Protein AF-A0A1E1XJJ0-F1 (afdb_monomer)

Organism: Amblyomma sculptum (NCBI:txid1581419)

Foldseek 3Di:
DVLQLQLLLVLCCLQVVLQVQFLQSSVLSSLLSVQLVQVLCVVQVVCVVPDPVVLVVVVVVVVVDPDPPPTCSVVVCVVQLHDSVSSVCCNPPPNLVSLLVCVVVVLFPDDSVVSHGDPPVVRVVSNSVSSVVVSVVSCVVVVHDPPSCCVDPCSCVVVPPDQPPVVVVVVVVVVVPDDDDDDDDDPPPPDDPPCPPPPPPPVVVVNDDPNNQLSVLLVLLCVLLPPFFLAADPLRVVVCVVADVCLRVLLVVLLVVLLVLQLCVQLDDPDDRPPSPSSSVVSVVLSRSLSRLLNQLVSLLSVVVVVVPDVPDPVNVVSNDSLLSLLSSLLSSQSSCVSRRGPCHPPNSCVSVVHQLLSNLVVLVSSCVRRVSDDDVSNVSNVVSNVCSVVPRCPDPPHCVVVVCVPDPDHDDDPVVPDDPVRVVVVVVVVPPDPDDDDDDDDDDDDDDPDDDDDDDDDDDD

pLDDT: mean 80.39, std 21.82, range [27.2, 98.75]

Solvent-accessible surface area (backbone atoms only — not comparable to full-atom values): 27381 Å² total; per-residue (Å²): 107,70,68,56,40,51,53,52,36,55,41,46,44,68,77,43,40,51,63,40,64,26,53,49,43,41,50,38,49,44,48,42,35,51,25,48,53,52,40,28,30,58,76,68,69,39,60,87,80,46,61,63,74,60,50,55,57,50,53,53,54,44,73,78,39,96,59,83,68,83,58,48,52,70,58,53,21,70,75,61,54,48,59,61,67,63,34,49,50,40,45,70,73,58,49,51,56,61,55,48,50,35,38,76,71,61,31,40,44,55,43,83,87,81,66,39,60,39,78,49,71,70,48,33,51,53,18,52,53,42,47,51,50,55,43,51,55,48,30,68,70,74,68,53,80,68,74,68,57,71,70,44,97,56,26,58,78,75,71,63,64,81,72,68,48,77,66,52,60,57,46,52,70,64,52,78,74,67,87,84,90,83,91,78,82,83,75,79,77,83,80,61,93,88,65,79,61,90,76,66,78,58,66,68,66,73,68,49,52,73,64,50,52,28,30,50,38,38,53,50,51,51,60,74,47,62,91,63,51,68,50,76,48,73,70,45,48,55,54,41,70,75,45,59,85,62,48,60,58,52,52,54,50,50,54,49,55,50,47,52,49,49,28,53,62,64,32,57,68,95,60,102,61,99,57,58,66,52,22,38,52,55,26,50,55,52,43,46,54,14,41,24,47,29,42,53,43,49,45,36,41,50,53,52,55,62,72,64,64,56,96,80,66,61,58,58,63,54,71,63,33,62,67,54,57,52,30,43,43,44,50,29,36,47,53,50,37,58,24,36,47,36,82,71,51,87,65,46,64,33,64,73,68,73,50,56,47,64,65,35,53,72,40,50,62,58,49,57,70,38,39,77,83,65,50,69,68,59,53,51,49,53,52,50,52,42,49,50,27,77,76,47,56,29,72,45,93,87,29,69,51,57,57,54,54,71,73,38,96,55,75,87,78,53,70,86,76,72,55,51,72,71,56,53,49,56,59,51,55,62,68,72,72,62,94,64,97,74,84,83,84,75,84,82,79,80,82,78,78,84,77,82,83,85,80,87,82,85,86,82,89,132

Nearest PDB structures (foldseek):
  4yos-assembly1_A  TM=9.303E-01  e=3.128E-13  Homo sapiens
  7smc-assembly1_A  TM=8.842E-01  e=2.874E-13  Homo sapiens
  4yoz-assembly1_A  TM=8.673E-01  e=6.441E-13  Homo sapiens
  4yoo-assembly1_A  TM=8.477E-01  e=7.316E-13  Homo sapiens
  4elj-assembly1_A  TM=8.380E-01  e=4.948E-12  Homo sapiens

Secondary structure (DSSP, 8-state):
-HHHHHHHHHHHHHHTGGGGSBHHHHHHHHHHHHHHHHHHHHHTT-GGGS-HHHHHHHHHHHHHSS------HHHHHHHTT--HHHHHHIIIIIIHHHHHHHHHTTSS-EETTTTEEP--HHHHHHHHHHHHHHHHHHHHHHT---GGGGGSTTHHHHHT-----HHHHHHHHHHTT---------------TT--GGG---TTTTTS-HHHHHHHHHHHHHHHTTT--SS--HHHHHHHHHS-TTHHHHHHHHHHHHHHHHHHHHT--SS--S-HHHHHHHHHHHHHHHHHHHHHHHHHHHHHHHHTT-TT--HHHHHT-HHHHHHHHHHHHHHHHHHTTBS--TTHHHHHHT--HHHHGGGHHHHHHH-TT--HHHHHHHHHHHHHHHHTGGGSTT-HHHHHHHS-SSPSPPHHHHS-HHHHHHHHHHHHS--S------PPPP----------------

Sequence (462 aa):
MFHFIWTLYVYIKGRFSAICCDLVNCYHLLLCCIDYGYCTALAAKRTDLLSPEFHEAHQEKLKDSDNQDAGIIRELVKSHDGDFEDASVLKAHYFRYPIQQLMEEKILLGDLKTLALSLDPTAFDSSMKKLNKTYEEGVLKEGELDERIFLDENAQERIGTPRHTLDSVQRELRMSHSETVVKLVEVPQLLTPLTGRSNLYNREAINRSPVSTATQCASKLQALLAGCKNAPSKELQDLFSTFDPSLEAGILETVKTMGDTFCNAYAQPVSDQRNSNAHMDFARKRLQLGETLFYKALENIVNIEVRQHKPNTDLTAHLSHSVFLQSLFACCLEIVMFCYNSQREFPWILEVFNLMPYNFYKIIEPLIRAEEGLWREVVKHLNHIEEQILECLAWKDDSPLWDAIEHSEQSVPACKEVLLQRQIETFQESDSSDVSEAQSPVAHFPLRGMKGDQDASQSSRK

Structure (mmCIF, N/CA/C/O backbone):
data_AF-A0A1E1XJJ0-F1
#
_entry.id   AF-A0A1E1XJJ0-F1
#
loop_
_atom_site.group_PDB
_atom_site.id
_atom_site.type_symbol
_atom_site.label_atom_id
_atom_site.label_alt_id
_atom_site.label_comp_id
_atom_site.label_asym_id
_atom_site.label_entity_id
_atom_site.label_seq_id
_atom_site.pdbx_PDB_ins_code
_atom_site.Cartn_x
_atom_site.Cartn_y
_atom_site.Cartn_z
_atom_site.occupancy
_atom_site.B_iso_or_equiv
_atom_site.auth_seq_id
_atom_site.auth_comp_id
_atom_site.auth_asym_id
_atom_site.auth_atom_id
_atom_site.pdbx_PDB_model_num
ATOM 1 N N . MET A 1 1 ? -13.799 -4.289 28.287 1.00 88.44 1 MET A N 1
ATOM 2 C CA . MET A 1 1 ? -13.212 -3.290 27.366 1.00 88.44 1 MET A CA 1
ATOM 3 C C . MET A 1 1 ? -12.340 -3.943 26.298 1.00 88.44 1 MET A C 1
ATOM 5 O O . MET A 1 1 ? -12.680 -3.814 25.135 1.00 88.44 1 MET A O 1
ATOM 9 N N . PHE A 1 2 ? -11.295 -4.698 26.661 1.00 91.06 2 PHE A N 1
ATOM 10 C CA . PHE A 1 2 ? -10.408 -5.380 25.700 1.00 91.06 2 PHE A CA 1
ATOM 11 C C . PHE A 1 2 ? -11.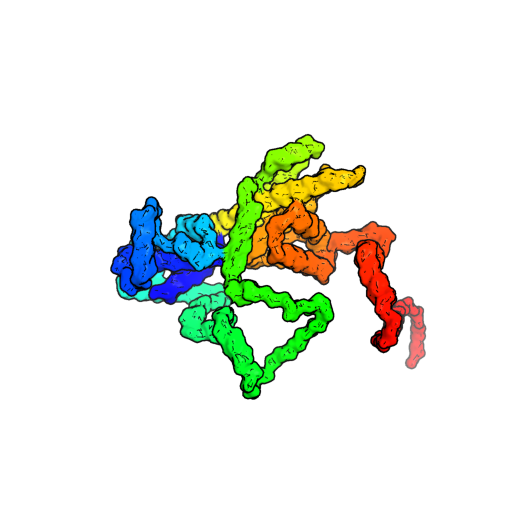149 -6.157 24.592 1.00 91.06 2 PHE A C 1
ATOM 13 O O . PHE A 1 2 ? -10.964 -5.867 23.416 1.00 91.06 2 PHE A O 1
ATOM 20 N N . HIS A 1 3 ? -12.069 -7.052 24.973 1.00 94.00 3 HIS A N 1
ATOM 21 C CA . HIS A 1 3 ? -12.877 -7.824 24.020 1.00 94.00 3 HIS A CA 1
ATOM 22 C C . HIS A 1 3 ? -13.672 -6.923 23.067 1.00 94.00 3 HIS A C 1
ATOM 24 O O . HIS A 1 3 ? -13.701 -7.170 21.872 1.00 94.00 3 HIS A O 1
ATOM 30 N N . PHE A 1 4 ? -14.279 -5.850 23.584 1.00 95.75 4 PHE A N 1
ATOM 31 C CA . PHE A 1 4 ? -15.038 -4.901 22.771 1.00 95.75 4 PHE A CA 1
ATOM 32 C C . PHE A 1 4 ? -14.153 -4.207 21.732 1.00 95.75 4 PHE A C 1
ATOM 34 O O . PHE A 1 4 ? -14.537 -4.138 20.572 1.00 95.75 4 PHE A O 1
ATOM 41 N N . ILE A 1 5 ? -12.970 -3.728 22.132 1.00 96.62 5 ILE A N 1
ATOM 42 C CA . ILE A 1 5 ? -12.031 -3.053 21.224 1.00 96.62 5 ILE A CA 1
ATOM 43 C C . ILE A 1 5 ? -11.583 -4.008 20.115 1.00 96.62 5 ILE A C 1
ATOM 45 O O . ILE A 1 5 ? -11.575 -3.614 18.952 1.00 96.62 5 ILE A O 1
ATOM 49 N N . TRP A 1 6 ? -11.265 -5.263 20.453 1.00 96.56 6 TRP A N 1
ATOM 50 C CA . TRP A 1 6 ? -10.898 -6.268 19.455 1.00 96.56 6 TRP A CA 1
ATOM 51 C C . TRP A 1 6 ? -12.049 -6.576 18.499 1.00 96.56 6 TRP A C 1
ATOM 53 O O . TRP A 1 6 ? -11.862 -6.509 17.289 1.00 96.56 6 TRP A O 1
ATOM 63 N N . THR A 1 7 ? -13.254 -6.845 19.018 1.00 96.88 7 THR A N 1
ATOM 64 C CA . THR A 1 7 ? -14.439 -7.105 18.186 1.00 96.88 7 THR A CA 1
ATOM 65 C C . THR A 1 7 ? -14.765 -5.910 17.286 1.00 96.88 7 THR A C 1
ATOM 67 O O . THR A 1 7 ? -15.097 -6.098 16.120 1.00 96.88 7 THR A O 1
ATOM 70 N N . LEU A 1 8 ? -14.640 -4.681 17.796 1.00 97.44 8 LEU A N 1
ATOM 71 C CA . LEU A 1 8 ? -14.824 -3.458 17.014 1.00 97.44 8 LEU A CA 1
ATOM 72 C C . LEU A 1 8 ? -13.790 -3.361 15.890 1.00 97.44 8 LEU A C 1
ATOM 74 O O . LEU A 1 8 ? -14.159 -3.086 14.752 1.00 97.44 8 LEU A O 1
ATOM 78 N N . TYR A 1 9 ? -12.520 -3.626 16.197 1.00 97.25 9 TYR A N 1
ATOM 79 C CA . TYR A 1 9 ? -11.441 -3.629 15.216 1.00 97.25 9 TYR A CA 1
ATOM 80 C C . TYR A 1 9 ? -11.696 -4.637 14.089 1.00 97.25 9 TYR A C 1
ATOM 82 O O . TYR A 1 9 ? -11.735 -4.231 12.929 1.00 97.25 9 TYR A O 1
ATOM 90 N N . VAL A 1 10 ? -11.932 -5.917 14.407 1.00 95.38 10 VAL A N 1
ATOM 91 C CA . VAL A 1 10 ? -12.139 -6.955 13.377 1.00 95.38 10 VAL A CA 1
ATOM 92 C C . VAL A 1 10 ? -13.426 -6.721 12.584 1.00 95.38 10 VAL A C 1
ATOM 94 O O . VAL A 1 10 ? -13.455 -6.954 11.378 1.00 95.38 10 VAL A O 1
ATOM 97 N N . TYR A 1 11 ? -14.468 -6.167 13.217 1.00 94.38 11 TYR A N 1
ATOM 98 C CA . TYR A 1 11 ? -15.684 -5.759 12.518 1.00 94.38 11 TYR A CA 1
ATOM 99 C C . TYR A 1 11 ? -15.414 -4.635 11.516 1.00 94.38 11 TYR A C 1
ATOM 101 O O . TYR A 1 11 ? -15.841 -4.727 10.365 1.00 94.38 11 TYR A O 1
ATOM 109 N N . ILE A 1 12 ? -14.707 -3.575 11.931 1.00 93.94 12 ILE A N 1
ATOM 110 C CA . ILE A 1 12 ? -14.410 -2.453 11.035 1.00 93.94 12 ILE A CA 1
ATOM 111 C C . ILE A 1 12 ? -13.481 -2.913 9.908 1.00 93.94 12 ILE A C 1
ATOM 113 O O . ILE A 1 12 ? -13.750 -2.607 8.751 1.00 93.94 12 ILE A O 1
ATOM 117 N N . LYS A 1 13 ? -12.446 -3.696 10.228 1.00 91.81 13 LYS A N 1
ATOM 118 C CA . LYS A 1 13 ? -11.521 -4.283 9.251 1.00 91.81 13 LYS A CA 1
ATOM 119 C C . LYS 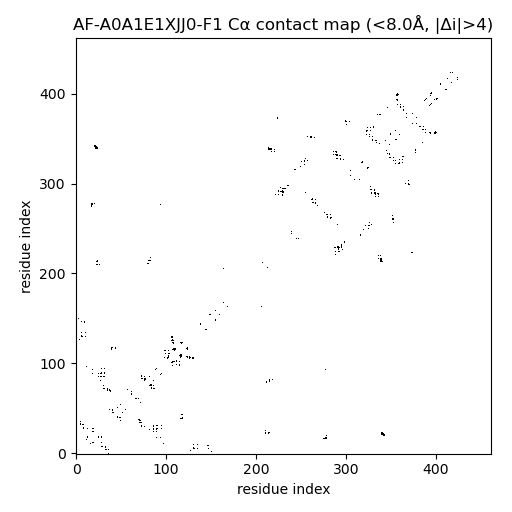A 1 13 ? -12.254 -5.101 8.185 1.00 91.81 13 LYS A C 1
ATOM 121 O O . LYS A 1 13 ? -11.977 -4.924 7.004 1.00 91.81 13 LYS A O 1
ATOM 126 N N . GLY A 1 14 ? -13.189 -5.963 8.587 1.00 88.12 14 GLY A N 1
ATOM 127 C CA . GLY A 1 14 ? -13.944 -6.800 7.651 1.00 88.12 14 GLY A CA 1
ATOM 128 C C . GLY A 1 14 ? -14.959 -6.011 6.820 1.00 88.12 14 GLY A C 1
ATOM 129 O O . GLY A 1 14 ? -15.018 -6.151 5.603 1.00 88.12 14 GLY A O 1
ATOM 130 N N . ARG A 1 15 ? -15.753 -5.144 7.461 1.00 86.00 15 ARG A N 1
ATOM 131 C CA . ARG A 1 15 ? -16.847 -4.416 6.792 1.00 86.00 15 ARG A CA 1
ATOM 132 C C . ARG A 1 15 ? -16.383 -3.207 5.978 1.00 86.00 15 ARG A C 1
ATOM 134 O O . ARG A 1 15 ? -17.046 -2.835 5.014 1.00 86.00 15 ARG A O 1
ATOM 141 N N . PHE A 1 16 ? -15.292 -2.571 6.388 1.00 85.62 16 PHE A N 1
ATOM 142 C CA . PHE A 1 16 ? -14.712 -1.390 5.749 1.00 85.62 16 PHE A CA 1
ATOM 143 C C . PHE A 1 16 ? -13.295 -1.713 5.276 1.00 85.62 16 PHE A C 1
ATOM 145 O O . PHE A 1 16 ? -12.343 -0.989 5.577 1.00 85.62 16 PHE A O 1
ATOM 152 N N . SER A 1 17 ? -13.164 -2.804 4.520 1.00 80.06 17 SER A N 1
ATOM 153 C CA . SER A 1 17 ? -11.888 -3.339 4.025 1.00 80.06 17 SER A CA 1
ATOM 154 C C . SER A 1 17 ? -11.069 -2.320 3.225 1.00 80.06 17 SER A C 1
ATOM 156 O O . SER A 1 17 ? -9.847 -2.421 3.176 1.00 80.06 17 SER A O 1
ATOM 158 N N . ALA A 1 18 ? -11.717 -1.279 2.691 1.00 78.75 18 ALA A N 1
ATOM 159 C CA . ALA A 1 18 ? -11.083 -0.094 2.110 1.00 78.75 18 ALA A CA 1
ATOM 160 C C . ALA A 1 18 ? -10.016 0.559 2.987 1.00 78.75 18 ALA A C 1
ATOM 162 O O . ALA A 1 18 ? -9.012 1.052 2.480 1.00 78.75 18 ALA A O 1
ATOM 163 N N . ILE A 1 19 ? -10.243 0.571 4.300 1.00 82.94 19 ILE A N 1
ATOM 164 C CA . ILE A 1 19 ? -9.331 1.159 5.281 1.00 82.94 19 ILE A CA 1
ATOM 165 C C . ILE A 1 19 ? -8.133 0.230 5.515 1.00 82.94 19 ILE A C 1
ATOM 167 O O . ILE A 1 19 ? -7.059 0.686 5.873 1.00 82.94 19 ILE A O 1
ATOM 171 N N . CYS A 1 20 ? -8.296 -1.071 5.284 1.00 81.75 20 CYS A N 1
ATOM 172 C CA . CYS A 1 20 ? -7.373 -2.133 5.672 1.00 81.75 20 CYS A CA 1
ATOM 173 C C . CYS A 1 20 ? -6.683 -2.794 4.468 1.00 81.75 20 CYS A C 1
ATOM 175 O O . CYS A 1 20 ? -6.446 -3.998 4.469 1.00 81.75 20 CYS A O 1
ATOM 177 N N . CYS A 1 21 ? -6.359 -2.012 3.435 1.00 78.62 21 CYS A N 1
ATOM 178 C CA . CYS A 1 21 ? -5.742 -2.508 2.198 1.00 78.62 21 CYS A CA 1
ATOM 179 C C . CYS A 1 21 ? -4.299 -3.026 2.355 1.00 78.62 21 CYS A C 1
ATOM 181 O O . CYS A 1 21 ? -3.787 -3.705 1.466 1.00 78.62 21 CYS A O 1
ATOM 183 N N . ASP A 1 22 ? -3.634 -2.690 3.459 1.00 87.44 22 ASP A N 1
ATOM 184 C CA . ASP A 1 22 ? -2.275 -3.117 3.775 1.00 87.44 22 ASP A CA 1
ATOM 185 C C . ASP A 1 22 ? -2.087 -3.271 5.294 1.00 87.44 22 ASP A C 1
ATOM 187 O O . ASP A 1 22 ? -2.931 -2.836 6.092 1.00 87.44 22 ASP A O 1
ATOM 191 N N . LEU A 1 23 ? -1.006 -3.944 5.704 1.00 91.06 23 LEU A N 1
ATOM 192 C CA . LEU A 1 23 ? -0.761 -4.268 7.113 1.00 91.06 23 LEU A CA 1
ATOM 193 C C . LEU A 1 23 ? -0.587 -3.012 7.979 1.00 91.06 23 LEU A C 1
ATOM 195 O O . LEU A 1 23 ? -1.050 -2.986 9.121 1.00 91.06 23 LEU A O 1
ATOM 199 N N . VAL A 1 24 ? 0.053 -1.971 7.442 1.00 91.19 24 VAL A N 1
ATOM 200 C CA . VAL A 1 24 ? 0.299 -0.714 8.162 1.00 91.19 24 VAL A CA 1
ATOM 201 C C . VAL A 1 24 ? -1.023 -0.012 8.467 1.00 91.19 24 VAL A C 1
ATOM 203 O O . VAL A 1 24 ? -1.265 0.360 9.615 1.00 91.19 24 VAL A O 1
ATOM 206 N N . ASN A 1 25 ? -1.928 0.083 7.492 1.00 91.62 25 ASN A N 1
ATOM 207 C CA . ASN A 1 25 ? -3.238 0.688 7.712 1.00 91.62 25 ASN A CA 1
ATOM 208 C C . ASN A 1 25 ? -4.125 -0.159 8.641 1.00 91.62 25 ASN A C 1
ATOM 210 O O . ASN A 1 25 ? -4.836 0.397 9.480 1.00 91.62 25 ASN A O 1
ATOM 214 N N . CYS A 1 26 ? -4.064 -1.498 8.553 1.00 92.56 26 CYS A N 1
ATOM 215 C CA . CYS A 1 26 ? -4.723 -2.381 9.527 1.00 92.56 26 CYS A CA 1
ATOM 216 C C . CYS A 1 26 ? -4.248 -2.074 10.950 1.00 92.56 26 CYS A C 1
ATOM 218 O O . CYS A 1 26 ? -5.044 -1.952 11.881 1.00 92.56 26 CYS A O 1
ATOM 220 N N . TYR A 1 27 ? -2.940 -1.897 11.111 1.00 93.38 27 TYR A N 1
ATOM 221 C CA . TYR A 1 27 ? -2.355 -1.579 12.396 1.00 93.38 27 TYR A CA 1
ATOM 222 C C . TYR A 1 27 ? -2.756 -0.187 12.901 1.00 93.38 27 TYR A C 1
ATOM 224 O O . TYR A 1 27 ? -3.176 -0.048 14.050 1.00 93.38 27 TYR A O 1
ATOM 232 N N . HIS A 1 28 ? -2.722 0.842 12.053 1.00 93.75 28 HIS A N 1
ATOM 233 C CA . HIS A 1 28 ? -3.191 2.182 12.424 1.00 93.75 28 HIS A CA 1
ATOM 234 C C . HIS A 1 28 ? -4.684 2.203 12.775 1.00 93.75 28 HIS A C 1
ATOM 236 O O . HIS A 1 28 ? -5.075 2.905 13.711 1.00 93.75 28 HIS A O 1
ATOM 242 N N . LEU A 1 29 ? -5.519 1.395 12.108 1.00 95.19 29 LEU A N 1
ATOM 243 C CA . LEU A 1 29 ? -6.921 1.210 12.490 1.00 95.19 29 LEU A CA 1
ATOM 244 C C . LEU A 1 29 ? -7.052 0.597 13.892 1.00 95.19 29 LEU A C 1
ATOM 246 O O . LEU A 1 29 ? -7.879 1.060 14.683 1.00 95.19 29 LEU A O 1
ATOM 250 N N . LEU A 1 30 ? -6.239 -0.410 14.227 1.00 95.44 30 LEU A N 1
ATOM 251 C CA . LEU A 1 30 ? -6.209 -0.984 15.574 1.00 95.44 30 LEU A CA 1
ATOM 252 C C . LEU A 1 30 ? -5.840 0.081 16.617 1.00 95.44 30 LEU A C 1
ATOM 254 O O . LEU A 1 30 ? -6.521 0.193 17.639 1.00 95.44 30 LEU A O 1
ATOM 258 N N . LEU A 1 31 ? -4.825 0.909 16.344 1.00 94.94 31 LEU A N 1
ATOM 259 C CA . LEU A 1 31 ? -4.454 2.020 17.228 1.00 94.94 31 LEU A CA 1
ATOM 260 C C . LEU A 1 31 ? -5.606 3.022 17.399 1.00 94.94 31 LEU A C 1
ATOM 262 O O . LEU A 1 31 ? -5.856 3.472 18.517 1.00 94.94 31 LEU A O 1
ATOM 266 N N . CYS A 1 32 ? -6.360 3.315 16.335 1.00 95.50 32 CYS A N 1
ATOM 267 C CA . CYS A 1 32 ? -7.559 4.156 16.411 1.00 95.50 32 CYS A CA 1
ATOM 268 C C . CYS A 1 32 ? -8.669 3.524 17.266 1.00 95.50 32 CYS A C 1
ATOM 270 O O . CYS A 1 32 ? -9.327 4.228 18.028 1.00 95.50 32 CYS A O 1
ATOM 272 N N . CYS A 1 33 ? -8.862 2.203 17.201 1.00 96.75 33 CYS A N 1
ATOM 273 C CA . CYS A 1 33 ? -9.829 1.501 18.053 1.00 96.75 33 CYS A CA 1
ATOM 274 C C . CYS A 1 33 ? -9.433 1.555 19.540 1.00 96.75 33 CYS A C 1
ATOM 276 O O . CYS A 1 33 ? -10.295 1.705 20.409 1.00 96.75 33 CYS A O 1
ATOM 278 N N . ILE A 1 34 ? -8.134 1.459 19.842 1.00 95.62 34 ILE A N 1
ATOM 279 C CA . ILE A 1 34 ? -7.604 1.587 21.209 1.00 95.62 34 ILE A CA 1
ATOM 280 C C . ILE A 1 34 ? -7.769 3.027 21.713 1.00 95.62 34 ILE A C 1
ATOM 282 O O . ILE A 1 34 ? -8.288 3.239 22.811 1.00 95.62 34 ILE A O 1
ATOM 286 N N . ASP A 1 35 ? -7.391 4.012 20.893 1.00 95.00 35 ASP A N 1
ATOM 287 C CA . ASP A 1 35 ? -7.588 5.441 21.161 1.00 95.00 35 ASP A CA 1
ATOM 288 C C . ASP A 1 35 ? -9.066 5.765 21.431 1.00 95.00 35 ASP A C 1
ATOM 290 O O . ASP A 1 35 ? -9.388 6.455 22.399 1.00 95.00 35 ASP A O 1
ATOM 294 N N . TYR A 1 36 ? -9.978 5.186 20.646 1.00 95.69 36 TYR A N 1
ATOM 295 C CA . TYR A 1 36 ? -11.420 5.312 20.841 1.00 95.69 36 TYR A CA 1
ATOM 296 C C . TYR A 1 36 ? -11.889 4.759 22.190 1.00 95.69 36 TYR A C 1
ATOM 298 O O . TYR A 1 36 ? -12.673 5.411 22.886 1.00 95.69 36 TYR A O 1
ATOM 306 N N . GLY A 1 37 ? -11.396 3.583 22.589 1.00 94.81 37 GLY A N 1
ATOM 307 C CA . GLY A 1 37 ? -11.685 2.999 23.900 1.00 94.81 37 GLY A CA 1
ATOM 308 C C . GLY A 1 37 ? -11.227 3.899 25.051 1.00 94.81 37 GLY A C 1
ATOM 309 O O . GLY A 1 37 ? -11.986 4.120 25.999 1.00 94.81 37 GLY A O 1
ATOM 310 N N . TYR A 1 38 ? -10.027 4.477 24.935 1.00 94.31 38 TYR A N 1
ATOM 311 C CA . TYR A 1 38 ? -9.493 5.436 25.906 1.00 94.31 38 TYR A CA 1
ATOM 312 C C . TYR A 1 38 ? -10.345 6.712 25.980 1.00 94.31 38 TYR A C 1
ATOM 314 O O . TYR A 1 38 ? -10.814 7.082 27.058 1.00 94.31 38 TYR A O 1
ATOM 322 N N . CYS A 1 39 ? -10.624 7.344 24.835 1.00 92.94 39 CYS A N 1
ATOM 323 C CA . CYS A 1 39 ? -11.445 8.557 24.757 1.00 92.94 39 CYS A CA 1
ATOM 324 C C . CYS A 1 39 ? -12.857 8.332 25.313 1.00 92.94 39 CYS A C 1
ATOM 326 O O . CYS A 1 39 ? -13.404 9.190 26.004 1.00 92.94 39 CYS A O 1
ATOM 328 N N . THR A 1 40 ? -13.436 7.158 25.054 1.00 93.19 40 THR A N 1
ATOM 329 C CA . THR A 1 40 ? -14.751 6.769 25.575 1.00 93.19 40 THR A CA 1
ATOM 330 C C . THR A 1 40 ? -14.737 6.663 27.101 1.00 93.19 40 THR A C 1
ATOM 332 O O . THR A 1 40 ? -15.636 7.186 27.762 1.00 93.19 40 THR A O 1
ATOM 335 N N . ALA A 1 41 ? -13.715 6.026 27.683 1.00 93.38 41 ALA A N 1
ATOM 336 C CA . ALA A 1 41 ? -13.573 5.936 29.135 1.00 93.38 41 ALA A CA 1
ATOM 337 C C . ALA A 1 41 ? -13.441 7.326 29.780 1.00 93.38 41 ALA A C 1
ATOM 339 O O . ALA A 1 41 ? -14.091 7.592 30.795 1.00 93.38 41 ALA A O 1
ATOM 340 N N . LEU A 1 42 ? -12.682 8.236 29.157 1.00 91.38 42 LEU A N 1
ATOM 341 C CA . LEU A 1 42 ? -12.572 9.626 29.609 1.00 91.38 42 LEU A CA 1
ATOM 342 C C . LEU A 1 42 ? -13.903 10.378 29.535 1.00 91.38 42 LEU A C 1
ATOM 344 O O . LEU A 1 42 ? -14.311 10.993 30.520 1.00 91.38 42 LEU A O 1
ATOM 348 N N . ALA A 1 43 ? -14.603 10.302 28.401 1.00 90.25 43 ALA A N 1
ATOM 349 C CA . ALA A 1 43 ? -15.891 10.968 28.209 1.00 90.25 43 ALA A CA 1
ATOM 350 C C . ALA A 1 43 ? -16.944 10.485 29.223 1.00 90.25 43 ALA A C 1
ATOM 352 O O . ALA A 1 43 ? -17.719 11.283 29.753 1.00 90.25 43 ALA A O 1
ATOM 353 N N . ALA A 1 44 ? -16.925 9.191 29.552 1.00 91.19 44 ALA A N 1
ATOM 354 C CA . ALA A 1 44 ? -17.792 8.584 30.559 1.00 91.19 44 ALA A CA 1
ATOM 355 C C . ALA A 1 44 ? -17.321 8.807 32.010 1.00 91.19 44 ALA A C 1
ATOM 357 O O . ALA A 1 44 ? -17.985 8.342 32.936 1.00 91.19 44 ALA A O 1
ATOM 358 N N . LYS A 1 45 ? -16.183 9.487 32.227 1.00 91.81 45 LYS A N 1
ATOM 359 C CA . LYS A 1 45 ? -15.535 9.666 33.541 1.00 91.81 45 LYS A CA 1
ATOM 360 C C . LYS A 1 45 ? -15.251 8.338 34.261 1.00 91.81 45 LYS A C 1
ATOM 362 O O . LYS A 1 45 ? -15.274 8.270 35.486 1.00 91.81 45 LYS A O 1
ATOM 367 N N . ARG A 1 46 ? -14.981 7.281 33.492 1.00 91.81 46 ARG A N 1
ATOM 368 C CA . ARG A 1 46 ? -14.648 5.930 33.964 1.00 91.81 46 ARG A CA 1
ATOM 369 C C . ARG A 1 46 ? -13.137 5.726 33.980 1.00 91.81 46 ARG A C 1
ATOM 371 O O . ARG A 1 46 ? -12.600 4.865 33.285 1.00 91.81 46 ARG A O 1
ATOM 378 N N . THR A 1 47 ? -12.437 6.560 34.748 1.00 89.94 47 THR A N 1
ATOM 379 C CA . THR A 1 47 ? -10.974 6.472 34.900 1.00 89.94 47 THR A CA 1
ATOM 380 C C . THR A 1 47 ? -10.540 5.194 35.616 1.00 89.94 47 THR A C 1
ATOM 382 O O . THR A 1 47 ? -9.405 4.772 35.451 1.00 89.94 47 THR A O 1
ATOM 385 N N . ASP A 1 48 ? -11.458 4.521 36.317 1.00 91.69 48 ASP A N 1
ATOM 386 C CA . ASP A 1 48 ? -11.279 3.182 36.888 1.00 91.69 48 ASP A CA 1
ATOM 387 C C . ASP A 1 48 ? -10.979 2.098 35.838 1.00 91.69 48 ASP A C 1
ATOM 389 O O . ASP A 1 48 ? -10.452 1.042 36.173 1.00 91.69 48 ASP A O 1
ATOM 393 N N . LEU A 1 49 ? -11.302 2.351 34.564 1.00 90.94 49 LEU A N 1
ATOM 394 C CA . LEU A 1 49 ? -10.985 1.456 33.448 1.00 90.94 49 LEU A CA 1
ATOM 395 C C . LEU A 1 49 ? -9.591 1.699 32.853 1.00 90.94 49 LEU A C 1
ATOM 397 O O . LEU A 1 49 ? -9.177 0.956 31.961 1.00 90.94 49 LEU A O 1
ATOM 401 N N . LEU A 1 50 ? -8.900 2.754 33.286 1.00 91.81 50 LEU A N 1
ATOM 402 C CA . LEU A 1 50 ? -7.604 3.168 32.764 1.00 91.81 50 LEU A CA 1
ATOM 403 C C . LEU A 1 50 ? -6.497 2.791 33.748 1.00 91.81 50 LEU A C 1
ATOM 405 O O . LEU A 1 50 ? -6.707 2.774 34.958 1.00 91.81 50 LEU A O 1
ATOM 409 N N . SER A 1 51 ? -5.296 2.525 33.228 1.00 90.62 51 SER A N 1
ATOM 410 C CA . SER A 1 51 ? -4.111 2.408 34.084 1.00 90.62 51 SER A CA 1
ATOM 411 C C . SER A 1 51 ? -3.842 3.767 34.751 1.00 90.62 51 SER A C 1
ATOM 413 O O . SER A 1 51 ? -3.640 4.739 34.012 1.00 90.62 51 SER A O 1
ATOM 415 N N . PRO A 1 52 ? -3.838 3.862 36.097 1.00 89.94 52 PRO A N 1
ATOM 416 C CA . PRO A 1 52 ? -3.669 5.136 36.797 1.00 89.94 52 PRO A CA 1
ATOM 417 C C . PRO A 1 52 ? -2.351 5.826 36.441 1.00 89.94 52 PRO A C 1
ATOM 419 O O . PRO A 1 52 ? -2.356 6.986 36.043 1.00 89.94 52 PRO A O 1
ATOM 422 N N . GLU A 1 53 ? -1.248 5.073 36.463 1.00 89.81 53 GLU A N 1
ATOM 423 C CA . GLU A 1 53 ? 0.104 5.569 36.175 1.00 89.81 53 GLU A CA 1
ATOM 424 C C . GLU A 1 53 ? 0.199 6.189 34.776 1.00 89.81 53 GLU A C 1
ATOM 426 O O . GLU A 1 53 ? 0.732 7.283 34.591 1.00 89.81 53 GLU A O 1
ATOM 431 N N . PHE A 1 54 ? -0.363 5.503 33.777 1.00 89.69 54 PHE A N 1
ATOM 432 C CA . PHE A 1 54 ? -0.369 5.997 32.403 1.00 89.69 54 PHE A CA 1
ATOM 433 C C . PHE A 1 54 ? -1.285 7.216 32.246 1.00 89.69 54 PHE A C 1
ATOM 435 O O . PHE A 1 54 ? -0.932 8.179 31.567 1.00 89.69 54 PHE A O 1
ATOM 442 N N . HIS A 1 55 ? -2.473 7.179 32.855 1.00 88.56 55 HIS A N 1
ATOM 443 C CA . HIS A 1 55 ? -3.458 8.248 32.739 1.00 88.56 55 HIS A CA 1
ATOM 444 C C . HIS A 1 55 ? -2.966 9.557 33.364 1.00 88.56 55 HIS A C 1
ATOM 446 O O . HIS A 1 55 ? -3.076 10.602 32.722 1.00 88.56 55 HIS A O 1
ATOM 452 N N . GLU A 1 56 ? -2.396 9.499 34.567 1.00 88.44 56 GLU A N 1
ATOM 453 C CA . GLU A 1 56 ? -1.845 10.664 35.266 1.00 88.44 56 GLU A CA 1
ATOM 454 C C . GLU A 1 56 ? -0.706 11.300 34.461 1.00 88.44 56 GLU A C 1
ATOM 456 O O . GLU A 1 56 ? -0.767 12.491 34.147 1.00 88.44 56 GLU A O 1
ATOM 461 N N . ALA A 1 57 ? 0.261 10.493 34.011 1.00 87.12 57 ALA A N 1
ATOM 462 C CA . ALA A 1 57 ? 1.373 10.969 33.189 1.00 87.12 57 ALA A CA 1
ATOM 463 C C . ALA A 1 57 ? 0.905 11.593 31.860 1.00 87.12 57 ALA A C 1
ATOM 465 O O . ALA A 1 57 ? 1.466 12.589 31.397 1.00 87.12 57 ALA A O 1
ATOM 466 N N . HIS A 1 58 ? -0.131 11.029 31.229 1.00 86.69 58 HIS A N 1
ATOM 467 C CA . HIS A 1 58 ? -0.700 11.588 29.998 1.00 86.69 58 HIS A CA 1
ATOM 468 C C . HIS A 1 58 ? -1.418 12.920 30.245 1.00 86.69 58 HIS A C 1
ATOM 470 O O . HIS A 1 58 ? -1.276 13.855 29.458 1.00 86.69 58 HIS A O 1
ATOM 476 N N . GLN A 1 59 ? -2.153 13.044 31.355 1.00 84.50 59 GLN A N 1
ATOM 477 C CA . GLN A 1 59 ? -2.824 14.295 31.712 1.00 84.50 59 GLN A CA 1
ATOM 478 C C . GLN A 1 59 ? -1.853 15.432 32.034 1.00 84.50 59 GLN A C 1
ATOM 480 O O . GLN A 1 59 ? -2.163 16.583 31.734 1.00 84.50 59 GLN A O 1
ATOM 485 N N . GLU A 1 60 ? -0.698 15.145 32.633 1.00 84.12 60 GLU A N 1
ATOM 486 C CA . GLU A 1 60 ? 0.342 16.157 32.852 1.00 84.12 60 GLU A CA 1
ATOM 487 C C . GLU A 1 60 ? 0.902 16.677 31.525 1.00 84.12 60 GLU A C 1
ATOM 489 O O . GLU A 1 60 ? 0.904 17.884 31.295 1.00 84.12 60 GLU A O 1
ATOM 494 N N . LYS A 1 61 ? 1.240 15.777 30.592 1.00 82.12 61 LYS A N 1
ATOM 495 C CA . LYS A 1 61 ? 1.707 16.151 29.244 1.00 82.12 61 LYS A CA 1
ATOM 496 C C . LYS A 1 61 ? 0.697 17.017 28.481 1.00 82.12 61 LYS A C 1
ATOM 498 O O . LYS A 1 61 ? 1.096 17.930 27.764 1.00 82.12 61 LYS A O 1
ATOM 503 N N . LEU A 1 62 ? -0.600 16.738 28.627 1.00 79.81 62 LEU A N 1
ATOM 504 C CA . LEU A 1 62 ? -1.674 17.512 27.992 1.00 79.81 62 LEU A CA 1
ATOM 505 C C . LEU A 1 62 ? -1.770 18.947 28.526 1.00 79.81 62 LEU A C 1
ATOM 507 O O . LEU A 1 62 ? -2.151 19.833 27.770 1.00 79.81 62 LEU A O 1
ATOM 511 N N . LYS A 1 63 ? -1.423 19.191 29.797 1.00 73.25 63 LYS A N 1
ATOM 512 C CA . LYS A 1 63 ? -1.423 20.543 30.389 1.00 73.25 63 LYS A CA 1
ATOM 513 C C . LYS A 1 63 ? -0.274 21.405 29.870 1.00 73.25 63 LYS A C 1
ATOM 515 O O . LYS A 1 63 ? -0.440 22.616 29.764 1.00 73.25 63 LYS A O 1
ATOM 520 N N . ASP A 1 64 ? 0.851 20.775 29.543 1.00 66.94 64 ASP A N 1
ATOM 521 C CA . ASP A 1 64 ? 2.053 21.447 29.039 1.00 66.94 64 ASP A CA 1
ATOM 522 C C . ASP A 1 64 ? 2.052 21.613 27.510 1.00 66.94 64 ASP A C 1
ATOM 524 O O . ASP A 1 64 ? 2.859 22.363 26.960 1.00 66.94 64 ASP A O 1
ATOM 528 N N . SER A 1 65 ? 1.154 20.921 26.804 1.00 65.75 65 SER A N 1
ATOM 529 C CA . SER A 1 65 ? 1.039 20.982 25.347 1.00 65.75 65 SER A CA 1
ATOM 530 C C . SER A 1 65 ? -0.147 21.842 24.903 1.00 65.75 65 SER A C 1
ATOM 532 O O . SER A 1 65 ? -1.247 21.679 25.420 1.00 65.75 65 SER A O 1
ATOM 534 N N . ASP A 1 66 ? 0.010 22.633 23.837 1.00 60.75 66 ASP A N 1
ATOM 535 C CA . ASP A 1 66 ? -1.110 23.294 23.130 1.00 60.75 66 ASP A CA 1
ATOM 536 C C . ASP A 1 66 ? -2.080 22.296 22.444 1.00 60.75 66 ASP A C 1
ATOM 538 O O . ASP A 1 66 ? -3.022 22.683 21.747 1.00 60.75 66 ASP A O 1
ATOM 542 N N . ASN A 1 67 ? -1.857 20.987 22.595 1.00 58.94 67 ASN A N 1
ATOM 543 C CA . ASN A 1 67 ? -2.608 19.949 21.908 1.00 58.94 67 ASN A CA 1
ATOM 544 C C . ASN A 1 67 ? -3.914 19.623 22.660 1.00 58.94 67 ASN A C 1
ATOM 546 O O . ASN A 1 67 ? -3.899 19.000 23.715 1.00 58.94 67 ASN A O 1
ATOM 550 N N . GLN A 1 68 ? -5.055 20.003 22.078 1.00 61.19 68 GLN A N 1
ATOM 551 C CA . GLN A 1 68 ? -6.395 19.797 22.654 1.00 61.19 68 GLN A CA 1
ATOM 552 C C . GLN A 1 68 ? -6.990 18.391 22.413 1.00 61.19 68 GLN A C 1
ATOM 554 O O . GLN A 1 68 ? -8.109 18.123 22.853 1.00 61.19 68 GLN A O 1
ATOM 559 N N . ASP A 1 69 ? -6.298 17.490 21.702 1.00 71.00 69 ASP A N 1
ATOM 560 C CA . ASP A 1 69 ? -6.794 16.122 21.480 1.00 71.00 69 ASP A CA 1
ATOM 561 C C . ASP A 1 69 ? -6.626 15.286 22.756 1.00 71.00 69 ASP A C 1
ATOM 563 O O . ASP A 1 69 ? -5.513 14.913 23.121 1.00 71.00 69 ASP A O 1
ATOM 567 N N . ALA A 1 70 ? -7.744 14.968 23.413 1.00 76.88 70 ALA A N 1
ATOM 568 C CA . ALA A 1 70 ? -7.790 14.120 24.606 1.00 76.88 70 ALA A CA 1
ATOM 569 C C . ALA A 1 70 ? -7.391 12.652 24.339 1.00 76.88 70 ALA A C 1
ATOM 571 O O . ALA A 1 70 ? -7.285 11.865 25.282 1.00 76.88 70 ALA A O 1
ATOM 572 N N . GLY A 1 71 ? -7.192 12.272 23.073 1.00 87.56 71 GLY A N 1
ATOM 573 C CA . GLY A 1 71 ? -6.710 10.953 22.684 1.00 87.56 71 GLY A CA 1
ATOM 574 C C . GLY A 1 71 ? -5.257 10.661 23.069 1.00 87.56 71 GLY A C 1
ATOM 575 O O . GLY A 1 71 ? -4.495 11.509 23.531 1.00 87.56 71 GLY A O 1
ATOM 576 N N . ILE A 1 72 ? -4.875 9.409 22.850 1.00 92.19 72 ILE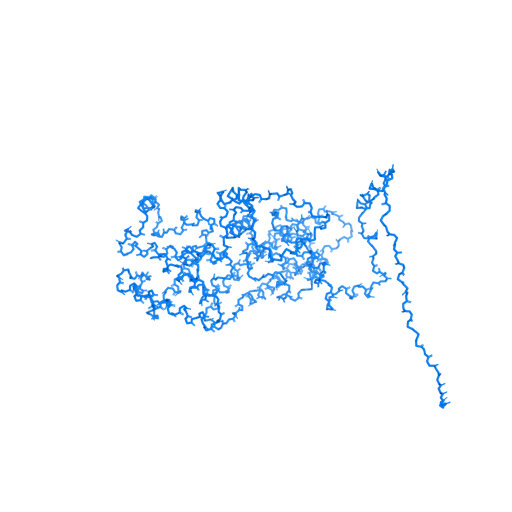 A N 1
ATOM 577 C CA . ILE A 1 72 ? -3.556 8.818 23.104 1.00 92.19 72 ILE A CA 1
ATOM 578 C C . ILE A 1 72 ? -2.873 8.336 21.820 1.00 92.19 72 ILE A C 1
ATOM 580 O O . ILE A 1 72 ? -1.790 7.763 21.892 1.00 92.19 72 ILE A O 1
ATOM 584 N N . ILE A 1 73 ? -3.458 8.582 20.641 1.00 91.75 73 ILE A N 1
ATOM 585 C CA . ILE A 1 73 ? -2.915 8.122 19.353 1.00 91.75 73 ILE A CA 1
ATOM 586 C C . ILE A 1 73 ? -1.439 8.506 19.150 1.00 91.75 73 ILE A C 1
ATOM 588 O O . ILE A 1 73 ? -0.654 7.681 18.694 1.00 91.75 73 ILE A O 1
ATOM 592 N N . ARG A 1 74 ? -1.023 9.712 19.572 1.00 89.81 74 ARG A N 1
ATOM 593 C CA . ARG A 1 74 ? 0.385 10.155 19.522 1.00 89.81 74 ARG A CA 1
ATOM 594 C C . ARG A 1 74 ? 1.312 9.253 20.337 1.00 89.81 74 ARG A C 1
ATOM 596 O O . ARG A 1 74 ? 2.383 8.893 19.861 1.00 89.81 74 ARG A O 1
ATOM 603 N N . GLU A 1 75 ? 0.908 8.906 21.556 1.00 89.38 75 GLU A N 1
ATOM 604 C CA . GLU A 1 75 ? 1.703 8.056 22.447 1.00 89.38 75 GLU A CA 1
ATOM 605 C C . GLU A 1 75 ? 1.715 6.612 21.931 1.00 89.38 75 GLU A C 1
ATOM 607 O O . GLU A 1 75 ? 2.771 5.994 21.876 1.00 89.38 75 GLU A O 1
ATOM 612 N N . LEU A 1 76 ? 0.573 6.105 21.449 1.00 90.00 76 LEU A N 1
ATOM 613 C CA . LEU A 1 76 ? 0.475 4.766 20.863 1.00 90.00 76 LEU A CA 1
ATOM 614 C C . LEU A 1 76 ? 1.425 4.586 19.677 1.00 90.00 76 LEU A C 1
ATOM 616 O O . LEU A 1 76 ? 2.193 3.626 19.656 1.00 90.00 76 LEU A O 1
ATOM 620 N N . VAL A 1 77 ? 1.391 5.525 18.731 1.00 88.38 77 VAL A N 1
ATOM 621 C CA . VAL A 1 77 ? 2.251 5.539 17.543 1.00 88.38 77 VAL A CA 1
ATOM 622 C C . VAL A 1 77 ? 3.724 5.633 17.944 1.00 88.38 77 VAL A C 1
ATOM 624 O O . VAL A 1 77 ? 4.536 4.852 17.456 1.00 88.38 77 VAL A O 1
ATOM 627 N N . LYS A 1 78 ? 4.068 6.531 18.878 1.00 85.56 78 LYS A N 1
ATOM 628 C CA . LYS A 1 78 ? 5.446 6.711 19.358 1.00 85.56 78 LYS A CA 1
ATOM 629 C C . LYS A 1 78 ? 6.001 5.462 20.047 1.00 85.56 78 LYS A C 1
ATOM 631 O O . LYS A 1 78 ? 7.175 5.150 19.879 1.00 85.56 78 LYS A O 1
ATOM 636 N N . SER A 1 79 ? 5.190 4.779 20.850 1.00 82.81 79 SER A N 1
ATOM 637 C CA . SER A 1 79 ? 5.625 3.613 21.625 1.00 82.81 79 SER A CA 1
ATOM 638 C C . SER A 1 79 ? 5.649 2.311 20.824 1.00 82.81 79 SER A C 1
ATOM 640 O O . SER A 1 79 ? 6.234 1.340 21.296 1.00 82.81 79 SER A O 1
ATOM 642 N N . HIS A 1 80 ? 5.007 2.264 19.655 1.00 79.69 80 HIS A N 1
ATOM 643 C CA . HIS A 1 80 ? 4.807 1.016 18.921 1.00 79.69 80 HIS A CA 1
ATOM 644 C C . HIS A 1 80 ? 5.024 1.167 17.409 1.00 79.69 80 HIS A C 1
ATOM 646 O O . HIS A 1 80 ? 4.252 0.623 16.616 1.00 79.69 80 HIS A O 1
ATOM 652 N N . ASP A 1 81 ? 6.065 1.912 17.029 1.00 76.50 81 ASP A N 1
ATOM 653 C CA . ASP A 1 81 ? 6.561 2.038 15.654 1.00 76.50 81 ASP A CA 1
ATOM 654 C C . ASP A 1 81 ? 5.476 2.413 14.627 1.00 76.50 81 ASP A C 1
ATOM 656 O O . ASP A 1 81 ? 5.466 1.883 13.524 1.00 76.50 81 ASP A O 1
ATOM 660 N N . GLY A 1 82 ? 4.515 3.273 14.969 1.00 80.56 82 GLY A N 1
ATOM 661 C CA . GLY A 1 82 ? 3.545 3.788 13.997 1.00 80.56 82 GLY A CA 1
ATOM 662 C C . GLY A 1 82 ? 4.070 5.021 13.253 1.00 80.56 82 GLY A C 1
ATOM 663 O O . GLY A 1 82 ? 5.009 5.670 13.709 1.00 80.56 82 GLY A O 1
ATOM 664 N N . ASP A 1 83 ? 3.375 5.419 12.184 1.00 84.56 83 ASP A N 1
ATOM 665 C CA . ASP A 1 83 ? 3.513 6.758 11.605 1.00 84.56 83 ASP A CA 1
ATOM 666 C C . ASP A 1 83 ? 2.369 7.654 12.096 1.00 84.56 83 ASP A C 1
ATOM 668 O O . ASP A 1 83 ? 1.195 7.274 12.040 1.00 84.56 83 ASP A O 1
ATOM 672 N N . PHE A 1 84 ? 2.707 8.825 12.640 1.00 86.88 84 PHE A N 1
ATOM 673 C CA . PHE A 1 84 ? 1.703 9.700 13.244 1.00 86.88 84 PHE A CA 1
ATOM 674 C C . PHE A 1 84 ? 0.829 10.367 12.185 1.00 86.88 84 PHE A C 1
ATOM 676 O O . PHE A 1 84 ? -0.372 10.524 12.408 1.00 86.88 84 PHE A O 1
ATOM 683 N N . GLU A 1 85 ? 1.412 10.770 11.057 1.00 84.88 85 GLU A N 1
ATOM 684 C CA . GLU A 1 85 ? 0.686 11.485 10.013 1.00 84.88 85 GLU A CA 1
ATOM 685 C C . GLU A 1 85 ? -0.393 10.580 9.416 1.00 84.88 85 GLU A C 1
ATOM 687 O O . GLU A 1 85 ? -1.577 10.928 9.470 1.00 84.88 85 GLU A O 1
ATOM 692 N N . ASP A 1 86 ? -0.026 9.372 8.992 1.00 85.50 86 ASP A N 1
ATOM 693 C CA . ASP A 1 86 ? -0.959 8.385 8.453 1.00 85.50 86 ASP A CA 1
ATOM 694 C C . ASP A 1 86 ? -2.021 7.966 9.480 1.00 85.50 86 ASP A C 1
ATOM 696 O O . ASP A 1 86 ? -3.217 7.996 9.166 1.00 85.50 86 ASP A O 1
ATOM 700 N N . ALA A 1 87 ? -1.636 7.671 10.728 1.00 89.94 87 ALA A N 1
ATOM 701 C CA . ALA A 1 87 ? -2.593 7.296 11.771 1.00 89.94 87 ALA A CA 1
ATOM 702 C C . ALA A 1 87 ? -3.560 8.441 12.125 1.00 89.94 87 ALA A C 1
ATOM 704 O O . ALA A 1 87 ? -4.748 8.206 12.366 1.00 89.94 87 ALA A O 1
ATOM 705 N N . SER A 1 88 ? -3.084 9.690 12.135 1.00 88.44 88 SER A N 1
ATOM 706 C CA . SER A 1 88 ? -3.920 10.865 12.409 1.00 88.44 88 SER A CA 1
ATOM 707 C C . SER A 1 88 ? -4.931 11.119 11.290 1.00 88.44 88 SER A C 1
ATOM 709 O O . SER A 1 88 ? -6.103 11.390 11.568 1.00 88.44 88 SER A O 1
ATOM 711 N N . VAL A 1 89 ? -4.517 10.942 10.030 1.00 88.44 89 VAL A N 1
ATOM 712 C CA . VAL A 1 89 ? -5.397 11.032 8.862 1.00 88.44 89 VAL A CA 1
ATOM 713 C C . VAL A 1 89 ? -6.425 9.899 8.888 1.00 88.44 89 VAL A C 1
ATOM 715 O O . VAL A 1 89 ? -7.612 10.155 8.669 1.00 88.44 89 VAL A O 1
ATOM 718 N N . LEU A 1 90 ? -6.011 8.673 9.237 1.00 90.88 90 LEU A N 1
ATOM 719 C CA . LEU A 1 90 ? -6.910 7.531 9.420 1.00 90.88 90 LEU A CA 1
ATOM 720 C C . LEU A 1 90 ? -7.986 7.833 10.470 1.00 90.88 90 LEU A C 1
ATOM 722 O O . LEU A 1 90 ? -9.182 7.717 10.181 1.00 90.88 90 LEU A O 1
ATOM 726 N N . LYS A 1 91 ? -7.579 8.303 11.656 1.00 91.00 91 LYS A N 1
ATOM 727 C CA . LYS A 1 91 ? -8.484 8.700 12.747 1.00 91.00 91 LYS A CA 1
ATOM 728 C C . LYS A 1 91 ? -9.472 9.784 12.307 1.00 91.00 91 LYS A C 1
ATOM 730 O O . LYS A 1 91 ? -10.670 9.671 12.570 1.00 91.00 91 LYS A O 1
ATOM 735 N N . ALA A 1 92 ? -8.982 10.838 11.656 1.00 86.94 92 ALA A N 1
ATOM 736 C CA . ALA A 1 92 ? -9.782 12.012 11.324 1.00 86.94 92 ALA A CA 1
ATOM 737 C C . ALA A 1 92 ? -10.789 11.755 10.192 1.00 86.94 92 ALA A C 1
ATOM 739 O O . ALA A 1 92 ? -11.945 12.171 10.302 1.00 86.94 92 ALA A O 1
ATOM 740 N N . HIS A 1 93 ? -10.366 11.063 9.131 1.00 87.12 93 HIS A N 1
ATOM 741 C CA . HIS A 1 93 ? -11.128 10.973 7.882 1.00 87.12 93 HIS A CA 1
ATOM 742 C C . HIS A 1 93 ? -11.803 9.620 7.653 1.00 87.12 93 HIS A C 1
ATOM 744 O O . HIS A 1 93 ? -12.857 9.579 7.022 1.00 87.12 93 HIS A O 1
ATOM 750 N N . TYR A 1 94 ? -11.254 8.527 8.190 1.00 90.00 94 TYR A N 1
ATOM 751 C CA . TYR A 1 94 ? -11.719 7.176 7.859 1.00 90.00 94 TYR A CA 1
ATOM 752 C C . TYR A 1 94 ? -12.342 6.443 9.046 1.00 90.00 94 TYR A C 1
ATOM 754 O O . TYR A 1 94 ? -13.274 5.672 8.851 1.00 90.00 94 TYR A O 1
ATOM 762 N N . PHE A 1 95 ? -11.899 6.708 10.279 1.00 92.56 95 PHE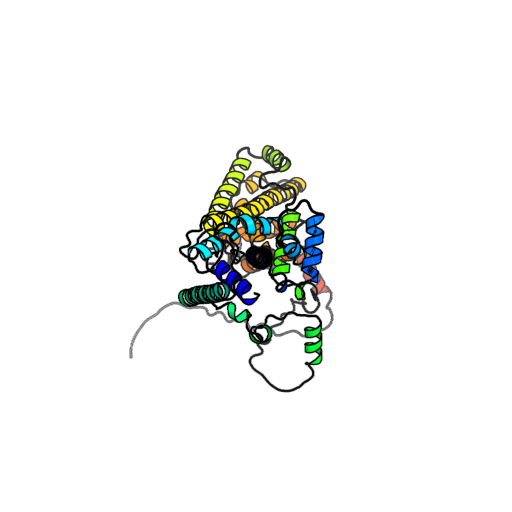 A N 1
ATOM 763 C CA . PHE A 1 95 ? -12.396 6.008 11.469 1.00 92.56 95 PHE A CA 1
ATOM 764 C C . PHE A 1 95 ? -13.760 6.511 11.973 1.00 92.56 95 PHE A C 1
ATOM 766 O O . PHE A 1 95 ? -14.559 5.734 12.497 1.00 92.56 95 PHE A O 1
ATOM 773 N N . ARG A 1 96 ? -14.067 7.804 11.802 1.00 91.25 96 ARG A N 1
ATOM 774 C CA . ARG A 1 96 ? -15.323 8.394 12.306 1.00 91.25 96 ARG A CA 1
ATOM 775 C C . ARG A 1 96 ? -16.567 7.794 11.649 1.00 91.25 96 ARG A C 1
ATOM 777 O O . ARG A 1 96 ? -17.554 7.546 12.337 1.00 91.25 96 ARG A O 1
ATOM 784 N N . TYR A 1 97 ? -16.513 7.559 10.339 1.00 91.44 97 TYR A N 1
ATOM 785 C CA . TYR A 1 97 ? -17.653 7.064 9.567 1.00 91.44 97 TYR A CA 1
ATOM 786 C C . TYR A 1 97 ? -18.119 5.659 10.005 1.00 91.44 97 TYR A C 1
ATOM 788 O O . TYR A 1 97 ? -19.305 5.516 10.297 1.00 91.44 97 TYR A O 1
ATOM 796 N N . PRO A 1 98 ? -17.240 4.645 10.158 1.00 93.69 98 PRO A N 1
ATOM 797 C CA . PRO A 1 98 ? -17.613 3.347 10.721 1.00 93.69 98 PRO A CA 1
ATOM 798 C C . PRO A 1 98 ? -18.331 3.432 12.072 1.00 93.69 98 PRO A C 1
ATOM 800 O O . PRO A 1 98 ? -19.343 2.761 12.275 1.00 93.69 98 PRO A O 1
ATOM 803 N N . ILE A 1 99 ? -17.843 4.280 12.986 1.00 95.81 99 ILE A N 1
ATOM 804 C CA . ILE A 1 99 ? -18.464 4.472 14.305 1.00 95.81 99 ILE A CA 1
ATOM 805 C C . ILE A 1 99 ? -19.840 5.122 14.172 1.00 95.81 99 ILE A C 1
ATOM 807 O O . ILE A 1 99 ? -20.800 4.652 14.782 1.00 95.81 99 ILE A O 1
ATOM 811 N N . GLN A 1 100 ? -19.954 6.166 13.348 1.00 94.69 100 GLN A N 1
ATOM 812 C CA . GLN A 1 100 ? -21.229 6.817 13.068 1.00 94.69 100 GLN A CA 1
ATOM 813 C C . GLN A 1 100 ? -22.249 5.821 12.504 1.00 94.69 100 GLN A C 1
ATOM 815 O O . GLN A 1 100 ? -23.359 5.733 13.024 1.00 94.69 100 GLN A O 1
ATOM 820 N N . GLN A 1 101 ? -21.859 5.016 11.513 1.00 94.25 101 GLN A N 1
ATOM 821 C CA . GLN A 1 101 ? -22.743 4.031 10.897 1.00 94.25 101 GLN A CA 1
ATOM 822 C C . GLN A 1 101 ? -23.208 2.973 11.910 1.00 94.25 101 GLN A C 1
ATOM 824 O O . GLN A 1 101 ? -24.395 2.661 11.991 1.00 94.25 101 GLN A O 1
ATOM 829 N N . LEU A 1 102 ? -22.296 2.462 12.741 1.00 95.94 102 LEU A N 1
ATOM 830 C CA . LEU A 1 102 ? -22.621 1.525 13.819 1.00 95.94 102 LEU A CA 1
ATOM 831 C C . LEU A 1 102 ? -23.623 2.103 14.836 1.00 95.94 102 LEU A C 1
ATOM 833 O O . LEU A 1 102 ? -24.460 1.368 15.371 1.00 95.94 102 LEU A O 1
ATOM 837 N N . MET A 1 103 ? -23.548 3.406 15.118 1.00 96.75 103 MET A N 1
ATOM 838 C CA . MET A 1 103 ? -24.488 4.090 16.011 1.00 96.75 103 MET A CA 1
ATOM 839 C C . MET A 1 103 ? -25.845 4.351 15.349 1.00 96.75 103 MET A C 1
ATOM 841 O O . MET A 1 103 ? -26.884 4.136 15.975 1.00 96.75 103 MET A O 1
ATOM 845 N N . GLU A 1 104 ? -25.860 4.761 14.081 1.00 96.25 104 GLU A N 1
ATOM 846 C CA . GLU A 1 104 ? -27.084 4.956 13.291 1.00 96.25 104 GLU A CA 1
ATOM 847 C C . GLU A 1 104 ? -27.869 3.645 13.125 1.00 96.25 104 GLU A C 1
ATOM 849 O O . GLU A 1 104 ? -29.090 3.618 13.295 1.00 96.25 104 GLU A O 1
ATOM 854 N N . GLU A 1 105 ? -27.161 2.532 12.908 1.00 95.94 105 GLU A N 1
ATOM 855 C CA . GLU A 1 105 ? -27.718 1.173 12.861 1.00 95.94 105 GLU A CA 1
ATOM 856 C C . GLU A 1 105 ? -28.127 0.646 14.253 1.00 95.94 105 GLU A C 1
ATOM 858 O O . GLU A 1 105 ? -28.672 -0.453 14.380 1.00 95.94 105 GLU A O 1
ATOM 863 N N . LYS A 1 106 ? -27.909 1.432 15.319 1.00 96.62 106 LYS A N 1
ATOM 864 C CA . LYS A 1 106 ? -28.186 1.081 16.724 1.00 96.62 106 LYS A CA 1
ATOM 865 C C . LYS A 1 106 ? -27.486 -0.204 17.172 1.00 96.62 106 LYS A C 1
ATOM 867 O O . LYS A 1 106 ? -27.974 -0.876 18.094 1.00 96.62 106 LYS A O 1
ATOM 872 N N . ILE A 1 107 ? -26.369 -0.541 16.527 1.00 97.38 107 ILE A N 1
ATOM 873 C CA . ILE A 1 107 ? -25.462 -1.611 16.942 1.00 97.38 107 ILE A CA 1
ATOM 874 C C . ILE A 1 107 ? -24.688 -1.128 18.166 1.00 97.38 107 ILE A C 1
ATOM 876 O O . ILE A 1 107 ? -24.668 -1.822 19.178 1.00 97.38 107 ILE A O 1
ATOM 880 N N . LEU A 1 108 ? -24.140 0.089 18.105 1.00 97.69 108 LEU A N 1
ATOM 881 C CA . LEU A 1 108 ? -23.543 0.776 19.247 1.00 97.69 108 LEU A CA 1
ATOM 882 C C . LEU A 1 108 ? -24.523 1.799 19.827 1.00 97.69 108 LEU A C 1
ATOM 884 O O . LEU A 1 108 ? -25.135 2.574 19.097 1.00 97.69 108 LEU A O 1
ATOM 888 N N . LEU A 1 109 ? -24.671 1.813 21.151 1.00 97.12 109 LEU A N 1
ATOM 889 C CA . LEU A 1 109 ? -25.473 2.804 21.865 1.00 97.12 109 LEU A CA 1
ATOM 890 C C . LEU A 1 109 ? -24.562 3.899 22.418 1.00 97.12 109 LEU A C 1
ATOM 892 O O . LEU A 1 109 ? -23.595 3.611 23.119 1.00 97.12 109 LEU A O 1
ATOM 896 N N . GLY A 1 110 ? -24.875 5.158 22.131 1.00 94.31 110 GLY A N 1
ATOM 897 C CA . GLY A 1 110 ? -24.035 6.293 22.494 1.00 94.31 110 GLY A CA 1
ATOM 898 C C . GLY A 1 110 ? -24.616 7.617 22.015 1.00 94.31 110 GLY A C 1
ATOM 899 O O . GLY A 1 110 ? -25.765 7.679 21.572 1.00 94.31 110 GLY A O 1
ATOM 900 N N . ASP A 1 111 ? -23.820 8.674 22.105 1.00 92.75 111 ASP A N 1
ATOM 901 C CA . ASP A 1 111 ? -24.181 9.986 21.576 1.00 92.75 111 ASP A CA 1
ATOM 902 C C . ASP A 1 111 ? -23.708 10.127 20.123 1.00 92.75 111 ASP A C 1
ATOM 904 O O . ASP A 1 111 ? -22.511 10.201 19.856 1.00 92.75 111 ASP A O 1
ATOM 908 N N . LEU A 1 112 ? -24.656 10.221 19.184 1.00 92.75 112 LEU A N 1
ATOM 909 C CA . LEU A 1 112 ? -24.372 10.401 17.755 1.00 92.75 112 LEU A CA 1
ATOM 910 C C . LEU A 1 112 ? -23.595 11.689 17.441 1.00 92.75 112 LEU A C 1
ATOM 912 O O . LEU A 1 112 ? -22.901 11.740 16.431 1.00 92.75 112 LEU A O 1
ATOM 916 N N . LYS A 1 113 ? -23.718 12.745 18.258 1.00 90.69 113 LYS A N 1
ATOM 917 C CA . LYS A 1 113 ? -23.045 14.025 17.978 1.00 90.69 113 LYS A CA 1
ATOM 918 C C . LYS A 1 113 ? -21.559 13.952 18.293 1.00 90.69 113 LYS A C 1
ATOM 920 O O . LYS A 1 113 ? -20.731 14.417 17.514 1.00 90.69 113 LYS A O 1
ATOM 925 N N . THR A 1 114 ? -21.230 13.386 19.447 1.00 90.38 114 THR A N 1
ATOM 926 C CA . THR A 1 114 ? -19.843 13.238 19.905 1.00 90.38 114 THR A CA 1
ATOM 927 C C . THR A 1 114 ? -19.204 11.933 19.435 1.00 90.38 114 THR A C 1
ATOM 929 O O . THR A 1 114 ? -17.986 11.800 19.515 1.00 90.38 114 THR A O 1
ATOM 932 N N . LEU A 1 115 ? -20.002 10.994 18.912 1.00 93.12 115 LEU A N 1
ATOM 933 C CA . LEU A 1 115 ? -19.625 9.610 18.607 1.00 93.12 115 LEU A CA 1
ATOM 934 C C . LEU A 1 115 ? -19.105 8.840 19.835 1.00 93.12 115 LEU A C 1
AT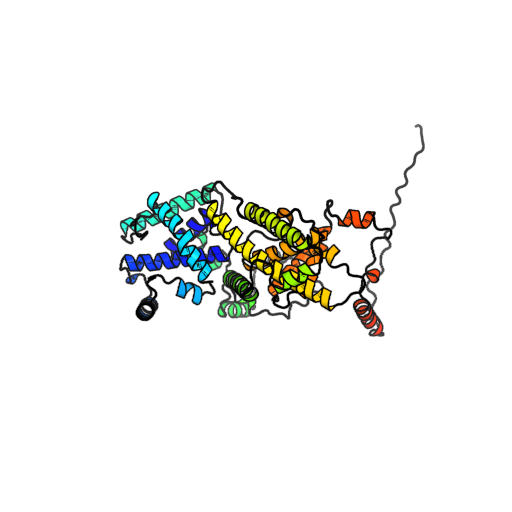OM 936 O O . LEU A 1 115 ? -18.399 7.839 19.698 1.00 93.12 115 LEU A O 1
ATOM 940 N N . ALA A 1 116 ? -19.461 9.278 21.046 1.00 92.50 116 ALA A N 1
ATOM 941 C CA . ALA A 1 116 ? -19.052 8.639 22.292 1.00 92.50 116 ALA A CA 1
ATOM 942 C C . ALA A 1 116 ? -19.956 7.442 22.624 1.00 92.50 116 ALA A C 1
ATOM 944 O O . ALA A 1 116 ? -21.179 7.578 22.716 1.00 92.50 116 ALA A O 1
ATOM 945 N N . LEU A 1 117 ? -19.358 6.265 22.821 1.00 96.06 117 LEU A N 1
ATOM 946 C CA . LEU A 1 117 ? -20.064 5.054 23.242 1.00 96.06 117 LEU A CA 1
ATOM 947 C C . LEU A 1 117 ? -20.553 5.183 24.695 1.00 96.06 117 LEU A C 1
ATOM 949 O O . LEU A 1 117 ? -19.836 5.662 25.573 1.00 96.06 117 LEU A O 1
ATOM 953 N N . SER A 1 118 ? -21.764 4.703 24.971 1.00 95.69 118 SER A N 1
ATOM 954 C CA . SER A 1 118 ? -22.285 4.620 26.334 1.00 95.69 118 SER A CA 1
ATOM 955 C C . SER A 1 118 ? -21.634 3.466 27.097 1.00 95.69 118 SER A C 1
ATOM 957 O O . SER A 1 118 ? -21.744 2.306 26.698 1.00 95.69 118 SER A O 1
ATOM 959 N N . LEU A 1 119 ? -20.997 3.782 28.228 1.00 95.12 119 LEU A N 1
ATOM 960 C CA . LEU A 1 119 ? -20.453 2.797 29.173 1.00 95.12 119 LEU A CA 1
ATOM 961 C C . LEU A 1 119 ? -21.412 2.473 30.329 1.00 95.12 119 LEU A C 1
ATOM 963 O O . LEU A 1 119 ? -20.996 1.868 31.320 1.00 95.12 119 LEU A O 1
ATOM 967 N N . ASP A 1 120 ? -22.685 2.871 30.222 1.00 94.69 120 ASP A N 1
ATOM 968 C CA . ASP A 1 120 ? -23.725 2.349 31.111 1.00 94.69 120 ASP A CA 1
ATOM 969 C C . ASP A 1 120 ? -23.782 0.814 30.976 1.00 94.69 120 ASP A C 1
ATOM 971 O O . ASP A 1 120 ? -23.823 0.325 29.843 1.00 94.69 120 ASP A O 1
ATOM 975 N N . PRO A 1 121 ? -23.797 0.035 32.076 1.00 94.00 121 PRO A N 1
ATOM 976 C CA . PRO A 1 121 ? -23.718 -1.423 32.006 1.00 94.00 121 PRO A CA 1
ATOM 977 C C . PRO A 1 121 ? -24.767 -2.068 31.094 1.00 94.00 121 PRO A C 1
ATOM 979 O O . PRO A 1 121 ? -24.449 -3.013 30.373 1.00 94.00 121 PRO A O 1
ATOM 982 N N . THR A 1 122 ? -26.000 -1.551 31.083 1.00 96.00 122 THR A N 1
ATOM 983 C CA . THR A 1 122 ? -27.086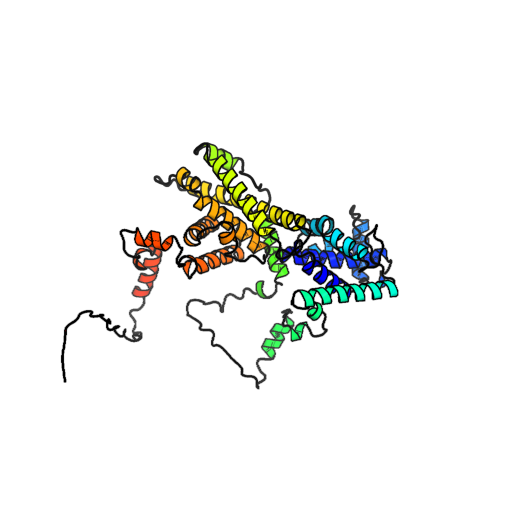 -2.115 30.270 1.00 96.00 122 THR A CA 1
ATOM 984 C C . THR A 1 122 ? -26.931 -1.754 28.795 1.00 96.00 122 THR A C 1
ATOM 986 O O . THR A 1 122 ? -27.071 -2.611 27.918 1.00 96.00 122 THR A O 1
ATOM 989 N N . ALA A 1 123 ? -26.575 -0.499 28.508 1.00 96.06 123 ALA A N 1
ATOM 990 C CA . ALA A 1 123 ? -26.352 -0.034 27.145 1.00 96.06 123 ALA A CA 1
ATOM 991 C C . ALA A 1 123 ? -25.106 -0.680 26.515 1.00 96.06 123 ALA A C 1
ATOM 993 O O . ALA A 1 123 ? -25.126 -1.072 25.343 1.00 96.06 123 ALA A O 1
ATOM 994 N N . PHE A 1 124 ? -24.036 -0.828 27.295 1.00 96.62 124 PHE A N 1
ATOM 995 C CA . PHE A 1 124 ? -22.788 -1.441 26.858 1.00 96.62 124 PHE A CA 1
ATOM 996 C C . PHE A 1 124 ? -22.961 -2.940 26.592 1.00 96.62 124 PHE A C 1
ATOM 998 O O . PHE A 1 124 ? -22.547 -3.412 25.534 1.00 96.62 124 PHE A O 1
ATOM 1005 N N . ASP A 1 125 ? -23.643 -3.680 27.477 1.00 97.12 125 ASP A N 1
ATOM 1006 C CA . ASP A 1 125 ? -23.966 -5.098 27.253 1.00 97.12 125 ASP A CA 1
ATOM 1007 C C . ASP A 1 125 ? -24.812 -5.291 25.984 1.00 97.12 125 ASP A C 1
ATOM 1009 O O . ASP A 1 125 ? -24.498 -6.136 25.140 1.00 97.12 125 ASP A O 1
ATOM 1013 N N . SER A 1 126 ? -25.830 -4.444 25.775 1.00 97.75 126 SER A N 1
ATOM 1014 C CA . SER A 1 126 ? -26.612 -4.475 24.535 1.00 97.75 126 SER A CA 1
ATOM 1015 C C . SER A 1 126 ? -25.756 -4.184 23.301 1.00 97.75 126 SER A C 1
ATOM 1017 O O . SER A 1 126 ? -25.979 -4.816 22.267 1.00 97.75 126 SER A O 1
ATOM 1019 N N . SER A 1 127 ? -24.828 -3.227 23.381 1.00 97.88 127 SER A N 1
ATOM 1020 C CA . SER A 1 127 ? -23.955 -2.867 22.259 1.00 97.88 127 SER A CA 1
ATOM 1021 C C . SER A 1 127 ? -23.002 -4.011 21.921 1.00 97.88 127 SER A C 1
ATOM 1023 O O . SER A 1 127 ? -22.875 -4.398 20.763 1.00 97.88 127 SER A O 1
ATOM 1025 N N . MET A 1 128 ? -22.402 -4.624 22.945 1.00 97.25 128 MET A N 1
ATOM 1026 C CA . MET A 1 128 ? -21.502 -5.764 22.797 1.00 97.25 128 MET A CA 1
ATOM 1027 C C . MET A 1 128 ? -22.214 -6.966 22.165 1.00 97.25 128 MET A C 1
ATOM 1029 O O . MET A 1 128 ? -21.683 -7.572 21.235 1.00 97.25 128 MET A O 1
ATOM 1033 N N . LYS A 1 129 ? -23.435 -7.293 22.611 1.00 97.75 129 LYS A N 1
ATOM 1034 C CA . LYS A 1 129 ? -24.237 -8.390 22.038 1.00 97.75 129 LYS A CA 1
ATOM 1035 C C . LYS A 1 129 ? -24.578 -8.155 20.570 1.00 97.75 129 LYS A C 1
ATOM 1037 O O . LYS A 1 129 ? -24.421 -9.061 19.757 1.00 97.75 129 LYS A O 1
ATOM 1042 N N . LYS A 1 130 ? -25.022 -6.945 20.218 1.00 98.19 130 LYS A N 1
ATOM 1043 C CA . LYS A 1 130 ? -25.363 -6.599 18.830 1.00 98.19 130 LYS A CA 1
ATOM 1044 C C . LYS A 1 130 ? -24.141 -6.596 17.922 1.00 98.19 130 LYS A C 1
ATOM 1046 O O . LYS A 1 130 ? -24.224 -7.126 16.819 1.00 98.19 130 LYS A O 1
ATOM 1051 N N . LEU A 1 131 ? -23.020 -6.044 18.385 1.00 97.81 131 LEU A N 1
ATOM 1052 C CA . LEU A 1 131 ? -21.772 -6.035 17.627 1.00 97.81 131 LEU A CA 1
ATOM 1053 C C . LEU A 1 131 ? -21.285 -7.464 17.358 1.00 97.81 131 LEU A C 1
ATOM 1055 O O . LEU A 1 131 ? -21.008 -7.799 16.212 1.00 97.81 131 LEU A O 1
ATOM 1059 N N . ASN A 1 132 ? -21.267 -8.323 18.384 1.00 97.00 132 ASN A N 1
ATOM 1060 C CA . ASN A 1 132 ? -20.898 -9.733 18.228 1.00 97.00 132 ASN A CA 1
ATOM 1061 C C . ASN A 1 132 ? -21.814 -10.471 17.258 1.00 97.00 132 ASN A C 1
ATOM 1063 O O . ASN A 1 132 ? -21.318 -11.168 16.382 1.00 97.00 132 ASN A O 1
ATOM 1067 N N . LYS A 1 133 ? -23.131 -10.290 17.392 1.00 97.00 133 LYS A N 1
ATOM 1068 C CA . LYS A 1 133 ? -24.105 -10.917 16.499 1.00 97.00 133 LYS A CA 1
ATOM 1069 C C . LYS A 1 133 ? -23.908 -10.472 15.048 1.00 97.00 133 LYS A C 1
ATOM 1071 O O . LYS A 1 133 ? -23.871 -11.308 14.158 1.00 97.00 133 LYS A O 1
ATOM 1076 N N . THR A 1 134 ? -23.749 -9.169 14.817 1.00 95.38 134 THR A N 1
ATOM 1077 C CA . THR A 1 134 ? -23.579 -8.623 13.459 1.00 95.38 134 THR A CA 1
ATOM 1078 C C . THR A 1 134 ? -22.259 -9.085 12.837 1.00 95.38 134 THR A C 1
ATOM 1080 O O . THR A 1 134 ? -22.210 -9.385 11.649 1.00 95.38 134 THR A O 1
ATOM 1083 N N . TYR A 1 135 ? -21.187 -9.165 13.633 1.00 95.50 135 TYR A N 1
ATOM 1084 C CA . TYR A 1 135 ? -19.909 -9.716 13.186 1.00 95.50 135 TYR A CA 1
ATOM 1085 C C . TYR A 1 135 ? -20.029 -11.202 12.818 1.00 95.50 135 TYR A C 1
ATOM 1087 O O . TYR A 1 135 ? -19.624 -11.590 11.729 1.00 95.50 135 TYR A O 1
ATOM 1095 N N . GLU A 1 136 ? -20.640 -12.014 13.683 1.00 95.31 136 GLU A N 1
ATOM 1096 C CA . GLU A 1 136 ? -20.846 -13.450 13.459 1.00 95.31 136 GLU A CA 1
ATOM 1097 C C . GLU A 1 136 ? -21.691 -13.730 12.210 1.00 95.31 136 GLU A C 1
ATOM 1099 O O . GLU A 1 136 ? -21.330 -14.579 11.401 1.00 95.31 136 GLU A O 1
ATOM 1104 N N . GLU A 1 137 ? -22.770 -12.971 12.001 1.00 94.19 137 GLU A N 1
ATOM 1105 C CA . GLU A 1 137 ? -23.578 -13.044 10.778 1.00 94.19 137 GLU A CA 1
ATOM 1106 C C . GLU A 1 137 ? -22.745 -12.733 9.523 1.00 94.19 137 GLU A C 1
ATOM 1108 O O . GLU A 1 137 ? -22.908 -13.399 8.502 1.00 94.19 137 GLU A O 1
ATOM 1113 N N . GLY A 1 138 ? -21.833 -11.757 9.600 1.00 90.88 138 GLY A N 1
ATOM 1114 C CA . GLY A 1 138 ? -20.903 -11.432 8.518 1.00 90.88 138 GLY A CA 1
ATOM 1115 C C . GLY A 1 138 ? -19.914 -12.561 8.231 1.00 90.88 138 GLY A C 1
ATOM 1116 O O . GLY A 1 138 ? -19.795 -12.988 7.086 1.00 90.88 138 GLY A O 1
ATOM 1117 N N . VAL A 1 139 ? -19.261 -13.089 9.269 1.00 92.62 139 VAL A N 1
ATOM 1118 C CA . VAL A 1 139 ? -18.305 -14.203 9.157 1.00 92.62 139 VAL A CA 1
ATOM 1119 C C . VAL A 1 139 ? -18.967 -15.438 8.543 1.00 92.62 139 VAL A C 1
ATOM 1121 O O . VAL A 1 139 ? -18.439 -16.009 7.594 1.00 92.62 139 VAL A O 1
ATOM 1124 N N . LEU A 1 140 ? -20.157 -15.817 9.022 1.00 92.94 140 LEU A N 1
ATOM 1125 C CA . LEU A 1 140 ? -20.901 -16.968 8.498 1.00 92.94 140 LEU A CA 1
ATOM 1126 C C . LEU A 1 140 ? -21.351 -16.775 7.046 1.00 92.94 140 LEU A C 1
ATOM 1128 O O . LEU A 1 140 ? -21.412 -17.745 6.293 1.00 92.94 140 LEU A O 1
ATOM 1132 N N . LYS A 1 141 ? -21.692 -15.541 6.658 1.00 91.50 141 LYS A N 1
ATOM 1133 C CA . LYS A 1 141 ? -22.124 -15.215 5.296 1.00 91.50 141 LYS A CA 1
ATOM 1134 C C . LYS A 1 141 ? -20.969 -15.284 4.297 1.00 91.50 141 LYS A C 1
ATOM 1136 O O . LYS A 1 141 ? -21.163 -15.810 3.206 1.00 91.50 141 LYS A O 1
ATOM 1141 N N . GLU A 1 142 ? -19.814 -14.727 4.652 1.00 88.06 142 GLU A N 1
ATOM 1142 C CA . GLU A 1 142 ? -18.641 -14.674 3.768 1.00 88.06 142 GLU A CA 1
ATOM 1143 C C . GLU A 1 142 ? -17.804 -15.969 3.834 1.00 88.06 142 GLU A C 1
ATOM 1145 O O . GLU A 1 142 ? -17.040 -16.254 2.920 1.00 88.06 142 GLU A O 1
ATOM 1150 N N . GLY A 1 143 ? -17.985 -16.796 4.873 1.00 87.38 143 GLY A N 1
ATOM 1151 C CA . GLY A 1 143 ? -17.230 -18.041 5.061 1.00 87.38 143 GLY A CA 1
ATOM 1152 C C . GLY A 1 143 ? -15.803 -17.822 5.577 1.00 87.38 143 GLY A C 1
ATOM 1153 O O . GLY A 1 143 ? -14.947 -18.687 5.406 1.00 87.38 143 GLY A O 1
ATOM 1154 N N . GLU A 1 144 ? -15.555 -16.666 6.188 1.00 86.56 144 GLU A N 1
ATOM 1155 C CA . GLU A 1 144 ? -14.246 -16.233 6.679 1.00 86.56 144 GLU A CA 1
ATOM 1156 C C . GLU A 1 144 ? -13.899 -16.839 8.051 1.00 86.56 144 GLU A C 1
ATOM 1158 O O . GLU A 1 144 ? -14.736 -17.427 8.742 1.00 86.56 144 GLU A O 1
ATOM 1163 N N . LEU A 1 145 ? -12.643 -16.676 8.474 1.00 89.94 145 LEU A N 1
ATOM 1164 C CA . LEU A 1 145 ? -12.215 -17.036 9.826 1.00 89.94 145 LEU A CA 1
ATOM 1165 C C . LEU A 1 145 ? -12.834 -16.082 10.863 1.00 89.94 145 LEU A C 1
ATOM 1167 O O . LEU A 1 145 ? -12.737 -14.862 10.741 1.00 89.94 145 LEU A O 1
ATOM 1171 N N . ASP A 1 146 ? -13.388 -16.636 11.945 1.00 93.31 146 ASP A N 1
ATOM 1172 C CA . ASP A 1 146 ? -13.769 -15.845 13.118 1.00 93.31 146 ASP A CA 1
ATOM 1173 C C . ASP A 1 146 ? -12.511 -15.391 13.882 1.00 93.31 146 ASP A C 1
ATOM 1175 O O . ASP A 1 146 ? -11.967 -16.108 14.724 1.00 93.31 146 ASP A O 1
ATOM 1179 N N . GLU A 1 147 ? -12.053 -14.168 13.610 1.00 93.69 147 GLU A N 1
ATOM 1180 C CA . GLU A 1 147 ? -10.880 -13.557 14.248 1.00 93.69 147 GLU A CA 1
ATOM 1181 C C . GLU A 1 147 ? -11.081 -13.298 15.757 1.00 93.69 147 GLU A C 1
ATOM 1183 O O . GLU A 1 147 ? -10.143 -12.913 16.458 1.00 93.69 147 GLU A O 1
ATOM 1188 N N . ARG A 1 148 ? -12.270 -13.529 16.332 1.00 93.44 148 ARG A N 1
ATOM 1189 C CA . ARG A 1 148 ? -12.444 -13.515 17.797 1.00 93.44 148 ARG A CA 1
ATOM 1190 C C . ARG A 1 148 ? -11.834 -14.745 18.458 1.00 93.44 148 ARG A C 1
ATOM 1192 O O . ARG A 1 148 ? -11.666 -14.727 19.673 1.00 93.44 148 ARG A O 1
ATOM 1199 N N . ILE A 1 149 ? -11.428 -15.762 17.694 1.00 91.00 149 ILE A N 1
ATOM 1200 C CA . ILE A 1 149 ? -10.650 -16.894 18.213 1.00 91.00 149 ILE A CA 1
ATOM 1201 C C . ILE A 1 149 ? -9.370 -16.437 18.937 1.00 91.00 149 ILE A C 1
ATOM 1203 O O . ILE A 1 149 ? -8.940 -17.077 19.893 1.00 91.00 149 ILE A O 1
ATOM 1207 N N . PHE A 1 150 ? -8.810 -15.280 18.557 1.00 89.06 150 PHE A N 1
ATOM 1208 C CA . PHE A 1 150 ? -7.650 -14.671 19.215 1.00 89.06 150 PHE A CA 1
ATOM 1209 C C . PHE A 1 150 ? -7.942 -14.093 20.613 1.00 89.06 150 PHE A C 1
ATOM 1211 O O . PHE A 1 150 ? -7.012 -13.689 21.307 1.00 89.06 150 PHE A O 1
ATOM 1218 N N . LEU A 1 151 ? -9.210 -14.048 21.039 1.00 89.25 151 LEU A N 1
ATOM 1219 C CA . LEU A 1 151 ? -9.606 -13.664 22.399 1.00 89.25 151 LEU A CA 1
ATOM 1220 C C . LEU A 1 151 ? -9.600 -14.840 23.387 1.00 89.25 151 LEU A C 1
ATOM 1222 O O . LEU A 1 151 ? -9.755 -14.601 24.584 1.00 89.25 151 LEU A O 1
ATOM 1226 N N . ASP A 1 152 ? -9.446 -16.086 22.920 1.00 86.38 152 ASP A N 1
ATOM 1227 C CA . ASP A 1 152 ? -9.362 -17.257 23.802 1.00 86.38 152 ASP A CA 1
ATOM 1228 C C . ASP A 1 152 ? -8.124 -17.166 24.709 1.00 86.38 152 ASP A C 1
ATOM 1230 O O . ASP A 1 152 ? -7.038 -16.784 24.268 1.00 86.38 152 ASP A O 1
ATOM 1234 N N . GLU A 1 153 ? -8.268 -17.556 25.979 1.00 81.31 153 GLU A N 1
ATOM 1235 C CA . GLU A 1 153 ? -7.190 -17.490 26.978 1.00 81.31 153 GLU A CA 1
ATOM 1236 C C . GLU A 1 153 ? -5.936 -18.275 26.555 1.00 81.31 153 GLU A C 1
ATOM 1238 O O . GLU A 1 153 ? -4.824 -17.904 26.927 1.00 81.31 153 GLU A O 1
ATOM 1243 N N . ASN A 1 154 ? -6.100 -19.317 25.731 1.00 78.12 154 ASN A N 1
ATOM 1244 C CA . ASN A 1 154 ? -5.015 -20.161 25.231 1.00 78.12 154 ASN A CA 1
ATOM 1245 C C . ASN A 1 154 ? -4.773 -19.973 23.724 1.00 78.12 154 ASN A C 1
ATOM 1247 O O . ASN A 1 154 ? -4.106 -20.805 23.103 1.00 78.12 154 ASN A O 1
ATOM 1251 N N . ALA A 1 155 ? -5.299 -18.904 23.112 1.00 80.62 155 ALA A N 1
ATOM 1252 C CA . ALA A 1 155 ? -5.127 -18.619 21.685 1.00 80.62 155 ALA A CA 1
ATOM 1253 C C . ALA A 1 155 ? -3.647 -18.638 21.274 1.00 80.62 155 ALA A C 1
ATOM 1255 O O . ALA A 1 155 ? -3.279 -19.213 20.254 1.00 80.62 155 ALA A O 1
ATOM 1256 N N . GLN A 1 156 ? -2.787 -18.080 22.125 1.00 69.81 156 GLN A N 1
ATOM 1257 C CA . GLN A 1 156 ? -1.343 -18.023 21.926 1.00 69.81 156 GLN A CA 1
ATOM 1258 C C . GLN A 1 156 ? -0.695 -19.411 21.769 1.00 69.81 156 GLN A C 1
ATOM 1260 O O . GLN A 1 156 ? 0.183 -19.585 20.925 1.00 69.81 156 GLN A O 1
ATOM 1265 N N . GLU A 1 157 ? -1.126 -20.388 22.571 1.00 73.25 157 GLU A N 1
ATOM 1266 C CA . GLU A 1 157 ? -0.598 -21.759 22.563 1.00 73.25 157 GLU A CA 1
ATOM 1267 C C . GLU A 1 157 ? -1.211 -22.600 21.438 1.00 73.25 157 GLU A C 1
ATOM 1269 O O . GLU A 1 157 ? -0.538 -23.446 20.857 1.00 73.25 157 GLU A O 1
ATOM 1274 N N . ARG A 1 158 ? -2.489 -22.362 21.120 1.00 73.19 158 ARG A N 1
ATOM 1275 C CA . ARG A 1 158 ? -3.256 -23.166 20.157 1.00 73.19 158 ARG A CA 1
ATOM 1276 C C . ARG A 1 158 ? -3.086 -22.727 18.707 1.00 73.19 158 ARG A C 1
ATOM 1278 O O . ARG A 1 158 ? -3.147 -23.570 17.821 1.00 73.19 158 ARG A O 1
ATOM 1285 N N . ILE A 1 159 ? -2.924 -21.426 18.467 1.00 71.38 159 ILE A N 1
ATOM 1286 C CA . ILE A 1 159 ? -2.867 -20.843 17.116 1.00 71.38 159 ILE A CA 1
ATOM 1287 C C . ILE A 1 159 ? -1.413 -20.632 16.668 1.00 71.38 159 ILE A C 1
ATOM 1289 O O . ILE A 1 159 ? -1.140 -20.563 15.474 1.00 71.38 159 ILE A O 1
ATOM 1293 N N . GLY A 1 160 ? -0.463 -20.602 17.610 1.00 56.41 160 GLY A N 1
ATOM 1294 C CA . GLY A 1 160 ? 0.962 -20.564 17.297 1.00 56.41 160 GLY A CA 1
ATOM 1295 C C . GLY A 1 160 ? 1.431 -19.194 16.816 1.00 56.41 160 GLY A C 1
ATOM 1296 O O . GLY A 1 160 ? 1.985 -19.074 15.731 1.00 56.41 160 GLY A O 1
ATOM 1297 N N . THR A 1 161 ? 1.252 -18.157 17.634 1.00 54.22 161 THR A N 1
ATOM 1298 C CA . THR A 1 161 ? 1.887 -16.843 17.431 1.00 54.22 161 THR A CA 1
ATOM 1299 C C . THR A 1 161 ? 3.069 -16.695 18.384 1.00 54.22 161 THR A C 1
ATOM 1301 O O . THR A 1 161 ? 2.915 -16.006 19.387 1.00 54.22 161 THR A O 1
ATOM 1304 N N . PRO A 1 162 ? 4.252 -17.309 18.180 1.00 49.91 162 PRO A N 1
ATOM 1305 C CA . PRO A 1 162 ? 5.309 -17.265 19.180 1.00 49.91 162 PRO A CA 1
ATOM 1306 C C . PRO A 1 162 ? 5.759 -15.814 19.348 1.00 49.91 162 PRO A C 1
ATOM 1308 O O . PRO A 1 162 ? 6.426 -15.236 18.492 1.00 49.91 162 PRO A O 1
ATOM 1311 N N . ARG A 1 163 ? 5.418 -15.197 20.482 1.00 48.28 163 ARG A N 1
ATOM 1312 C CA . ARG A 1 163 ? 6.260 -14.126 20.991 1.00 48.28 163 ARG A CA 1
ATOM 1313 C C . ARG A 1 163 ? 7.513 -14.845 21.441 1.00 48.28 163 ARG A C 1
ATOM 1315 O O . ARG A 1 163 ? 7.493 -15.488 22.487 1.00 48.28 163 ARG A O 1
ATOM 1322 N N . HIS A 1 164 ? 8.585 -14.743 20.666 1.00 47.75 164 HIS A N 1
ATOM 1323 C CA . HIS A 1 164 ? 9.914 -15.048 21.172 1.00 47.75 164 HIS A CA 1
ATOM 1324 C C . HIS A 1 164 ? 10.284 -13.988 22.223 1.00 47.75 164 HIS A C 1
ATOM 1326 O O . HIS A 1 164 ? 11.150 -13.145 22.024 1.00 47.75 164 HIS A O 1
ATOM 1332 N N . THR A 1 165 ? 9.597 -13.984 23.368 1.00 43.47 165 THR A N 1
ATOM 1333 C CA . THR A 1 165 ? 10.173 -13.418 24.582 1.00 43.47 165 THR A CA 1
ATOM 1334 C C . THR A 1 165 ? 11.435 -14.223 24.866 1.00 43.47 165 THR A C 1
ATOM 1336 O O . THR A 1 165 ? 11.434 -15.444 24.690 1.00 43.47 165 THR A O 1
ATOM 1339 N N . LEU A 1 166 ? 12.517 -13.547 25.265 1.00 43.97 166 LEU A N 1
ATOM 1340 C CA . LEU A 1 166 ? 13.845 -14.133 25.513 1.00 43.97 166 LEU A CA 1
ATOM 1341 C C . LEU A 1 166 ? 13.798 -15.465 26.298 1.00 43.97 166 LEU A C 1
ATOM 1343 O O . LEU A 1 166 ? 14.625 -16.351 26.083 1.00 43.97 166 LEU A O 1
ATOM 1347 N N . ASP A 1 167 ? 12.799 -15.615 27.168 1.00 42.19 167 ASP A N 1
ATOM 1348 C CA . ASP A 1 167 ? 12.570 -16.797 27.996 1.00 42.19 167 ASP A CA 1
ATOM 1349 C C . ASP A 1 167 ? 12.122 -18.044 27.219 1.00 42.19 167 ASP A C 1
ATOM 1351 O O . ASP A 1 167 ? 12.413 -19.156 27.650 1.00 42.19 167 ASP A O 1
ATOM 1355 N N . SER A 1 168 ? 11.420 -17.902 26.090 1.00 42.59 168 SER A N 1
ATOM 1356 C CA . SER A 1 168 ? 10.926 -19.036 25.285 1.00 42.59 168 SER A CA 1
ATOM 1357 C C . SER A 1 168 ? 12.061 -19.789 24.588 1.00 42.59 168 SER A C 1
ATOM 1359 O O . SER A 1 168 ? 12.133 -21.010 24.694 1.00 42.59 168 SER A O 1
ATOM 1361 N N . VAL A 1 169 ? 13.021 -19.064 24.005 1.00 43.72 169 VAL A N 1
ATOM 1362 C CA . VAL A 1 169 ? 14.197 -19.637 23.326 1.00 43.72 169 VAL A CA 1
ATOM 1363 C C . VAL A 1 169 ? 15.127 -20.335 24.326 1.00 43.72 169 VAL A C 1
ATOM 1365 O O . VAL A 1 169 ? 15.668 -21.403 24.044 1.00 43.72 169 VAL A O 1
ATOM 1368 N N . GLN A 1 170 ? 15.280 -19.787 25.539 1.00 42.53 170 GLN A N 1
ATOM 1369 C CA . GLN A 1 170 ? 16.021 -20.467 26.609 1.00 42.53 170 GLN A CA 1
ATOM 1370 C C . GLN A 1 170 ? 15.300 -21.722 27.118 1.00 42.53 170 GLN A C 1
ATOM 1372 O O . GLN A 1 170 ? 15.962 -22.669 27.546 1.00 42.53 170 GLN A O 1
ATOM 1377 N N . ARG A 1 171 ? 13.962 -21.741 27.085 1.00 40.34 171 ARG A N 1
ATOM 1378 C CA . ARG A 1 171 ? 13.153 -22.886 27.515 1.00 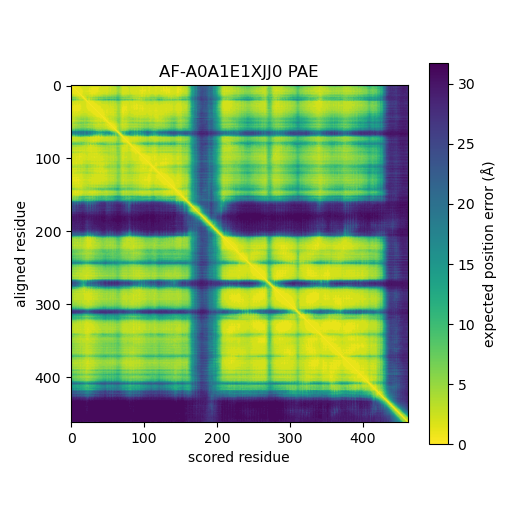40.34 171 ARG A CA 1
ATOM 1379 C C . ARG A 1 171 ? 13.170 -24.003 26.470 1.00 40.34 171 ARG A C 1
ATOM 1381 O O . ARG A 1 171 ? 13.387 -25.144 26.856 1.00 40.34 171 ARG A O 1
ATOM 1388 N N . GLU A 1 172 ? 13.084 -23.684 25.180 1.00 47.03 172 GLU A N 1
ATOM 1389 C CA . GLU A 1 172 ? 13.234 -24.660 24.087 1.00 47.03 172 GLU A CA 1
ATOM 1390 C C . GLU A 1 172 ? 14.629 -25.291 24.074 1.00 47.03 172 GLU A C 1
ATOM 1392 O O . GLU A 1 172 ? 14.735 -26.514 24.076 1.00 47.03 172 GLU A O 1
ATOM 1397 N N . LEU A 1 173 ? 15.698 -24.495 24.215 1.00 46.38 173 LEU A N 1
ATOM 1398 C CA . LEU A 1 173 ? 17.066 -25.026 24.306 1.00 46.38 173 LEU A CA 1
ATOM 1399 C C . LEU A 1 173 ? 17.261 -25.959 25.515 1.00 46.38 173 LEU A C 1
ATOM 1401 O O . LEU A 1 173 ? 18.006 -26.933 25.416 1.00 46.38 173 LEU A O 1
ATOM 1405 N N . ARG A 1 174 ? 16.568 -25.707 26.636 1.00 41.62 174 ARG A N 1
ATOM 1406 C CA . ARG A 1 174 ? 16.593 -26.572 27.832 1.00 41.62 174 ARG A CA 1
ATOM 1407 C C . ARG A 1 174 ? 15.681 -27.799 27.725 1.00 41.62 174 ARG A C 1
ATOM 1409 O O . ARG A 1 174 ? 15.944 -28.788 28.402 1.00 41.62 174 ARG A O 1
ATOM 1416 N N . MET A 1 175 ? 14.634 -27.752 26.901 1.00 40.38 175 MET A N 1
ATOM 1417 C CA . MET A 1 175 ? 13.686 -28.857 26.706 1.00 40.38 175 MET A CA 1
ATOM 1418 C C . MET A 1 175 ? 14.152 -29.882 25.663 1.00 40.38 175 MET A C 1
ATOM 1420 O O . MET A 1 175 ? 13.654 -31.005 25.667 1.00 40.38 175 MET A O 1
ATOM 1424 N N . SER A 1 176 ? 15.183 -29.570 24.869 1.00 42.25 176 SER A N 1
ATOM 1425 C CA . SER A 1 176 ? 15.850 -30.498 23.932 1.00 42.25 176 SER A CA 1
ATOM 1426 C C . SER A 1 176 ? 16.536 -31.720 24.581 1.00 42.25 176 SER A C 1
ATOM 1428 O O . SER A 1 176 ? 17.272 -32.439 23.906 1.00 42.25 176 SER A O 1
ATOM 1430 N N . HIS A 1 177 ? 16.353 -31.962 25.884 1.00 40.59 177 HIS A N 1
ATOM 1431 C CA . HIS A 1 177 ? 16.900 -33.114 26.615 1.00 40.59 177 HIS A CA 1
ATOM 1432 C C . HIS A 1 177 ? 15.838 -33.983 27.308 1.00 40.59 177 HIS A C 1
ATOM 1434 O O . HIS A 1 177 ? 16.188 -34.768 28.184 1.00 40.59 177 HIS A O 1
ATOM 1440 N N . SER A 1 178 ? 14.561 -33.907 26.916 1.00 31.91 178 SER A N 1
ATOM 1441 C CA . SER A 1 178 ? 13.596 -34.946 27.304 1.00 31.91 178 SER A CA 1
ATOM 1442 C C . SER A 1 178 ? 13.204 -35.779 26.098 1.00 31.91 178 SER A C 1
ATOM 1444 O O . SER A 1 178 ? 12.491 -35.333 25.204 1.00 31.91 178 SER A O 1
ATOM 1446 N N . GLU A 1 179 ? 13.697 -37.009 26.098 1.00 36.94 179 GLU A N 1
ATOM 1447 C CA . GLU A 1 179 ? 13.265 -38.075 25.213 1.00 36.94 179 GLU A CA 1
ATOM 1448 C C . GLU A 1 179 ? 11.736 -38.267 25.282 1.00 36.94 179 GLU A C 1
ATOM 1450 O O . GLU A 1 179 ? 11.123 -38.136 26.347 1.00 36.94 179 GLU A O 1
ATOM 1455 N N . THR A 1 180 ? 11.182 -38.728 24.153 1.00 31.84 180 THR A N 1
ATOM 145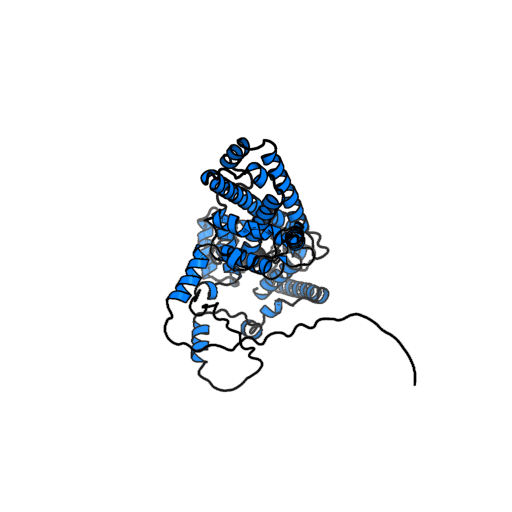6 C CA . THR A 1 180 ? 9.953 -39.538 23.956 1.00 31.84 180 THR A CA 1
ATOM 1457 C C . THR A 1 180 ? 8.739 -38.847 23.277 1.00 31.84 180 THR A C 1
ATOM 1459 O O . THR A 1 180 ? 7.991 -38.117 23.909 1.00 31.84 180 THR A O 1
ATOM 1462 N N . VAL A 1 181 ? 8.504 -39.257 22.007 1.00 32.50 181 VAL A N 1
ATOM 1463 C CA . VAL A 1 181 ? 7.256 -39.278 21.177 1.00 32.50 181 VAL A CA 1
ATOM 1464 C C . VAL A 1 181 ? 6.663 -37.902 20.802 1.00 32.50 181 VAL A C 1
ATOM 1466 O O . VAL A 1 181 ? 6.223 -37.169 21.668 1.00 32.50 181 VAL A O 1
ATOM 1469 N N . VAL A 1 182 ? 6.611 -37.465 19.533 1.00 32.19 182 VAL A N 1
ATOM 1470 C CA . VAL A 1 182 ? 5.803 -38.011 18.420 1.00 32.19 182 VAL A CA 1
ATOM 1471 C C . VAL A 1 182 ? 6.502 -37.781 17.071 1.00 32.19 182 VAL A C 1
ATOM 1473 O O . VAL A 1 182 ? 6.773 -36.655 16.673 1.00 32.19 182 VAL A O 1
ATOM 1476 N N . LYS A 1 183 ? 6.734 -38.876 16.337 1.00 38.22 183 LYS A N 1
ATOM 1477 C CA . LYS A 1 183 ? 7.030 -38.878 14.899 1.00 38.22 183 LYS A CA 1
ATOM 1478 C C . LYS A 1 183 ? 5.738 -38.605 14.131 1.00 38.22 183 LYS A C 1
ATOM 1480 O O . LYS A 1 183 ? 4.841 -39.438 14.214 1.00 38.22 183 LYS A O 1
ATOM 1485 N N . LEU A 1 184 ? 5.680 -37.545 13.328 1.00 31.61 184 LEU A N 1
ATOM 1486 C CA . LEU A 1 184 ? 4.939 -37.556 12.065 1.00 31.61 184 LEU A CA 1
ATOM 1487 C C . LEU A 1 184 ? 5.511 -36.484 11.116 1.00 31.61 184 LEU A C 1
ATOM 1489 O O . LEU A 1 184 ? 5.390 -35.294 11.369 1.00 31.61 184 LEU A O 1
ATOM 1493 N N . VAL A 1 185 ? 6.110 -36.965 10.021 1.00 32.84 185 VAL A N 1
ATOM 1494 C CA . VAL A 1 185 ? 6.515 -36.234 8.803 1.00 32.84 185 VAL A CA 1
ATOM 1495 C C . VAL A 1 185 ? 7.612 -35.169 8.981 1.00 32.84 185 VAL A C 1
ATOM 1497 O O . VAL A 1 185 ? 7.396 -33.977 8.799 1.00 32.84 185 VAL A O 1
ATOM 1500 N N . GLU A 1 186 ? 8.843 -35.621 9.226 1.00 28.19 186 GLU A N 1
ATOM 1501 C CA . GLU A 1 186 ? 10.027 -34.872 8.790 1.00 28.19 186 GLU A CA 1
ATOM 1502 C C . GLU A 1 186 ? 10.176 -35.067 7.275 1.00 28.19 186 GLU A C 1
ATOM 1504 O O . GLU A 1 186 ? 10.568 -36.138 6.810 1.00 28.19 186 GLU A O 1
ATOM 1509 N N . VAL A 1 187 ? 9.845 -34.043 6.489 1.00 29.70 187 VAL A N 1
ATOM 1510 C CA . VAL A 1 187 ? 10.420 -33.901 5.148 1.00 29.70 187 VAL A CA 1
ATOM 1511 C C . VAL A 1 187 ? 11.873 -33.476 5.371 1.00 29.70 187 VAL A C 1
ATOM 1513 O O . VAL A 1 187 ? 12.084 -32.410 5.955 1.00 29.70 187 VAL A O 1
ATOM 1516 N N . PRO A 1 188 ? 12.889 -34.257 4.960 1.00 33.03 188 PRO A N 1
ATOM 1517 C CA . PRO A 1 188 ? 14.263 -33.793 5.041 1.00 33.03 188 PRO A CA 1
ATOM 1518 C C . PRO A 1 188 ? 14.379 -32.574 4.128 1.00 33.03 188 PRO A C 1
ATOM 1520 O O . PRO A 1 188 ? 14.202 -32.689 2.914 1.00 33.03 188 PRO A O 1
ATOM 1523 N N . GLN A 1 189 ? 14.634 -31.399 4.704 1.00 38.09 189 GLN A N 1
ATOM 1524 C CA . GLN A 1 189 ? 15.012 -30.228 3.926 1.00 38.09 189 GLN A CA 1
ATOM 1525 C C . GLN A 1 189 ? 16.257 -30.608 3.118 1.00 38.09 189 GLN A C 1
ATOM 1527 O O . GLN A 1 189 ? 17.316 -30.879 3.685 1.00 38.09 189 GLN A O 1
ATOM 1532 N N . LEU A 1 190 ? 16.112 -30.694 1.795 1.00 33.66 190 LEU A N 1
ATOM 1533 C CA . LEU A 1 190 ? 17.219 -30.905 0.870 1.00 33.66 190 LEU A CA 1
ATOM 1534 C C . LEU A 1 190 ? 18.131 -29.675 0.944 1.00 33.66 190 LEU A C 1
ATOM 1536 O O . LEU A 1 190 ? 17.899 -28.663 0.290 1.00 33.66 190 LEU A O 1
ATOM 1540 N N . LEU A 1 191 ? 19.151 -29.753 1.794 1.00 35.19 191 LEU A N 1
ATOM 1541 C CA . LEU A 1 191 ? 20.205 -28.753 1.893 1.00 35.19 191 LEU A CA 1
ATOM 1542 C C . LEU A 1 191 ? 21.145 -28.932 0.699 1.00 35.19 191 LEU A C 1
ATOM 1544 O O . LEU A 1 191 ? 22.004 -29.811 0.694 1.00 35.19 191 LEU A O 1
ATOM 1548 N N . THR A 1 192 ? 20.978 -28.107 -0.332 1.00 43.41 192 THR A N 1
ATOM 1549 C CA . THR A 1 192 ? 21.995 -27.964 -1.381 1.00 43.41 192 THR A CA 1
ATOM 1550 C C . THR A 1 192 ? 23.147 -27.071 -0.897 1.00 43.41 192 THR A C 1
ATOM 1552 O O . THR A 1 192 ? 22.898 -26.130 -0.139 1.00 43.41 192 THR A O 1
ATOM 1555 N N . PRO A 1 193 ? 24.396 -27.282 -1.362 1.00 44.06 193 PRO A N 1
ATOM 1556 C CA . PRO A 1 193 ? 25.603 -26.668 -0.784 1.00 44.06 193 PRO A CA 1
ATOM 1557 C C . PRO A 1 193 ? 25.704 -25.136 -0.908 1.00 44.06 193 PRO A C 1
ATOM 1559 O O . PRO A 1 193 ? 26.594 -24.537 -0.314 1.00 44.06 193 PRO A O 1
ATOM 1562 N N . LEU A 1 194 ? 24.812 -24.487 -1.665 1.00 40.16 194 LEU A N 1
ATOM 1563 C CA . LEU A 1 194 ? 24.874 -23.051 -1.972 1.00 40.16 194 LEU A CA 1
ATOM 1564 C C . LEU A 1 194 ? 24.110 -22.147 -0.991 1.00 40.16 194 LEU A C 1
ATOM 1566 O O . LEU A 1 194 ? 24.088 -20.931 -1.160 1.00 40.16 194 LEU A O 1
ATOM 1570 N N . THR A 1 195 ? 23.519 -22.690 0.073 1.00 50.09 195 THR A N 1
ATOM 1571 C CA . THR A 1 195 ? 22.909 -21.884 1.144 1.00 50.09 195 THR A CA 1
ATOM 1572 C C . THR A 1 195 ? 23.608 -22.136 2.475 1.00 50.09 195 THR A C 1
ATOM 1574 O O . THR A 1 195 ? 23.077 -22.767 3.384 1.00 50.09 195 THR A O 1
ATOM 1577 N N . GLY A 1 196 ? 24.805 -21.559 2.629 1.00 38.88 196 GLY A N 1
ATOM 1578 C CA . GLY A 1 196 ? 25.520 -21.406 3.906 1.00 38.88 196 GLY A CA 1
ATOM 1579 C C . GLY A 1 196 ? 24.809 -20.464 4.894 1.00 38.88 196 GLY A C 1
ATOM 1580 O O . GLY A 1 196 ? 25.414 -19.549 5.447 1.00 38.88 196 GLY A O 1
ATOM 1581 N N . ARG A 1 197 ? 23.500 -20.653 5.102 1.00 48.56 197 ARG A N 1
ATOM 1582 C CA . ARG A 1 197 ? 22.620 -19.805 5.921 1.00 48.56 197 ARG A CA 1
ATOM 1583 C C . ARG A 1 197 ? 22.670 -20.124 7.418 1.00 48.56 197 ARG A C 1
ATOM 1585 O O . ARG A 1 197 ? 22.028 -19.419 8.189 1.00 48.56 197 ARG A O 1
ATOM 1592 N N . SER A 1 198 ? 23.462 -21.102 7.863 1.00 36.75 198 SER A N 1
ATOM 1593 C CA . SER A 1 198 ? 23.580 -21.419 9.296 1.00 36.75 198 SER A CA 1
ATOM 1594 C C . SER A 1 198 ? 24.326 -20.352 10.112 1.00 36.75 198 SER A C 1
ATOM 1596 O O . SER A 1 198 ? 24.258 -20.383 11.336 1.00 36.75 198 SER A O 1
ATOM 1598 N N . ASN A 1 199 ? 25.015 -19.399 9.466 1.00 39.12 199 ASN A N 1
ATOM 1599 C CA . ASN A 1 199 ? 25.835 -18.387 10.150 1.00 39.12 199 ASN A CA 1
ATOM 1600 C C . ASN A 1 199 ? 25.328 -16.939 10.029 1.00 39.12 199 ASN A C 1
ATOM 1602 O O . ASN A 1 199 ? 25.931 -16.039 10.606 1.00 39.12 199 ASN A O 1
ATOM 1606 N N . LEU A 1 200 ? 24.202 -16.686 9.352 1.00 41.66 200 LEU A N 1
ATOM 1607 C CA . LEU A 1 200 ? 23.565 -15.363 9.347 1.00 41.66 200 LEU A CA 1
ATOM 1608 C C . LEU A 1 200 ? 22.386 -15.354 10.318 1.00 41.66 200 LEU A C 1
ATOM 1610 O O . LEU A 1 200 ? 21.226 -15.252 9.922 1.00 41.66 200 LEU A O 1
ATOM 1614 N N . TYR A 1 201 ? 22.695 -15.448 11.612 1.00 40.38 201 TYR A N 1
ATOM 1615 C CA . TYR A 1 201 ? 21.748 -15.113 12.670 1.00 40.38 201 TYR A CA 1
ATOM 1616 C C . TYR A 1 201 ? 21.393 -13.627 12.558 1.00 40.38 201 TYR A C 1
ATOM 1618 O O . TYR A 1 201 ? 22.031 -12.770 13.169 1.00 40.38 201 TYR A O 1
ATOM 1626 N N . ASN A 1 202 ? 20.357 -13.309 11.784 1.00 44.16 202 ASN A N 1
ATOM 1627 C CA . ASN A 1 202 ? 19.731 -11.992 11.775 1.00 44.16 202 ASN A CA 1
ATOM 1628 C C . ASN A 1 202 ? 18.898 -11.870 13.066 1.00 44.16 202 ASN A C 1
ATOM 1630 O O . ASN A 1 202 ? 17.672 -11.940 13.061 1.00 44.16 202 ASN A O 1
ATOM 1634 N N . ARG A 1 203 ? 19.592 -11.782 14.211 1.00 42.34 203 ARG A N 1
ATOM 1635 C CA . ARG A 1 203 ? 19.011 -11.795 15.566 1.00 42.34 203 ARG A CA 1
ATOM 1636 C C . ARG A 1 203 ? 18.000 -10.659 15.779 1.00 42.34 203 ARG A C 1
ATOM 1638 O O . ARG A 1 203 ? 17.110 -10.780 16.610 1.00 42.34 203 ARG A O 1
ATOM 1645 N N . GLU A 1 204 ? 18.107 -9.585 15.003 1.00 45.62 204 GLU A N 1
ATOM 1646 C CA . GLU A 1 204 ? 17.164 -8.464 15.012 1.00 45.62 204 GLU A CA 1
ATOM 1647 C C . GLU A 1 204 ? 15.847 -8.774 14.284 1.00 45.62 204 GLU A C 1
ATOM 1649 O O . GLU A 1 204 ? 14.801 -8.303 14.720 1.00 45.62 204 GLU A O 1
ATOM 1654 N N . ALA A 1 205 ? 15.868 -9.600 13.230 1.00 47.59 205 ALA A N 1
ATOM 1655 C CA . ALA A 1 205 ? 14.664 -9.984 12.484 1.00 47.59 205 ALA A CA 1
ATOM 1656 C C . ALA A 1 205 ? 13.798 -10.998 13.254 1.00 47.59 205 ALA A C 1
ATOM 1658 O O . ALA A 1 205 ? 12.580 -10.981 13.138 1.00 47.59 205 ALA A O 1
ATOM 1659 N N . ILE A 1 206 ? 14.420 -11.840 14.086 1.00 49.31 206 ILE A N 1
ATOM 1660 C CA . ILE A 1 206 ? 13.729 -12.854 14.908 1.00 49.31 206 ILE A CA 1
ATOM 1661 C C . ILE A 1 206 ? 12.935 -12.210 16.065 1.00 49.31 206 ILE A C 1
ATOM 1663 O O . ILE A 1 206 ? 11.984 -12.798 16.571 1.00 49.31 206 ILE A O 1
ATOM 1667 N N . ASN A 1 207 ? 13.291 -10.982 16.465 1.00 54.72 207 ASN A N 1
ATOM 1668 C CA . ASN A 1 207 ? 12.703 -10.297 17.622 1.00 54.72 207 ASN A CA 1
ATOM 1669 C C . ASN A 1 207 ? 11.688 -9.198 17.261 1.00 54.72 207 ASN A C 1
ATOM 1671 O O . ASN A 1 207 ? 11.128 -8.581 18.169 1.00 54.72 207 ASN A O 1
ATOM 1675 N N . ARG A 1 208 ? 11.456 -8.914 15.972 1.00 66.00 208 ARG A N 1
ATOM 1676 C CA . ARG A 1 208 ? 10.495 -7.888 15.535 1.00 66.00 208 ARG A CA 1
ATOM 1677 C C . ARG A 1 208 ? 9.204 -8.528 15.047 1.00 66.00 208 ARG A C 1
ATOM 1679 O O . ARG A 1 208 ? 9.219 -9.521 14.327 1.00 66.00 208 ARG A O 1
ATOM 1686 N N . SER A 1 209 ? 8.074 -7.951 15.451 1.00 79.62 209 SER A N 1
ATOM 1687 C CA . SER A 1 209 ? 6.773 -8.376 14.937 1.00 79.62 209 SER A CA 1
ATOM 1688 C C . SER A 1 209 ? 6.651 -8.020 13.447 1.00 79.62 209 SER A C 1
ATOM 1690 O O . SER A 1 209 ? 7.252 -7.033 13.013 1.00 79.62 209 SER A O 1
ATOM 1692 N N . PRO A 1 210 ? 5.839 -8.752 12.661 1.00 81.81 210 PRO A N 1
ATOM 1693 C CA . PRO A 1 210 ? 5.570 -8.401 11.263 1.00 81.81 210 PRO A CA 1
ATOM 1694 C C . PRO A 1 210 ? 5.105 -6.950 11.086 1.00 81.81 210 PRO A C 1
ATOM 1696 O O . PRO A 1 210 ? 5.509 -6.275 10.147 1.00 81.81 210 PRO A O 1
ATOM 1699 N N . VAL A 1 211 ? 4.320 -6.448 12.045 1.00 85.50 211 VAL A N 1
ATOM 1700 C CA . VAL A 1 211 ? 3.866 -5.054 12.081 1.00 85.50 211 VAL A CA 1
ATOM 1701 C C . VAL A 1 211 ? 5.038 -4.083 12.226 1.00 85.50 211 VAL A C 1
ATOM 1703 O O . VAL A 1 211 ? 5.150 -3.182 11.407 1.00 85.50 211 VAL A O 1
ATOM 1706 N N . SER A 1 212 ? 5.924 -4.280 13.213 1.00 83.69 212 SER A N 1
ATOM 1707 C CA . SER A 1 212 ? 7.100 -3.412 13.423 1.00 83.69 212 SER A CA 1
ATOM 1708 C C . SER A 1 212 ? 8.031 -3.435 12.206 1.00 83.69 212 SER A C 1
ATOM 1710 O O . SER A 1 212 ? 8.566 -2.406 11.799 1.00 83.69 212 SER A O 1
ATOM 1712 N N . THR A 1 213 ? 8.175 -4.598 11.562 1.00 85.62 213 THR A N 1
ATOM 1713 C CA . THR A 1 213 ? 8.931 -4.721 10.311 1.00 85.62 213 THR A CA 1
ATOM 1714 C C . THR A 1 213 ? 8.302 -3.891 9.192 1.00 85.62 213 THR A C 1
ATOM 1716 O O . THR A 1 213 ? 9.010 -3.105 8.566 1.00 85.62 213 THR A O 1
ATOM 1719 N N . ALA A 1 214 ? 6.992 -4.019 8.956 1.00 88.00 214 ALA A N 1
ATOM 1720 C CA . ALA A 1 214 ? 6.295 -3.285 7.900 1.00 88.00 214 ALA A CA 1
ATOM 1721 C C . ALA A 1 214 ? 6.286 -1.770 8.151 1.00 88.00 214 ALA A C 1
ATOM 1723 O O . ALA A 1 214 ? 6.614 -0.994 7.258 1.00 88.00 214 ALA A O 1
ATOM 1724 N N . THR A 1 215 ? 5.984 -1.328 9.372 1.00 88.94 215 THR A N 1
ATOM 1725 C CA . THR A 1 215 ? 5.964 0.104 9.685 1.00 88.94 215 THR A CA 1
ATOM 1726 C C . THR A 1 215 ? 7.351 0.731 9.594 1.00 88.94 215 THR A C 1
ATOM 1728 O O . THR A 1 215 ? 7.494 1.810 9.026 1.00 88.94 215 THR A O 1
ATOM 1731 N N . GLN A 1 216 ? 8.400 0.034 10.040 1.00 88.88 216 GLN A N 1
ATOM 1732 C CA . GLN A 1 216 ? 9.774 0.492 9.848 1.00 88.88 216 GLN A CA 1
ATOM 1733 C C . GLN A 1 216 ? 10.156 0.563 8.362 1.00 88.88 216 GLN A C 1
ATOM 1735 O O . GLN A 1 216 ? 10.878 1.477 7.959 1.00 88.88 216 GLN A O 1
ATOM 1740 N N . CYS A 1 217 ? 9.702 -0.398 7.553 1.00 91.50 217 CYS A N 1
ATOM 1741 C CA . CYS A 1 217 ? 9.906 -0.415 6.105 1.00 91.50 217 CYS A CA 1
ATOM 1742 C C . CYS A 1 217 ? 9.269 0.832 5.461 1.00 91.50 217 CYS A C 1
ATOM 1744 O O . CYS A 1 217 ? 9.951 1.581 4.760 1.00 91.50 217 CYS A O 1
ATOM 1746 N N . ALA A 1 218 ? 8.009 1.126 5.800 1.00 92.00 218 ALA A N 1
ATOM 1747 C CA . ALA A 1 218 ? 7.297 2.325 5.359 1.00 92.00 218 ALA A CA 1
ATOM 1748 C C . ALA A 1 218 ? 7.986 3.630 5.807 1.00 92.00 218 ALA A C 1
ATOM 1750 O O . ALA A 1 218 ? 8.203 4.519 4.985 1.00 92.00 218 ALA A O 1
ATOM 1751 N N . SER A 1 219 ? 8.415 3.738 7.070 1.00 90.75 219 SER A N 1
ATOM 1752 C CA . SER A 1 219 ? 9.127 4.931 7.557 1.00 90.75 219 SER A CA 1
ATOM 1753 C C . SER A 1 219 ? 10.481 5.134 6.869 1.00 90.75 219 SER A C 1
ATOM 1755 O O . SER A 1 219 ? 10.867 6.268 6.587 1.00 90.75 219 SER A O 1
ATOM 1757 N N . LYS A 1 220 ? 11.215 4.055 6.561 1.00 93.56 220 LYS A N 1
ATOM 1758 C CA . LYS A 1 220 ? 12.468 4.142 5.792 1.00 93.56 220 LYS A CA 1
ATOM 1759 C C . LYS A 1 220 ? 12.229 4.605 4.359 1.00 93.56 220 LYS A C 1
ATOM 1761 O O . LYS A 1 220 ? 12.997 5.427 3.870 1.00 93.56 220 LYS A O 1
ATOM 1766 N N . LEU A 1 221 ? 11.163 4.126 3.716 1.00 95.50 221 LEU A N 1
ATOM 1767 C CA . LEU A 1 221 ? 10.754 4.604 2.396 1.00 95.50 221 LEU A CA 1
ATOM 1768 C C . LEU A 1 221 ? 10.431 6.104 2.428 1.00 95.50 221 LEU A C 1
ATOM 1770 O O . LEU A 1 221 ? 10.926 6.857 1.598 1.00 95.50 221 LEU A O 1
ATOM 1774 N N . GLN A 1 222 ? 9.655 6.561 3.412 1.00 93.38 222 GLN A N 1
ATOM 1775 C CA . GLN A 1 222 ? 9.351 7.986 3.571 1.00 93.38 222 GLN A CA 1
ATOM 1776 C C . GLN A 1 222 ? 10.618 8.821 3.802 1.00 93.38 222 GLN A C 1
ATOM 1778 O O . GLN A 1 222 ? 10.764 9.885 3.207 1.00 93.38 222 GLN A O 1
ATOM 1783 N N . ALA A 1 223 ? 11.565 8.327 4.606 1.00 94.25 223 ALA A N 1
ATOM 1784 C CA . ALA A 1 223 ? 12.850 8.991 4.819 1.00 94.25 223 ALA A CA 1
ATOM 1785 C C . ALA A 1 223 ? 13.701 9.059 3.538 1.00 94.25 223 ALA A C 1
ATOM 1787 O O . ALA A 1 223 ? 14.323 10.087 3.280 1.00 94.25 223 ALA A O 1
ATOM 1788 N N . LEU A 1 224 ? 13.698 8.001 2.718 1.00 96.00 224 LEU A N 1
ATOM 1789 C CA . LEU A 1 224 ? 14.378 7.967 1.416 1.00 96.00 224 LEU A CA 1
ATOM 1790 C C . LEU A 1 224 ? 13.822 9.019 0.443 1.00 96.00 224 LEU A C 1
ATOM 1792 O O . LEU A 1 224 ? 14.563 9.567 -0.371 1.00 96.00 224 LEU A O 1
ATOM 1796 N N . LEU A 1 225 ? 12.519 9.289 0.530 1.00 96.38 225 LEU A N 1
ATOM 1797 C CA . LEU A 1 225 ? 11.797 10.227 -0.333 1.00 96.38 225 LEU A CA 1
ATOM 1798 C C . LEU A 1 225 ? 11.660 11.630 0.278 1.00 96.38 225 LEU A C 1
ATOM 1800 O O . LEU A 1 225 ? 11.044 12.513 -0.324 1.00 96.38 225 LEU A O 1
ATOM 1804 N N . ALA A 1 226 ? 12.220 11.862 1.466 1.00 94.56 226 ALA A N 1
ATOM 1805 C CA . ALA A 1 226 ? 12.083 13.127 2.170 1.00 94.56 226 ALA A CA 1
ATOM 1806 C C . ALA A 1 226 ? 12.685 14.286 1.355 1.00 94.56 226 ALA A C 1
ATOM 1808 O O . ALA A 1 226 ? 13.854 14.269 0.975 1.00 94.56 226 ALA A O 1
ATOM 1809 N N . GLY A 1 227 ? 11.877 15.319 1.101 1.00 93.12 227 GLY A N 1
ATOM 1810 C CA . GLY A 1 227 ? 12.275 16.493 0.313 1.00 93.12 227 GLY A CA 1
ATOM 1811 C C . GLY A 1 227 ? 12.153 16.326 -1.207 1.00 93.12 227 GLY A C 1
ATOM 1812 O O . GLY A 1 227 ? 12.295 17.314 -1.931 1.00 93.12 227 GLY A O 1
ATOM 1813 N N . CYS A 1 228 ? 11.837 15.125 -1.696 1.00 95.25 228 CYS A N 1
ATOM 1814 C CA . CYS A 1 228 ? 11.531 14.880 -3.102 1.00 95.25 228 CYS A CA 1
ATOM 1815 C C . CYS A 1 228 ? 10.078 15.263 -3.430 1.00 95.25 228 CYS A C 1
ATOM 1817 O O . CYS A 1 228 ? 9.225 15.390 -2.550 1.00 95.25 228 CYS A O 1
ATOM 1819 N N . LYS A 1 229 ? 9.795 15.465 -4.719 1.00 95.38 229 LYS A N 1
ATOM 1820 C CA . LYS A 1 229 ? 8.445 15.732 -5.233 1.00 95.38 229 LYS A CA 1
ATOM 1821 C C . LYS A 1 229 ? 8.013 14.590 -6.141 1.00 95.38 229 LYS A C 1
ATOM 1823 O O . LYS A 1 229 ? 8.852 13.964 -6.780 1.00 95.38 229 LYS A O 1
ATOM 1828 N N . ASN A 1 230 ? 6.708 14.398 -6.285 1.00 94.94 230 ASN A N 1
ATOM 1829 C CA . ASN A 1 230 ? 6.119 13.481 -7.262 1.00 94.94 230 ASN A CA 1
ATOM 1830 C C . ASN A 1 230 ? 6.103 14.070 -8.691 1.00 94.94 230 ASN A C 1
ATOM 1832 O O . ASN A 1 230 ? 5.153 13.893 -9.446 1.00 94.94 230 ASN A O 1
ATOM 1836 N N . ALA A 1 231 ? 7.140 14.826 -9.045 1.00 96.06 231 ALA A N 1
ATOM 1837 C CA . ALA A 1 231 ? 7.312 15.487 -10.332 1.00 96.06 231 ALA A CA 1
ATOM 1838 C C . ALA A 1 231 ? 8.814 15.608 -10.641 1.00 96.06 231 ALA A C 1
ATOM 1840 O O . ALA A 1 231 ? 9.617 15.571 -9.700 1.00 96.06 231 ALA A O 1
ATOM 1841 N N . PRO A 1 232 ? 9.201 15.811 -11.914 1.00 94.94 232 PRO A N 1
ATOM 1842 C CA . PRO A 1 232 ? 10.593 16.041 -12.277 1.00 94.94 232 PRO A CA 1
ATOM 1843 C C . PRO A 1 232 ? 11.223 17.169 -11.454 1.00 94.94 232 PRO A C 1
ATOM 1845 O O . PRO A 1 232 ? 10.612 18.222 -11.236 1.00 94.94 232 PRO A O 1
ATOM 1848 N N . SER A 1 233 ? 12.452 16.953 -10.981 1.00 95.25 233 SER A N 1
ATOM 1849 C CA . SER A 1 233 ? 13.227 18.014 -10.343 1.00 95.25 233 SER A CA 1
ATOM 1850 C C . SER A 1 233 ? 13.664 19.050 -11.387 1.00 95.25 233 SER A C 1
ATOM 1852 O O . SER A 1 233 ? 13.585 18.809 -12.591 1.00 95.25 233 SER A O 1
ATOM 1854 N N . LYS A 1 234 ? 14.173 20.202 -10.937 1.00 93.12 234 LYS A N 1
ATOM 1855 C CA . LYS A 1 234 ? 14.770 21.178 -11.862 1.00 93.12 234 LYS A CA 1
ATOM 1856 C C . LYS A 1 234 ? 15.963 20.591 -12.615 1.00 93.12 234 LYS A C 1
ATOM 1858 O O . LYS A 1 234 ? 16.111 20.863 -13.794 1.00 93.12 234 LYS A O 1
ATOM 1863 N N . GLU A 1 235 ? 16.770 19.770 -11.948 1.00 92.06 235 GLU A N 1
ATOM 1864 C CA . GLU A 1 235 ? 17.914 19.103 -12.570 1.00 92.06 235 GLU A CA 1
ATOM 1865 C C . GLU A 1 235 ? 17.447 18.120 -13.649 1.00 92.06 235 GLU A C 1
ATOM 1867 O O . GLU A 1 235 ? 17.969 18.134 -14.761 1.00 92.06 235 GLU A O 1
ATOM 1872 N N . LEU A 1 236 ? 16.400 17.336 -13.373 1.00 91.12 236 LEU A N 1
ATOM 1873 C CA . LEU A 1 236 ? 15.821 16.430 -14.364 1.00 91.12 236 LEU A CA 1
ATOM 1874 C C . LEU A 1 236 ? 15.177 17.178 -15.541 1.00 91.12 236 LEU A C 1
ATOM 1876 O O . LEU A 1 236 ? 15.301 16.738 -16.679 1.00 91.12 236 LEU A O 1
ATOM 1880 N N . GLN A 1 237 ? 14.533 18.322 -15.292 1.00 92.19 237 GLN A N 1
ATOM 1881 C CA . GLN A 1 237 ? 14.000 19.193 -16.348 1.00 92.19 237 GLN A CA 1
ATOM 1882 C C . GLN A 1 237 ? 15.113 19.788 -17.217 1.00 92.19 237 GLN A C 1
ATOM 1884 O O . GLN A 1 237 ? 15.006 19.791 -18.444 1.00 92.19 237 GLN A O 1
ATOM 1889 N N . ASP A 1 238 ? 16.204 20.244 -16.600 1.00 89.75 238 ASP A N 1
ATOM 1890 C CA . ASP A 1 238 ? 17.375 20.741 -17.321 1.00 89.75 238 ASP A CA 1
ATOM 1891 C C . ASP A 1 238 ? 17.987 19.618 -18.175 1.00 89.75 238 ASP A C 1
ATOM 1893 O O . ASP A 1 238 ? 18.299 19.839 -19.345 1.00 89.75 238 ASP A O 1
ATOM 1897 N N . LEU A 1 239 ? 18.065 18.388 -17.652 1.00 85.81 239 LEU A N 1
ATOM 1898 C CA . LEU A 1 239 ? 18.474 17.210 -18.421 1.00 85.81 239 LEU A CA 1
ATOM 1899 C C . LEU A 1 239 ? 17.523 16.946 -19.597 1.00 85.81 239 LEU A C 1
ATOM 1901 O O . LEU A 1 239 ? 17.994 16.804 -20.723 1.00 85.81 239 LEU A O 1
ATOM 1905 N N . PHE A 1 240 ? 16.203 16.958 -19.388 1.00 87.25 240 PHE A N 1
ATOM 1906 C CA . PHE A 1 240 ? 15.212 16.817 -20.464 1.00 87.25 240 PHE A CA 1
ATOM 1907 C C . PHE A 1 240 ? 15.386 17.846 -21.577 1.00 87.25 240 PHE A C 1
ATOM 1909 O O . PHE A 1 240 ? 15.271 17.487 -22.746 1.00 87.25 240 PHE A O 1
ATOM 1916 N N . SER A 1 241 ? 15.756 19.084 -21.244 1.00 85.38 241 SER A N 1
ATOM 1917 C CA . SER A 1 241 ? 15.999 20.134 -22.240 1.00 85.38 241 SER A CA 1
ATOM 1918 C C . SER A 1 241 ? 17.191 19.858 -23.165 1.00 85.38 241 SER A C 1
ATOM 1920 O O . SER A 1 241 ? 17.273 20.430 -24.252 1.00 85.38 241 SER A O 1
ATOM 1922 N N . THR A 1 242 ? 18.110 18.978 -22.750 1.00 85.31 242 THR A N 1
ATOM 1923 C CA . THR A 1 242 ? 19.231 18.521 -23.586 1.00 85.31 242 THR A CA 1
ATOM 1924 C C . THR A 1 242 ? 18.846 17.385 -24.536 1.00 85.31 242 THR A C 1
ATOM 1926 O O . THR A 1 242 ? 19.580 17.119 -25.489 1.00 85.31 242 THR A O 1
ATOM 1929 N N . PHE A 1 243 ? 17.702 16.737 -24.294 1.00 82.38 243 PHE A N 1
ATOM 1930 C CA . PHE A 1 243 ? 17.148 15.660 -25.112 1.00 82.38 243 PHE A CA 1
ATOM 1931 C C . PHE A 1 243 ? 16.060 16.182 -26.064 1.00 82.38 243 PHE A C 1
ATOM 1933 O O . PHE A 1 243 ? 15.870 17.387 -26.243 1.00 82.38 243 PHE A O 1
ATOM 1940 N N . ASP A 1 244 ? 15.353 15.259 -26.718 1.00 81.12 244 ASP A N 1
ATOM 1941 C CA . ASP A 1 244 ? 14.233 15.597 -27.589 1.00 81.12 244 ASP A CA 1
ATOM 1942 C C . ASP A 1 244 ? 13.108 16.325 -26.812 1.00 81.12 244 ASP A C 1
ATOM 1944 O O . ASP A 1 244 ? 12.678 15.836 -25.762 1.00 81.12 244 ASP A O 1
ATOM 1948 N N . PRO A 1 245 ? 12.569 17.451 -27.326 1.00 79.50 245 PRO A N 1
ATOM 1949 C CA . PRO A 1 245 ? 11.518 18.219 -26.651 1.00 79.50 245 PRO A CA 1
ATOM 1950 C C . PRO A 1 245 ? 10.217 17.453 -26.362 1.00 79.50 245 PRO A C 1
ATOM 1952 O O . PRO A 1 245 ? 9.421 17.896 -25.535 1.00 79.50 245 PRO A O 1
ATOM 1955 N N . SER A 1 246 ? 9.958 16.332 -27.043 1.00 84.81 246 SER A N 1
ATOM 1956 C CA . SER A 1 246 ? 8.781 15.487 -26.806 1.00 84.81 246 SER A CA 1
ATOM 1957 C C . SER A 1 246 ? 8.968 14.472 -25.671 1.00 84.81 246 SER A C 1
ATOM 1959 O O . SER A 1 246 ? 7.977 13.916 -25.191 1.00 84.81 246 SER A O 1
ATOM 1961 N N . LEU A 1 247 ? 10.203 14.266 -25.192 1.00 87.94 247 LEU A N 1
ATOM 1962 C CA . LEU A 1 247 ? 10.527 13.251 -24.190 1.00 87.94 247 LEU A CA 1
ATOM 1963 C C . LEU A 1 247 ? 9.831 13.509 -22.848 1.00 87.94 247 LEU A C 1
ATOM 1965 O O . LEU A 1 247 ? 9.180 12.614 -22.311 1.00 87.94 247 LEU A O 1
ATOM 1969 N N . GLU A 1 248 ? 9.928 14.734 -22.322 1.00 90.75 248 GLU A N 1
ATOM 1970 C CA . GLU A 1 248 ? 9.300 15.094 -21.042 1.00 90.75 248 GLU A CA 1
ATOM 1971 C C . GLU A 1 248 ? 7.782 14.871 -21.097 1.00 90.75 248 GLU A C 1
ATOM 1973 O O . GLU A 1 248 ? 7.207 14.256 -20.199 1.00 90.75 248 GLU A O 1
ATOM 1978 N N . ALA A 1 249 ? 7.137 15.294 -22.189 1.00 91.69 249 ALA A N 1
ATOM 1979 C CA . ALA A 1 249 ? 5.705 15.095 -22.387 1.00 91.69 249 ALA A CA 1
ATOM 1980 C C . ALA A 1 249 ? 5.327 13.602 -22.439 1.00 91.69 249 ALA A C 1
ATOM 1982 O O . ALA A 1 249 ? 4.330 13.204 -21.836 1.00 91.69 249 ALA A O 1
ATOM 1983 N N . GLY A 1 250 ? 6.133 12.770 -23.108 1.00 92.75 250 GLY A N 1
ATOM 1984 C CA . GLY A 1 250 ? 5.925 11.321 -23.173 1.00 92.75 250 GLY A CA 1
ATOM 1985 C C . GLY A 1 250 ? 6.076 10.625 -21.816 1.00 92.75 250 GLY A C 1
ATOM 1986 O O . GLY A 1 250 ? 5.275 9.750 -21.476 1.00 92.75 250 GLY A O 1
ATOM 1987 N N . ILE A 1 251 ? 7.055 11.042 -21.008 1.00 94.38 251 ILE A N 1
ATOM 1988 C CA . ILE A 1 251 ? 7.254 10.525 -19.646 1.00 94.38 251 ILE A CA 1
ATOM 1989 C C . ILE A 1 251 ? 6.065 10.902 -18.758 1.00 94.38 251 ILE A C 1
ATOM 1991 O O . ILE A 1 251 ? 5.498 10.028 -18.101 1.00 94.38 251 ILE A O 1
ATOM 1995 N N . LEU A 1 252 ? 5.651 12.173 -18.771 1.00 95.06 252 LEU A N 1
ATOM 1996 C CA . LEU A 1 252 ? 4.514 12.652 -17.978 1.00 95.06 252 LEU A CA 1
ATOM 1997 C C . LEU A 1 252 ? 3.218 11.910 -18.335 1.00 95.06 252 LEU A C 1
ATOM 1999 O O . LEU A 1 252 ? 2.478 11.506 -17.438 1.00 95.06 252 LEU A O 1
ATOM 2003 N N . GLU A 1 253 ? 2.956 11.686 -19.625 1.00 95.81 253 GLU A N 1
ATOM 2004 C CA . GLU A 1 253 ? 1.768 10.946 -20.063 1.00 95.81 253 GLU A CA 1
ATOM 2005 C C . GLU A 1 253 ? 1.836 9.461 -19.681 1.00 95.81 253 GLU A C 1
ATOM 2007 O O . GLU A 1 253 ? 0.822 8.884 -19.281 1.00 95.81 253 GLU A O 1
ATOM 2012 N N . THR A 1 254 ? 3.026 8.849 -19.728 1.00 95.94 254 THR A N 1
ATOM 2013 C CA . THR A 1 254 ? 3.237 7.464 -19.274 1.00 95.94 254 THR A CA 1
ATOM 2014 C C . THR A 1 254 ? 2.936 7.330 -17.782 1.00 95.94 254 THR A C 1
ATOM 2016 O O . THR A 1 254 ? 2.126 6.485 -17.399 1.00 95.94 254 THR A O 1
ATOM 2019 N N . VAL A 1 255 ? 3.525 8.195 -16.946 1.00 97.62 255 VAL A N 1
ATOM 2020 C CA . VAL A 1 255 ? 3.312 8.197 -15.488 1.00 97.62 255 VAL A CA 1
ATOM 2021 C C . VAL A 1 255 ? 1.840 8.412 -15.156 1.00 97.62 255 VAL A C 1
ATOM 2023 O O . VAL A 1 255 ? 1.282 7.675 -14.349 1.00 97.62 255 VAL A O 1
ATOM 2026 N N . LYS A 1 256 ? 1.182 9.363 -15.824 1.00 97.81 256 LYS A N 1
ATOM 2027 C CA . LYS A 1 256 ? -0.244 9.633 -15.630 1.00 97.81 256 LYS A CA 1
ATOM 2028 C C . LYS A 1 256 ? -1.117 8.434 -16.012 1.00 97.81 256 LYS A C 1
ATOM 2030 O O . LYS A 1 256 ? -1.937 7.997 -15.211 1.00 97.81 256 LYS A O 1
ATOM 2035 N N . THR A 1 257 ? -0.919 7.873 -17.205 1.00 98.06 257 THR A N 1
ATOM 2036 C CA . THR A 1 257 ? -1.715 6.739 -17.709 1.00 98.06 257 THR A CA 1
ATOM 2037 C C . THR A 1 257 ? -1.563 5.510 -16.815 1.00 98.06 257 THR A C 1
ATOM 2039 O O . THR A 1 257 ? -2.547 4.856 -16.453 1.00 98.06 257 THR A O 1
ATOM 2042 N N . MET A 1 258 ? -0.328 5.196 -16.419 1.00 98.38 258 MET A N 1
ATOM 2043 C CA . MET A 1 258 ? -0.066 4.095 -15.497 1.00 98.38 258 MET A CA 1
ATOM 2044 C C . MET A 1 258 ? -0.590 4.403 -14.094 1.00 98.38 258 MET A C 1
ATOM 2046 O O . MET A 1 258 ? -1.161 3.524 -13.459 1.00 98.38 258 MET A O 1
ATOM 2050 N N . GLY A 1 259 ? -0.473 5.640 -13.614 1.00 98.25 259 GLY A N 1
ATOM 2051 C CA . GLY A 1 259 ? -0.999 6.049 -12.314 1.00 98.25 259 GLY A CA 1
ATOM 2052 C C . GLY A 1 259 ? -2.516 5.890 -12.206 1.00 98.25 259 GLY A C 1
ATOM 2053 O O . GLY A 1 259 ? -3.010 5.333 -11.222 1.00 98.25 259 GLY A O 1
ATOM 2054 N N . ASP A 1 260 ? -3.251 6.283 -13.247 1.00 97.31 260 ASP A N 1
ATOM 2055 C CA . ASP A 1 260 ? -4.700 6.079 -13.334 1.00 97.31 260 ASP A CA 1
ATOM 2056 C C . ASP A 1 260 ? -5.050 4.582 -13.369 1.00 97.31 260 ASP A C 1
ATOM 2058 O O . ASP A 1 260 ? -5.942 4.126 -12.649 1.00 97.31 260 ASP A O 1
ATOM 2062 N N . THR A 1 261 ? -4.308 3.794 -14.155 1.00 97.62 261 THR A N 1
ATOM 2063 C CA . THR A 1 261 ? -4.480 2.332 -14.246 1.00 97.62 261 THR A CA 1
ATOM 2064 C C . THR A 1 261 ? -4.251 1.660 -12.890 1.00 97.62 261 THR A C 1
ATOM 2066 O O . THR A 1 261 ? -5.086 0.873 -12.437 1.00 97.62 261 THR A O 1
ATOM 2069 N N . PHE A 1 262 ? -3.173 2.032 -12.198 1.00 97.12 262 PHE A N 1
ATOM 2070 C CA . PHE A 1 262 ? -2.856 1.562 -10.854 1.00 97.12 262 PHE A CA 1
ATOM 2071 C C . PHE A 1 262 ? -3.958 1.920 -9.861 1.00 97.12 262 PHE A C 1
ATOM 2073 O O . PHE A 1 262 ? -4.439 1.040 -9.152 1.00 97.12 262 PHE A O 1
ATOM 2080 N N . CYS A 1 263 ? -4.400 3.181 -9.822 1.00 94.88 263 CYS A N 1
ATOM 2081 C CA . CYS A 1 263 ? -5.428 3.606 -8.876 1.00 94.88 263 CYS A CA 1
ATOM 2082 C C . CYS A 1 263 ? -6.743 2.854 -9.082 1.00 94.88 263 CYS A C 1
ATOM 2084 O O . CYS A 1 263 ? -7.354 2.401 -8.112 1.00 94.88 263 CYS A O 1
ATOM 2086 N N . ASN A 1 264 ? -7.150 2.674 -10.339 1.00 92.06 264 ASN A N 1
ATOM 2087 C CA . ASN A 1 264 ? -8.351 1.921 -10.677 1.00 92.06 264 ASN A CA 1
ATOM 2088 C C . ASN A 1 264 ? -8.233 0.456 -10.250 1.00 92.06 264 ASN A C 1
ATOM 2090 O O . ASN A 1 264 ? -9.154 -0.055 -9.620 1.00 92.06 264 ASN A O 1
ATOM 2094 N N . ALA A 1 265 ? -7.108 -0.207 -10.537 1.00 91.69 265 ALA A N 1
ATOM 2095 C CA . ALA A 1 265 ? -6.878 -1.600 -10.153 1.00 91.69 265 ALA A CA 1
ATOM 2096 C C . ALA A 1 265 ? -6.766 -1.784 -8.631 1.00 91.69 265 ALA A C 1
ATOM 2098 O O . ALA A 1 265 ? -7.317 -2.729 -8.065 1.00 91.69 265 ALA A O 1
ATOM 2099 N N . TYR A 1 266 ? -6.094 -0.858 -7.948 1.00 88.81 266 TYR A N 1
ATOM 2100 C CA . TYR A 1 266 ? -5.936 -0.865 -6.496 1.00 88.81 266 TYR A CA 1
ATOM 2101 C C . TYR A 1 266 ? -7.281 -0.693 -5.784 1.00 88.81 266 TYR A C 1
ATOM 2103 O O . TYR A 1 266 ? -7.526 -1.338 -4.760 1.00 88.81 266 TYR A O 1
ATOM 2111 N N . ALA A 1 267 ? -8.149 0.162 -6.332 1.00 85.00 267 ALA A N 1
ATOM 2112 C CA . ALA A 1 267 ? -9.446 0.492 -5.760 1.00 85.00 267 ALA A CA 1
ATOM 2113 C C . ALA A 1 267 ? -10.592 -0.443 -6.182 1.00 85.00 267 ALA A C 1
ATOM 2115 O O . ALA A 1 267 ? -11.712 -0.237 -5.712 1.00 85.00 267 ALA A O 1
ATOM 2116 N N . GLN A 1 268 ? -10.341 -1.458 -7.024 1.00 76.19 268 GLN A N 1
ATOM 2117 C CA . GLN A 1 268 ? -11.356 -2.461 -7.365 1.00 76.19 268 GLN A CA 1
ATOM 2118 C C . GLN A 1 268 ? -11.875 -3.136 -6.082 1.00 76.19 268 GLN A C 1
ATOM 2120 O O . GLN A 1 268 ? -11.079 -3.733 -5.346 1.00 76.19 268 GLN A O 1
ATOM 2125 N N . PRO A 1 269 ? -13.184 -3.053 -5.786 1.00 61.69 269 PRO A N 1
ATOM 2126 C CA . PRO A 1 269 ? -13.754 -3.720 -4.629 1.00 61.69 269 PRO A CA 1
ATOM 2127 C C . PRO A 1 269 ? -13.792 -5.234 -4.862 1.00 61.69 269 PRO A C 1
ATOM 2129 O O . PRO A 1 269 ? -14.242 -5.698 -5.906 1.00 61.69 269 PRO A O 1
ATOM 2132 N N . VAL A 1 270 ? -13.375 -6.015 -3.862 1.00 54.09 270 VAL A N 1
ATOM 2133 C CA . VAL A 1 270 ? -13.571 -7.479 -3.862 1.00 54.09 270 VAL A CA 1
ATOM 2134 C C . VAL A 1 270 ? -15.061 -7.825 -3.657 1.00 54.09 270 VAL A C 1
ATOM 2136 O O . VAL A 1 270 ? -15.512 -8.892 -4.059 1.00 54.09 270 VAL A O 1
ATOM 2139 N N . SER A 1 271 ? -15.864 -6.901 -3.110 1.00 47.69 271 SER A N 1
ATOM 2140 C CA . SER A 1 271 ? -17.327 -7.005 -3.025 1.00 47.69 271 SER A CA 1
ATOM 2141 C C . SER A 1 271 ? -18.009 -5.639 -2.813 1.00 47.69 271 SER A C 1
ATOM 2143 O O . SER A 1 271 ? -17.381 -4.671 -2.391 1.00 47.69 271 SER A O 1
ATOM 2145 N N . ASP A 1 272 ? -19.304 -5.583 -3.141 1.00 43.88 272 ASP A N 1
ATOM 2146 C CA . ASP A 1 272 ? -20.254 -4.457 -3.279 1.00 43.88 272 ASP A CA 1
ATOM 2147 C C . ASP A 1 272 ? -20.292 -3.407 -2.122 1.00 43.88 272 ASP A C 1
ATOM 2149 O O . ASP A 1 272 ? -21.297 -3.227 -1.425 1.00 43.88 272 ASP A O 1
ATOM 2153 N N . GLN A 1 273 ? -19.192 -2.683 -1.878 1.00 51.69 273 GLN A N 1
ATOM 2154 C CA . GLN A 1 273 ? -19.069 -1.705 -0.787 1.00 51.69 273 GLN A CA 1
ATOM 2155 C C . GLN A 1 273 ? -19.217 -0.249 -1.265 1.00 51.69 273 GLN A C 1
ATOM 2157 O O . GLN A 1 273 ? -18.458 0.257 -2.088 1.00 51.69 273 GLN A O 1
ATOM 2162 N N . ARG A 1 274 ? -20.156 0.485 -0.648 1.00 50.88 274 ARG A N 1
ATOM 2163 C CA . ARG A 1 274 ? -20.507 1.896 -0.943 1.00 50.88 274 ARG A CA 1
ATOM 2164 C C . ARG A 1 274 ? -19.434 2.936 -0.552 1.00 50.88 274 ARG A C 1
ATOM 2166 O O . ARG A 1 274 ? -19.711 4.129 -0.615 1.00 50.88 274 ARG A O 1
ATOM 2173 N N . ASN A 1 275 ? -18.222 2.509 -0.184 1.00 54.81 275 ASN A N 1
ATOM 2174 C CA . ASN A 1 275 ? -17.110 3.360 0.268 1.00 54.81 275 ASN A CA 1
ATOM 2175 C C . ASN A 1 275 ? -15.920 3.384 -0.716 1.00 54.81 275 ASN A C 1
ATOM 2177 O O . ASN A 1 275 ? -14.758 3.418 -0.310 1.00 54.81 275 ASN A O 1
ATOM 2181 N N . SER A 1 276 ? -16.208 3.430 -2.022 1.00 59.22 276 SER A N 1
ATOM 2182 C CA . SER A 1 276 ? -15.203 3.512 -3.100 1.00 59.22 276 SER A CA 1
ATOM 2183 C C . SER A 1 276 ? -14.182 4.652 -2.929 1.00 59.22 276 SER A C 1
ATOM 2185 O O . SER A 1 276 ? -13.059 4.536 -3.415 1.00 59.22 276 SER A O 1
ATOM 2187 N N . ASN A 1 277 ? -14.538 5.736 -2.226 1.00 66.62 277 ASN A N 1
ATOM 2188 C CA . ASN A 1 277 ? -13.665 6.903 -2.060 1.00 66.62 277 ASN A CA 1
ATOM 2189 C C . ASN A 1 277 ? -12.426 6.610 -1.196 1.00 66.62 277 ASN A C 1
ATOM 2191 O O . ASN A 1 277 ? -11.340 7.066 -1.532 1.00 66.62 277 ASN A O 1
ATOM 2195 N N . ALA A 1 278 ? -12.550 5.805 -0.132 1.00 71.81 278 ALA A N 1
ATOM 2196 C CA . ALA A 1 278 ? -11.417 5.525 0.754 1.00 71.81 278 ALA A CA 1
ATOM 2197 C C . ALA A 1 278 ? -10.341 4.670 0.072 1.00 71.81 278 ALA A C 1
ATOM 2199 O O . ALA A 1 278 ? -9.155 4.974 0.167 1.00 71.81 278 ALA A O 1
ATOM 2200 N N . HIS A 1 279 ? -10.762 3.652 -0.684 1.00 75.31 279 HIS A N 1
ATOM 2201 C CA . HIS A 1 279 ? -9.862 2.849 -1.514 1.00 75.31 279 HIS A CA 1
ATOM 2202 C C . HIS A 1 279 ? -9.048 3.718 -2.476 1.00 75.31 279 HIS A C 1
ATOM 2204 O O . HIS A 1 279 ? -7.842 3.530 -2.620 1.00 75.31 279 HIS A O 1
ATOM 2210 N N . MET A 1 280 ? -9.716 4.682 -3.111 1.00 86.88 280 MET A N 1
ATOM 2211 C CA . MET A 1 280 ? -9.090 5.586 -4.065 1.00 86.88 280 MET A CA 1
ATOM 2212 C C . MET A 1 280 ? -8.077 6.520 -3.392 1.00 86.88 280 MET A C 1
ATOM 2214 O O . MET A 1 280 ? -7.005 6.752 -3.941 1.00 86.88 280 MET A O 1
ATOM 2218 N N . ASP A 1 281 ? -8.371 7.034 -2.198 1.00 87.75 281 ASP A N 1
ATOM 2219 C CA . ASP A 1 281 ? -7.434 7.899 -1.476 1.00 87.75 281 ASP A CA 1
ATOM 2220 C C . ASP A 1 281 ? -6.150 7.156 -1.087 1.00 87.75 281 ASP A C 1
ATOM 2222 O O . ASP A 1 281 ? -5.051 7.670 -1.301 1.00 87.75 281 ASP A O 1
ATOM 2226 N N . PHE A 1 282 ? -6.267 5.929 -0.564 1.00 87.31 282 PHE A N 1
ATOM 2227 C CA . PHE A 1 282 ? -5.094 5.106 -0.261 1.00 87.31 282 PHE A CA 1
ATOM 2228 C C . PHE A 1 282 ? -4.321 4.744 -1.529 1.00 87.31 282 PHE A C 1
ATOM 2230 O O . PHE A 1 282 ? -3.094 4.834 -1.525 1.00 87.31 282 PHE A O 1
ATOM 2237 N N . ALA A 1 283 ? -5.015 4.431 -2.628 1.00 91.12 283 ALA A N 1
ATOM 2238 C CA . ALA A 1 283 ? -4.372 4.209 -3.918 1.00 91.12 283 ALA A CA 1
ATOM 2239 C C . ALA A 1 283 ? -3.548 5.430 -4.353 1.00 91.12 283 ALA A C 1
ATOM 2241 O O . ALA A 1 283 ? -2.366 5.294 -4.660 1.00 91.12 283 ALA A O 1
ATOM 2242 N N . ARG A 1 284 ? -4.122 6.639 -4.286 1.00 93.38 284 ARG A N 1
ATOM 2243 C CA . ARG A 1 284 ? -3.407 7.880 -4.622 1.00 93.38 284 ARG A CA 1
ATOM 2244 C C . ARG A 1 284 ? -2.212 8.134 -3.709 1.00 93.38 284 ARG A C 1
ATOM 2246 O O . ARG A 1 284 ? -1.176 8.568 -4.198 1.00 93.38 284 ARG A O 1
ATOM 2253 N N . LYS A 1 285 ? -2.316 7.845 -2.408 1.00 92.06 285 LYS A N 1
ATOM 2254 C CA . LYS A 1 285 ? -1.177 7.968 -1.481 1.00 92.06 285 LYS A CA 1
ATOM 2255 C C . LYS A 1 285 ? -0.024 7.035 -1.863 1.00 92.06 285 LYS A C 1
ATOM 2257 O O . LYS A 1 285 ? 1.126 7.464 -1.875 1.00 92.06 285 LYS A O 1
ATOM 2262 N N . ARG A 1 286 ? -0.312 5.769 -2.195 1.00 93.75 286 ARG A N 1
ATOM 2263 C CA . ARG A 1 286 ? 0.719 4.815 -2.650 1.00 93.75 286 ARG A CA 1
ATOM 2264 C C . ARG A 1 286 ? 1.288 5.218 -4.012 1.00 93.75 286 ARG A C 1
ATOM 2266 O O . ARG A 1 286 ? 2.503 5.184 -4.188 1.00 93.75 286 ARG A O 1
ATOM 2273 N N . LEU A 1 287 ? 0.436 5.692 -4.923 1.00 97.44 287 LEU A N 1
ATOM 2274 C CA . LEU A 1 287 ? 0.853 6.232 -6.214 1.00 97.44 287 LEU A CA 1
ATOM 2275 C C . LEU A 1 287 ? 1.825 7.404 -6.048 1.00 97.44 287 LEU A C 1
ATOM 2277 O O . LEU A 1 287 ? 2.875 7.394 -6.672 1.00 97.44 287 LEU A O 1
ATOM 2281 N N . GLN A 1 288 ? 1.532 8.368 -5.172 1.00 97.50 288 GLN A N 1
ATOM 2282 C CA . GLN A 1 288 ? 2.405 9.524 -4.935 1.00 97.50 288 GLN A CA 1
ATOM 2283 C C . GLN A 1 288 ? 3.811 9.118 -4.474 1.00 97.50 288 GLN A C 1
ATOM 2285 O O . GLN A 1 288 ? 4.798 9.702 -4.925 1.00 97.50 288 GLN A O 1
ATOM 2290 N N . LEU A 1 289 ? 3.927 8.104 -3.608 1.00 97.62 289 LEU A N 1
ATOM 2291 C CA . LEU A 1 289 ? 5.231 7.552 -3.222 1.00 97.62 289 LEU A CA 1
ATOM 2292 C C . LEU A 1 289 ? 5.931 6.892 -4.420 1.00 97.62 289 LEU A C 1
ATOM 2294 O O . LEU A 1 289 ? 7.128 7.097 -4.608 1.00 97.62 289 LEU A O 1
ATOM 2298 N N . GLY A 1 290 ? 5.182 6.162 -5.252 1.00 98.44 290 GLY A N 1
ATOM 2299 C CA . GLY A 1 290 ? 5.690 5.528 -6.471 1.00 98.44 290 GLY A CA 1
ATOM 2300 C C . GLY A 1 290 ? 6.190 6.534 -7.507 1.00 98.44 290 GLY A C 1
ATOM 2301 O O . GLY A 1 290 ? 7.299 6.389 -8.006 1.00 98.44 290 GLY A O 1
ATOM 2302 N N . GLU A 1 291 ? 5.425 7.594 -7.773 1.00 98.62 291 GLU A N 1
ATOM 2303 C CA . GLU A 1 291 ? 5.808 8.717 -8.639 1.00 98.62 291 GLU A CA 1
ATOM 2304 C C . GLU A 1 291 ? 7.064 9.422 -8.124 1.00 98.62 291 GLU A C 1
ATOM 2306 O O . GLU A 1 291 ? 7.989 9.693 -8.888 1.00 98.62 291 GLU A O 1
ATOM 2311 N N . THR A 1 292 ? 7.125 9.691 -6.817 1.00 98.56 292 THR A N 1
ATOM 2312 C CA . THR A 1 292 ? 8.284 10.347 -6.196 1.00 98.56 292 THR A CA 1
ATOM 2313 C C . THR A 1 292 ? 9.541 9.487 -6.333 1.00 98.56 292 THR A C 1
ATOM 2315 O O . THR A 1 292 ? 10.593 9.994 -6.724 1.00 98.56 292 THR A O 1
ATOM 2318 N N . LEU A 1 293 ? 9.434 8.180 -6.062 1.00 98.56 293 LEU A N 1
ATOM 2319 C CA . LEU A 1 293 ? 10.543 7.242 -6.231 1.00 98.56 293 LEU A CA 1
ATOM 2320 C C . LEU A 1 293 ? 10.939 7.094 -7.705 1.00 98.56 293 LEU A C 1
ATOM 2322 O O . LEU A 1 293 ? 12.127 7.042 -8.001 1.00 98.56 293 LEU A O 1
ATOM 2326 N N . PHE A 1 294 ? 9.971 7.085 -8.623 1.00 98.56 294 PHE A N 1
ATOM 2327 C CA . PHE A 1 294 ? 10.215 6.998 -10.060 1.00 98.56 294 PHE A CA 1
ATOM 2328 C C . PHE A 1 294 ? 11.052 8.164 -10.577 1.00 98.56 294 PHE A C 1
ATOM 2330 O O . PHE A 1 294 ? 12.083 7.927 -11.198 1.00 98.56 294 PHE A O 1
ATOM 2337 N N . TYR A 1 295 ? 10.659 9.413 -10.303 1.00 98.12 295 TYR A N 1
ATOM 2338 C CA . TYR A 1 295 ? 11.420 10.566 -10.794 1.00 98.12 295 TYR A CA 1
ATOM 2339 C C . TYR A 1 295 ? 12.818 10.629 -10.178 1.00 98.12 295 TYR A C 1
ATOM 2341 O O . TYR A 1 295 ? 13.782 10.914 -10.886 1.00 98.12 295 TYR A O 1
ATOM 2349 N N . LYS A 1 296 ? 12.942 10.295 -8.888 1.00 97.62 296 LYS A N 1
ATOM 2350 C CA . LYS A 1 296 ? 14.236 10.196 -8.204 1.00 97.62 296 LYS A CA 1
ATOM 2351 C C . LYS A 1 296 ? 15.135 9.118 -8.824 1.00 97.62 296 LYS A C 1
ATOM 2353 O O . LYS A 1 296 ? 16.295 9.386 -9.127 1.00 97.62 296 LYS A O 1
ATOM 2358 N N . ALA A 1 297 ? 14.604 7.918 -9.049 1.00 97.44 297 ALA A N 1
ATOM 2359 C CA . ALA A 1 297 ? 15.344 6.815 -9.653 1.00 97.44 297 ALA A CA 1
ATOM 2360 C C . ALA A 1 297 ? 15.729 7.110 -11.108 1.00 97.44 297 ALA A C 1
ATOM 2362 O O . ALA A 1 297 ? 16.863 6.853 -11.507 1.00 97.44 297 ALA A O 1
ATOM 2363 N N . LEU A 1 298 ? 14.809 7.681 -11.889 1.00 96.25 298 LEU A N 1
ATOM 2364 C CA . LEU A 1 298 ? 15.050 8.065 -13.275 1.00 96.25 298 LEU A CA 1
ATOM 2365 C C . LEU A 1 298 ? 16.185 9.089 -13.374 1.00 96.25 298 LEU A C 1
ATOM 2367 O O . LEU A 1 298 ? 17.105 8.894 -14.164 1.00 96.25 298 LEU A O 1
ATOM 2371 N N . GLU A 1 299 ? 16.156 10.135 -12.546 1.00 95.38 299 GLU A N 1
ATOM 2372 C CA . GLU A 1 299 ? 17.223 11.139 -12.479 1.00 95.38 299 GLU A CA 1
ATOM 2373 C C . GLU A 1 299 ? 18.575 10.505 -12.140 1.00 95.38 299 GLU A C 1
ATOM 2375 O O . GLU A 1 299 ? 19.565 10.758 -12.828 1.00 95.38 299 GLU A O 1
ATOM 2380 N N . ASN A 1 300 ? 18.614 9.613 -11.147 1.00 95.50 300 ASN A N 1
ATOM 2381 C CA . ASN A 1 300 ? 19.829 8.892 -10.771 1.00 95.50 300 ASN A CA 1
ATOM 2382 C C . ASN A 1 300 ? 20.369 8.011 -11.912 1.00 95.50 300 ASN A C 1
ATOM 2384 O O . ASN A 1 300 ? 21.566 8.053 -12.203 1.00 95.50 300 ASN A O 1
ATOM 2388 N N . ILE A 1 301 ? 19.503 7.253 -12.596 1.00 94.19 301 ILE A N 1
ATOM 2389 C CA . ILE A 1 301 ? 19.884 6.411 -13.742 1.00 94.19 301 ILE A CA 1
ATOM 2390 C C . ILE A 1 301 ? 20.450 7.275 -14.876 1.00 94.19 301 ILE A C 1
ATOM 2392 O O . ILE A 1 301 ? 21.533 6.985 -15.388 1.00 94.19 301 ILE A O 1
ATOM 2396 N N . VAL A 1 302 ? 19.755 8.356 -15.244 1.00 91.25 302 VAL A N 1
ATOM 2397 C CA . VAL A 1 302 ? 20.192 9.277 -16.305 1.00 91.25 302 VAL A CA 1
ATOM 2398 C C . VAL A 1 302 ? 21.540 9.900 -15.952 1.00 91.25 302 VAL A C 1
ATOM 2400 O O . VAL A 1 302 ? 22.455 9.881 -16.773 1.00 91.25 302 VAL A O 1
ATOM 2403 N N . ASN A 1 303 ? 21.709 10.378 -14.718 1.00 91.44 303 ASN A N 1
ATOM 2404 C CA . ASN A 1 303 ? 22.964 10.964 -14.253 1.00 91.44 303 ASN A CA 1
ATOM 2405 C C . ASN A 1 303 ? 24.134 9.971 -14.306 1.00 91.44 303 ASN A C 1
ATOM 2407 O O . ASN A 1 303 ? 25.248 10.347 -14.683 1.00 91.44 303 ASN A O 1
ATOM 2411 N N . ILE A 1 304 ? 23.906 8.702 -13.959 1.00 90.56 304 ILE A N 1
ATOM 2412 C CA . ILE A 1 304 ? 24.926 7.652 -14.070 1.00 90.56 304 ILE A CA 1
ATOM 2413 C C . ILE A 1 304 ? 25.327 7.439 -15.532 1.00 90.56 304 ILE A C 1
ATOM 2415 O O . ILE A 1 304 ? 26.523 7.420 -15.833 1.00 90.56 304 ILE A O 1
ATOM 2419 N N . GLU A 1 305 ? 24.365 7.310 -16.446 1.00 87.50 305 GLU A N 1
ATOM 2420 C CA . GLU A 1 305 ? 24.666 7.054 -17.859 1.00 87.50 305 GLU A CA 1
ATOM 2421 C C . GLU A 1 305 ? 25.329 8.263 -18.544 1.00 87.50 305 GLU A C 1
ATOM 2423 O O . GLU A 1 305 ? 26.303 8.083 -19.279 1.00 87.50 305 GLU A O 1
ATOM 2428 N N . VAL A 1 306 ? 24.901 9.496 -18.236 1.00 85.19 306 VAL A N 1
ATOM 2429 C CA . VAL A 1 306 ? 25.552 10.731 -18.717 1.00 85.19 306 VAL A CA 1
ATOM 2430 C C . VAL A 1 306 ? 27.006 10.799 -18.241 1.00 85.19 306 VAL A C 1
ATOM 2432 O O . VAL A 1 306 ? 27.910 11.071 -19.032 1.00 85.19 306 VAL A O 1
ATOM 2435 N N . ARG A 1 307 ? 27.276 10.491 -16.964 1.00 86.56 307 ARG A N 1
ATOM 2436 C CA . ARG A 1 307 ? 28.646 10.488 -16.417 1.00 86.56 307 ARG A CA 1
ATOM 2437 C C . ARG A 1 307 ? 29.537 9.425 -17.054 1.00 86.56 307 ARG A C 1
ATOM 2439 O O . ARG A 1 307 ? 30.733 9.669 -17.210 1.00 86.56 307 ARG A O 1
ATOM 2446 N N . GLN A 1 308 ? 28.988 8.274 -17.442 1.00 83.38 308 GLN A N 1
ATOM 2447 C CA . GLN A 1 308 ? 29.762 7.177 -18.032 1.00 83.38 308 GLN A CA 1
ATOM 2448 C C . GLN A 1 308 ? 30.234 7.440 -19.477 1.00 83.38 308 GLN A C 1
ATOM 2450 O O . GLN A 1 308 ? 31.054 6.663 -19.962 1.00 83.38 308 GLN A O 1
ATOM 2455 N N . HIS A 1 309 ? 29.788 8.519 -20.146 1.00 66.19 309 HIS A N 1
ATOM 2456 C CA . HIS A 1 309 ? 30.264 8.975 -21.470 1.00 66.19 309 HIS A CA 1
ATOM 2457 C C . HIS A 1 309 ? 30.446 7.844 -22.501 1.00 66.19 309 HIS A C 1
ATOM 2459 O O . HIS A 1 309 ? 31.433 7.807 -23.240 1.00 66.19 309 HIS A O 1
ATOM 2465 N N . LYS A 1 310 ? 29.516 6.884 -22.552 1.00 65.94 310 LYS A N 1
ATOM 2466 C CA . LYS A 1 310 ? 29.615 5.771 -23.500 1.00 65.94 310 LYS A CA 1
ATOM 2467 C C . LYS A 1 310 ? 29.381 6.304 -24.922 1.00 65.94 310 LYS A C 1
ATOM 2469 O O . LYS A 1 310 ? 28.275 6.758 -25.208 1.00 65.94 310 LYS A O 1
ATOM 2474 N N . PRO A 1 311 ? 30.372 6.223 -25.833 1.00 54.97 311 PRO A N 1
ATOM 2475 C CA . PRO A 1 311 ? 30.329 6.892 -27.139 1.00 54.97 311 PRO A CA 1
ATOM 2476 C C . PRO A 1 311 ? 29.245 6.372 -28.106 1.00 54.97 311 PRO A C 1
ATOM 2478 O O . PRO A 1 311 ? 29.074 6.955 -29.168 1.00 54.97 311 PRO A O 1
ATOM 2481 N N . ASN A 1 312 ? 28.502 5.320 -27.735 1.00 53.00 312 ASN A N 1
ATOM 2482 C CA . ASN A 1 312 ? 27.441 4.696 -28.535 1.00 53.00 312 ASN A CA 1
ATOM 2483 C C . ASN A 1 312 ? 26.078 4.608 -27.812 1.00 53.00 312 ASN A C 1
ATOM 2485 O O . ASN A 1 312 ? 25.191 3.906 -28.292 1.00 53.00 312 ASN A O 1
ATOM 2489 N N . THR A 1 313 ? 25.890 5.260 -26.659 1.00 64.00 313 THR A N 1
ATOM 2490 C CA . THR A 1 313 ? 24.594 5.221 -25.960 1.00 64.00 313 THR A CA 1
ATOM 2491 C C . THR A 1 313 ? 23.706 6.361 -26.449 1.00 64.00 313 THR A C 1
ATOM 2493 O O . THR A 1 313 ? 23.871 7.501 -26.016 1.00 64.00 313 THR A O 1
ATOM 2496 N N . ASP A 1 314 ? 22.742 6.059 -27.322 1.00 74.88 314 ASP A N 1
ATOM 2497 C CA . ASP A 1 314 ? 21.641 6.982 -27.611 1.00 74.88 314 ASP A CA 1
ATOM 2498 C C . ASP A 1 314 ? 20.658 6.974 -26.432 1.00 74.88 314 ASP A C 1
ATOM 2500 O O . ASP A 1 314 ? 19.673 6.231 -26.392 1.00 74.88 314 ASP A O 1
ATOM 2504 N N . LEU A 1 315 ? 20.978 7.778 -25.417 1.00 80.94 315 LEU A N 1
ATOM 2505 C CA . LEU A 1 315 ? 20.172 7.884 -24.205 1.00 80.94 315 LEU A CA 1
ATOM 2506 C C . LEU A 1 315 ? 18.753 8.381 -24.520 1.00 80.94 315 LEU A C 1
ATOM 2508 O O . LEU A 1 315 ? 17.805 7.962 -23.862 1.00 80.94 315 LEU A O 1
ATOM 2512 N N . THR A 1 316 ? 18.591 9.195 -25.569 1.00 80.56 316 THR A N 1
ATOM 2513 C CA . THR A 1 316 ? 17.280 9.657 -26.039 1.00 80.56 316 THR A CA 1
ATOM 2514 C C . THR A 1 316 ? 16.430 8.480 -26.504 1.00 80.56 316 THR A C 1
ATOM 2516 O O . THR A 1 316 ? 15.271 8.374 -26.102 1.00 80.56 316 THR A O 1
ATOM 2519 N N . ALA A 1 317 ? 16.993 7.556 -27.289 1.00 83.69 317 ALA A N 1
ATOM 2520 C CA . ALA A 1 317 ? 16.279 6.359 -27.734 1.00 83.69 317 ALA A CA 1
ATOM 2521 C C . ALA A 1 317 ? 15.881 5.445 -26.564 1.00 83.69 317 ALA A C 1
ATOM 2523 O O . ALA A 1 317 ? 14.760 4.938 -26.537 1.00 83.69 317 ALA A O 1
ATOM 2524 N N . HIS A 1 318 ? 16.759 5.269 -25.570 1.00 82.12 318 HIS A N 1
ATOM 2525 C CA . HIS A 1 318 ? 16.449 4.464 -24.381 1.00 82.12 318 HIS A CA 1
ATOM 2526 C C . HIS A 1 318 ? 15.342 5.088 -23.525 1.00 82.12 318 HIS A C 1
ATOM 2528 O O . HIS A 1 318 ? 14.413 4.392 -23.121 1.00 82.12 318 HIS A O 1
ATOM 2534 N N . LEU A 1 319 ? 15.411 6.399 -23.279 1.00 84.06 319 LEU A N 1
ATOM 2535 C CA . LEU A 1 319 ? 14.399 7.119 -22.503 1.00 84.06 319 LEU A CA 1
ATOM 2536 C C . LEU A 1 319 ? 13.062 7.225 -23.246 1.00 84.06 319 LEU A C 1
ATOM 2538 O O . LEU A 1 319 ? 12.015 7.270 -22.608 1.00 84.06 319 LEU A O 1
ATOM 2542 N N . SER A 1 320 ? 13.084 7.203 -24.579 1.00 84.62 320 SER A N 1
ATOM 2543 C CA . SER A 1 320 ? 11.876 7.164 -25.412 1.00 84.62 320 SER A CA 1
ATOM 2544 C C . SER A 1 320 ? 11.239 5.770 -25.483 1.00 84.62 320 SER A C 1
ATOM 2546 O O . SER A 1 320 ? 10.122 5.624 -25.981 1.00 84.62 320 SER A O 1
ATOM 2548 N N . HIS A 1 321 ? 11.923 4.726 -25.004 1.00 88.94 321 HIS A N 1
ATOM 2549 C CA . HIS A 1 321 ? 11.412 3.364 -25.049 1.00 88.94 321 HIS A CA 1
ATOM 2550 C C . HIS A 1 321 ? 10.371 3.142 -23.941 1.00 88.94 321 HIS A C 1
ATOM 2552 O O . HIS A 1 321 ? 10.705 3.031 -22.759 1.00 88.94 321 HIS A O 1
ATOM 2558 N N . SER A 1 322 ? 9.096 3.023 -24.320 1.00 90.62 322 SER A N 1
ATOM 2559 C CA . SER A 1 322 ? 7.976 2.920 -23.370 1.00 90.62 322 SER A CA 1
ATOM 2560 C C . SER A 1 322 ? 8.145 1.783 -22.360 1.00 90.62 322 SER A C 1
ATOM 2562 O O . SER A 1 322 ? 7.910 1.984 -21.174 1.00 90.62 322 SER A O 1
ATOM 2564 N N . VAL A 1 323 ? 8.635 0.616 -22.792 1.00 94.44 323 VAL A N 1
ATOM 2565 C CA . VAL A 1 323 ? 8.812 -0.554 -21.913 1.00 94.44 323 VAL A CA 1
ATOM 2566 C C . VAL A 1 323 ? 9.828 -0.286 -20.798 1.00 94.44 323 VAL A C 1
ATOM 2568 O O . VAL A 1 323 ? 9.664 -0.809 -19.698 1.00 94.44 323 VAL A O 1
ATOM 2571 N N . PHE A 1 324 ? 10.853 0.540 -21.046 1.00 95.00 324 PHE A N 1
ATOM 2572 C CA . PHE A 1 324 ? 11.822 0.918 -20.012 1.00 95.00 324 PHE A CA 1
ATOM 2573 C C . PHE A 1 324 ? 11.143 1.768 -18.932 1.00 95.00 324 PHE A C 1
ATOM 2575 O O . PHE A 1 324 ? 11.195 1.414 -17.755 1.00 95.00 324 PHE A O 1
ATOM 2582 N N . LEU A 1 325 ? 10.447 2.836 -19.339 1.00 96.06 325 LEU A N 1
ATOM 2583 C CA . LEU A 1 325 ? 9.735 3.730 -18.420 1.00 96.06 325 LEU A CA 1
ATOM 2584 C C . LEU A 1 325 ? 8.657 2.983 -17.632 1.00 96.06 325 LEU A C 1
ATOM 2586 O O . LEU A 1 325 ? 8.562 3.140 -16.416 1.00 96.06 325 LEU A O 1
ATOM 2590 N N . GLN A 1 326 ? 7.885 2.134 -18.312 1.00 98.12 326 GLN A N 1
ATOM 2591 C CA . GLN A 1 326 ? 6.836 1.337 -17.687 1.00 98.12 326 GLN A CA 1
ATOM 2592 C C . GLN A 1 326 ? 7.410 0.334 -16.682 1.00 98.12 326 GLN A C 1
ATOM 2594 O O . GLN A 1 326 ? 6.893 0.221 -15.573 1.00 98.12 326 GLN A O 1
ATOM 2599 N N . SER A 1 327 ? 8.502 -0.356 -17.028 1.00 98.50 327 SER A N 1
ATOM 2600 C CA . SER A 1 327 ? 9.152 -1.303 -16.114 1.00 98.50 327 SER A CA 1
ATOM 2601 C C . SER A 1 327 ? 9.737 -0.589 -14.897 1.00 98.50 327 SER A C 1
ATOM 2603 O O . SER A 1 327 ? 9.563 -1.059 -13.775 1.00 98.50 327 SER A O 1
ATOM 2605 N N . LEU A 1 328 ? 10.373 0.573 -15.091 1.00 98.50 328 LEU A N 1
ATOM 2606 C CA . LEU A 1 328 ? 10.905 1.386 -13.996 1.00 98.50 328 LEU A CA 1
ATOM 2607 C C . LEU A 1 328 ? 9.787 1.846 -13.059 1.00 98.50 328 LEU A C 1
ATOM 2609 O O . LEU A 1 328 ? 9.885 1.657 -11.849 1.00 98.50 328 LEU A O 1
ATOM 2613 N N . PHE A 1 329 ? 8.702 2.389 -13.614 1.00 98.62 329 PHE A N 1
ATOM 2614 C CA . PHE A 1 329 ? 7.558 2.848 -12.832 1.00 98.62 329 PHE A CA 1
ATOM 2615 C C . PHE A 1 329 ? 6.884 1.705 -12.063 1.00 98.62 329 PHE A C 1
ATOM 2617 O O . PHE A 1 329 ? 6.609 1.838 -10.870 1.00 98.62 329 PHE A O 1
ATOM 2624 N N . ALA A 1 330 ? 6.690 0.552 -12.711 1.00 98.69 330 ALA A N 1
ATOM 2625 C CA . ALA A 1 330 ? 6.163 -0.647 -12.070 1.00 98.69 330 ALA A CA 1
ATOM 2626 C C . ALA A 1 330 ? 7.067 -1.133 -10.929 1.00 98.69 330 ALA A C 1
ATOM 2628 O O . ALA A 1 330 ? 6.566 -1.492 -9.868 1.00 98.69 330 ALA A O 1
ATOM 2629 N N . CYS A 1 331 ? 8.390 -1.083 -11.106 1.00 98.75 331 CYS A N 1
ATOM 2630 C CA . CYS A 1 331 ? 9.348 -1.487 -10.080 1.00 98.75 331 CYS A CA 1
ATOM 2631 C C . CYS A 1 331 ? 9.330 -0.523 -8.880 1.00 98.75 331 CYS A C 1
ATOM 2633 O O . CYS A 1 331 ? 9.347 -0.954 -7.729 1.00 98.75 331 CYS A O 1
ATOM 2635 N N . CYS A 1 332 ? 9.196 0.787 -9.120 1.00 98.75 332 CYS A N 1
ATOM 2636 C CA . CYS A 1 332 ? 9.012 1.768 -8.049 1.00 98.75 332 CYS A CA 1
ATOM 2637 C C . CYS A 1 332 ? 7.713 1.531 -7.263 1.00 98.75 332 CYS A C 1
ATOM 2639 O O . CYS A 1 332 ? 7.725 1.603 -6.034 1.00 98.75 332 CYS A O 1
ATOM 2641 N N . LEU A 1 333 ? 6.606 1.212 -7.941 1.00 98.56 333 LEU A N 1
ATOM 2642 C CA . LEU A 1 333 ? 5.352 0.856 -7.273 1.00 98.56 333 LEU A CA 1
ATOM 2643 C C . LEU A 1 333 ? 5.469 -0.460 -6.496 1.00 98.56 333 LEU A C 1
ATOM 2645 O O . LEU A 1 333 ? 4.993 -0.522 -5.368 1.00 98.56 333 LEU A O 1
ATOM 2649 N N . GLU A 1 334 ? 6.153 -1.469 -7.032 1.00 98.56 334 GLU A N 1
ATOM 2650 C CA . GLU A 1 334 ? 6.425 -2.728 -6.328 1.00 98.56 334 GLU A CA 1
ATOM 2651 C C . GLU A 1 334 ? 7.163 -2.493 -5.003 1.00 98.56 334 GLU A C 1
ATOM 2653 O O . GLU A 1 334 ? 6.760 -3.012 -3.964 1.00 98.56 334 GLU A O 1
ATOM 2658 N N . ILE A 1 335 ? 8.185 -1.628 -4.999 1.00 98.44 335 ILE A N 1
ATOM 2659 C CA . ILE A 1 335 ? 8.900 -1.250 -3.770 1.00 98.44 335 ILE A CA 1
ATOM 2660 C C . ILE A 1 335 ? 7.942 -0.626 -2.750 1.00 98.44 335 ILE A C 1
ATOM 2662 O O . ILE A 1 335 ? 7.986 -0.982 -1.571 1.00 98.44 335 ILE A O 1
ATOM 2666 N N . VAL A 1 336 ? 7.067 0.290 -3.179 1.00 97.69 336 VAL A N 1
ATOM 2667 C CA . VAL A 1 336 ? 6.069 0.910 -2.292 1.00 97.69 336 VAL A CA 1
ATOM 2668 C C . VAL A 1 336 ? 5.132 -0.153 -1.716 1.00 97.69 336 VAL A C 1
ATOM 2670 O O . VAL A 1 336 ? 4.912 -0.189 -0.506 1.00 97.69 336 VAL A O 1
ATOM 2673 N N . MET A 1 337 ? 4.608 -1.042 -2.558 1.00 95.56 337 MET A N 1
ATOM 2674 C CA . MET A 1 337 ? 3.671 -2.093 -2.155 1.00 95.56 337 MET A CA 1
ATOM 2675 C C . MET A 1 337 ? 4.298 -3.076 -1.162 1.00 95.56 337 MET A C 1
ATOM 2677 O O . MET A 1 337 ? 3.677 -3.404 -0.146 1.00 95.56 337 MET A O 1
ATOM 2681 N N . PHE A 1 338 ? 5.553 -3.461 -1.396 1.00 96.06 338 PHE A N 1
ATOM 2682 C CA . PHE A 1 338 ? 6.347 -4.263 -0.472 1.00 96.06 338 PHE A CA 1
ATOM 2683 C C . PHE A 1 338 ? 6.564 -3.554 0.871 1.00 96.06 338 PHE A C 1
ATOM 2685 O O . PHE A 1 338 ? 6.346 -4.148 1.927 1.00 96.06 338 PHE A O 1
ATOM 2692 N N . CYS A 1 339 ? 6.932 -2.266 0.863 1.00 94.19 339 CYS A N 1
ATOM 2693 C CA . CYS A 1 339 ? 7.209 -1.518 2.095 1.00 94.19 339 CYS A CA 1
ATOM 2694 C C . CYS A 1 339 ? 5.987 -1.383 3.010 1.00 94.19 339 CYS A C 1
ATOM 2696 O O . CYS A 1 339 ? 6.141 -1.311 4.226 1.00 94.19 339 CYS A O 1
ATOM 2698 N N . TYR A 1 340 ? 4.780 -1.376 2.446 1.00 91.88 340 TYR A N 1
ATOM 2699 C CA . TYR A 1 340 ? 3.535 -1.356 3.215 1.00 91.88 340 TYR A CA 1
ATOM 2700 C C . TYR A 1 340 ? 2.991 -2.758 3.536 1.00 91.88 340 TYR A C 1
ATOM 2702 O O . TYR A 1 340 ? 1.962 -2.873 4.205 1.00 91.88 340 TYR A O 1
ATOM 2710 N N . ASN A 1 341 ? 3.689 -3.820 3.115 1.00 90.62 341 ASN A N 1
ATOM 2711 C CA . ASN A 1 341 ? 3.265 -5.214 3.243 1.00 90.62 341 ASN A CA 1
ATOM 2712 C C . ASN A 1 341 ? 1.832 -5.399 2.712 1.00 90.62 341 ASN A C 1
ATOM 2714 O O . ASN A 1 341 ? 0.915 -5.816 3.433 1.00 90.62 341 ASN A O 1
ATOM 2718 N N . SER A 1 342 ? 1.636 -4.977 1.461 1.00 87.44 342 SER A N 1
ATOM 2719 C CA . SER A 1 342 ? 0.362 -5.105 0.763 1.00 87.44 342 SER A CA 1
ATOM 2720 C C . SER A 1 342 ? -0.004 -6.570 0.527 1.00 87.44 342 SER A C 1
ATOM 2722 O O . SER A 1 342 ? 0.862 -7.416 0.351 1.00 87.44 342 SER A O 1
ATOM 2724 N N . GLN A 1 343 ? -1.304 -6.851 0.453 1.00 84.12 343 GLN A N 1
ATOM 2725 C CA . GLN A 1 343 ? -1.828 -8.161 0.042 1.00 84.12 343 GLN A CA 1
ATOM 2726 C C . GLN A 1 343 ? -1.660 -8.424 -1.465 1.00 84.12 343 GLN A C 1
ATOM 2728 O O . GLN A 1 343 ? -1.930 -9.520 -1.945 1.00 84.12 343 GLN A O 1
ATOM 2733 N N . ARG A 1 344 ? -1.275 -7.399 -2.230 1.00 88.75 344 ARG A N 1
ATOM 2734 C CA . ARG A 1 344 ? -1.074 -7.458 -3.678 1.00 88.75 344 ARG A CA 1
ATOM 2735 C C . ARG A 1 344 ? 0.388 -7.784 -3.961 1.00 88.75 344 ARG A C 1
ATOM 2737 O O . ARG A 1 344 ? 1.182 -6.886 -4.224 1.00 88.75 344 ARG A O 1
ATOM 2744 N N . GLU A 1 345 ? 0.728 -9.056 -3.818 1.00 91.12 345 GLU A N 1
ATOM 2745 C CA . GLU A 1 345 ? 2.090 -9.552 -4.012 1.00 91.12 345 GLU A CA 1
ATOM 2746 C C . GLU A 1 345 ? 2.467 -9.597 -5.500 1.00 91.12 345 GLU A C 1
ATOM 2748 O O . GLU A 1 345 ? 1.614 -9.743 -6.380 1.00 91.12 345 GLU A O 1
ATOM 2753 N N . PHE A 1 346 ? 3.761 -9.484 -5.792 1.00 96.75 346 PHE A N 1
ATOM 2754 C CA . PHE A 1 346 ? 4.293 -9.726 -7.130 1.00 96.75 346 PHE A CA 1
ATOM 2755 C C . PHE A 1 346 ? 3.841 -11.114 -7.648 1.00 96.75 346 PHE A C 1
ATOM 2757 O O . PHE A 1 346 ? 3.878 -12.075 -6.879 1.00 96.75 346 PHE A O 1
ATOM 2764 N N . PRO A 1 347 ? 3.412 -11.266 -8.920 1.00 97.25 347 PRO A N 1
ATOM 2765 C CA . PRO A 1 347 ? 3.542 -10.339 -10.047 1.00 97.25 347 PRO A CA 1
ATOM 2766 C C . PRO A 1 347 ? 2.335 -9.414 -10.280 1.00 97.25 347 PRO A C 1
ATOM 2768 O O . PRO A 1 347 ? 2.194 -8.897 -11.388 1.00 97.25 347 PRO A O 1
ATOM 2771 N N . TRP A 1 348 ? 1.481 -9.164 -9.278 1.00 97.19 348 TRP A N 1
ATOM 2772 C CA . TRP A 1 348 ? 0.247 -8.373 -9.439 1.00 97.19 348 TRP A CA 1
ATOM 2773 C C . TRP A 1 348 ? 0.462 -7.047 -10.183 1.00 97.19 348 TRP A C 1
ATOM 2775 O O . TRP A 1 348 ? -0.314 -6.692 -11.067 1.00 97.19 348 TRP A O 1
ATOM 2785 N N . ILE A 1 349 ? 1.540 -6.319 -9.878 1.00 97.94 349 ILE A N 1
ATOM 2786 C CA . ILE A 1 349 ? 1.827 -5.033 -10.526 1.00 97.94 349 ILE A CA 1
ATOM 2787 C C . ILE A 1 349 ? 2.090 -5.166 -12.035 1.00 97.94 349 ILE A C 1
ATOM 2789 O O . ILE A 1 349 ? 1.748 -4.267 -12.803 1.00 97.94 349 ILE A O 1
ATOM 2793 N N . LEU A 1 350 ? 2.656 -6.293 -12.478 1.00 98.06 350 LEU A N 1
ATOM 2794 C CA . LEU A 1 350 ? 2.876 -6.570 -13.895 1.00 98.06 350 LEU A CA 1
ATOM 2795 C C . LEU A 1 350 ? 1.563 -6.888 -14.600 1.00 98.06 350 LEU A C 1
ATOM 2797 O O . LEU A 1 350 ? 1.346 -6.413 -15.709 1.00 98.06 350 LEU A O 1
ATOM 2801 N N . GLU A 1 351 ? 0.670 -7.625 -13.941 1.00 96.81 351 GLU A N 1
ATOM 2802 C CA . GLU A 1 351 ? -0.663 -7.941 -14.463 1.00 96.81 351 GLU A CA 1
ATOM 2803 C C . GLU A 1 351 ? -1.496 -6.668 -14.658 1.00 96.81 351 GLU A C 1
ATOM 2805 O O . GLU A 1 351 ? -2.132 -6.494 -15.695 1.00 96.81 351 GLU A O 1
ATOM 2810 N N . VAL A 1 352 ? -1.426 -5.731 -13.705 1.00 96.88 352 VAL A N 1
ATOM 2811 C CA . VAL A 1 352 ? -2.111 -4.429 -13.789 1.00 96.88 352 VAL A CA 1
ATOM 2812 C C . VAL A 1 352 ? -1.676 -3.627 -15.012 1.00 96.88 352 VAL A C 1
ATOM 2814 O O . VAL A 1 352 ? -2.508 -2.993 -15.660 1.00 96.88 352 VAL A O 1
ATOM 2817 N N . PHE A 1 353 ? -0.383 -3.643 -15.331 1.00 97.75 353 PHE A N 1
ATOM 2818 C CA . PHE A 1 353 ? 0.170 -2.889 -16.456 1.00 97.75 353 PHE A CA 1
ATOM 2819 C C . PHE A 1 353 ? 0.308 -3.698 -17.741 1.00 97.75 353 PHE A C 1
ATOM 2821 O O . PHE A 1 353 ? 0.768 -3.153 -18.744 1.00 97.75 353 PHE A O 1
ATOM 2828 N N . ASN A 1 354 ? -0.086 -4.973 -17.722 1.00 96.94 354 ASN A N 1
ATOM 2829 C CA . ASN A 1 354 ? 0.146 -5.915 -18.809 1.00 96.94 354 ASN A CA 1
ATOM 2830 C C . ASN A 1 354 ? 1.625 -5.927 -19.261 1.00 96.94 354 ASN A C 1
ATOM 2832 O O . ASN A 1 354 ? 1.936 -5.849 -20.452 1.00 96.94 354 ASN A O 1
ATOM 2836 N N . LEU A 1 355 ? 2.544 -5.950 -18.290 1.00 97.50 355 LEU A N 1
ATOM 2837 C CA . LEU A 1 355 ? 3.986 -5.958 -18.522 1.00 97.50 355 LEU A CA 1
ATOM 2838 C C . LEU A 1 355 ? 4.537 -7.378 -18.525 1.00 97.50 355 LEU A C 1
ATOM 2840 O O . LEU A 1 355 ? 4.328 -8.152 -17.594 1.00 97.50 355 LEU A O 1
ATOM 2844 N N . MET A 1 356 ? 5.327 -7.693 -19.549 1.00 97.75 356 MET A N 1
ATOM 2845 C CA . MET A 1 356 ? 5.949 -9.008 -19.658 1.00 97.75 356 MET A CA 1
ATOM 2846 C C . MET A 1 356 ? 7.117 -9.142 -18.668 1.00 97.75 356 MET A C 1
ATOM 2848 O O . MET A 1 356 ? 8.029 -8.306 -18.704 1.00 97.75 356 MET A O 1
ATOM 2852 N N . PRO A 1 357 ? 7.171 -10.212 -17.848 1.00 98.19 357 PRO A N 1
ATOM 2853 C CA . PRO A 1 357 ? 8.260 -10.447 -16.895 1.00 98.19 357 PRO A CA 1
ATOM 2854 C C . PRO A 1 357 ? 9.656 -10.401 -17.535 1.00 98.19 357 PRO A C 1
ATOM 2856 O O . PRO A 1 357 ? 10.570 -9.788 -16.986 1.00 98.19 357 PRO A O 1
ATOM 2859 N N . TYR A 1 358 ? 9.797 -10.962 -18.744 1.00 97.75 358 TYR A N 1
ATOM 2860 C CA . TYR A 1 358 ? 11.036 -10.936 -19.534 1.00 97.75 358 TYR A CA 1
ATOM 2861 C C . TYR A 1 358 ? 11.535 -9.516 -19.861 1.00 97.75 358 TYR A C 1
ATOM 2863 O O . TYR A 1 358 ? 12.732 -9.281 -20.011 1.00 97.75 358 TYR A O 1
ATOM 2871 N N . ASN A 1 359 ? 10.637 -8.543 -19.977 1.00 96.81 359 ASN A N 1
ATOM 2872 C CA . ASN A 1 359 ? 11.035 -7.155 -20.180 1.00 96.81 359 ASN A CA 1
ATOM 2873 C C . ASN A 1 359 ? 11.307 -6.450 -18.851 1.00 96.81 359 ASN A C 1
ATOM 2875 O O . ASN A 1 359 ? 12.261 -5.681 -18.757 1.00 96.81 359 ASN A O 1
ATOM 2879 N N . PHE A 1 360 ? 10.502 -6.753 -17.832 1.00 98.44 360 PHE A N 1
ATOM 2880 C CA . PHE A 1 360 ? 10.583 -6.121 -16.525 1.00 98.44 360 PHE A CA 1
ATOM 2881 C C . PHE A 1 360 ? 11.909 -6.389 -15.806 1.00 98.44 360 PHE A C 1
ATOM 2883 O O . PHE A 1 360 ? 12.527 -5.435 -15.348 1.00 98.44 360 PHE A O 1
ATOM 2890 N N . TYR A 1 361 ? 12.387 -7.641 -15.727 1.00 97.75 361 TYR A N 1
ATOM 2891 C CA . TYR A 1 361 ? 13.545 -7.975 -14.871 1.00 97.75 361 TYR A CA 1
ATOM 2892 C C . TYR A 1 361 ? 14.802 -7.144 -15.187 1.00 97.75 361 TYR A C 1
ATOM 2894 O O . TYR A 1 361 ? 15.585 -6.826 -14.298 1.00 97.75 361 TYR A O 1
ATOM 2902 N N . LYS A 1 362 ? 14.944 -6.703 -16.444 1.00 96.38 362 LYS A N 1
ATOM 2903 C CA . LYS A 1 362 ? 16.064 -5.892 -16.940 1.00 96.38 362 LYS A CA 1
ATOM 2904 C C . LYS A 1 362 ? 16.209 -4.543 -16.225 1.00 96.38 362 LYS A C 1
ATOM 2906 O O . LYS A 1 362 ? 17.280 -3.949 -16.303 1.00 96.38 362 LYS A O 1
ATOM 2911 N N . ILE A 1 363 ? 15.163 -4.041 -15.556 1.00 97.62 363 ILE A N 1
ATOM 2912 C CA . ILE A 1 363 ? 15.215 -2.776 -14.803 1.00 97.62 363 ILE A CA 1
ATOM 2913 C C . ILE A 1 363 ? 15.661 -2.943 -13.348 1.00 97.62 363 ILE A C 1
ATOM 2915 O O . ILE A 1 363 ? 16.026 -1.952 -12.716 1.00 97.62 363 ILE A O 1
ATOM 2919 N N . ILE A 1 364 ? 15.648 -4.170 -12.817 1.00 98.06 364 ILE A N 1
ATOM 2920 C CA . ILE A 1 364 ? 15.911 -4.440 -11.400 1.00 98.06 364 ILE A CA 1
ATOM 2921 C C . ILE A 1 364 ? 17.344 -4.038 -11.035 1.00 98.06 364 ILE A C 1
ATOM 2923 O O . ILE A 1 364 ? 17.537 -3.184 -10.167 1.00 98.06 364 ILE A O 1
ATOM 2927 N N . GLU A 1 365 ? 18.347 -4.572 -11.737 1.00 96.00 365 GLU A N 1
ATOM 2928 C CA . GLU A 1 365 ? 19.753 -4.233 -11.485 1.00 96.00 365 GLU A CA 1
ATOM 2929 C C . GLU A 1 365 ? 20.047 -2.731 -11.701 1.00 96.00 365 GLU A C 1
ATOM 2931 O O . GLU A 1 365 ? 20.629 -2.117 -10.798 1.00 96.00 365 GLU A O 1
ATOM 2936 N N . PRO A 1 366 ? 19.638 -2.082 -12.818 1.00 95.44 366 PRO A N 1
ATOM 2937 C CA . PRO A 1 366 ? 19.822 -0.641 -12.984 1.00 95.44 366 PRO A CA 1
ATOM 2938 C C . PRO A 1 366 ? 19.224 0.197 -11.851 1.00 95.44 366 PRO A C 1
ATOM 2940 O O . PRO A 1 366 ? 19.875 1.143 -11.408 1.00 95.44 366 PRO A O 1
ATOM 2943 N N . LEU A 1 367 ? 18.028 -0.150 -11.362 1.00 97.62 367 LEU A N 1
ATOM 2944 C CA . LEU A 1 367 ? 17.384 0.553 -10.253 1.00 97.62 367 LEU A CA 1
ATOM 2945 C C . LEU A 1 367 ? 18.163 0.377 -8.944 1.00 97.62 367 LEU A C 1
ATOM 2947 O O . LEU A 1 367 ? 18.451 1.370 -8.277 1.00 97.62 367 LEU A O 1
ATOM 2951 N N . ILE A 1 368 ? 18.545 -0.861 -8.600 1.00 97.25 368 ILE A N 1
ATOM 2952 C CA . ILE A 1 368 ? 19.336 -1.160 -7.393 1.00 97.25 368 ILE A CA 1
ATOM 2953 C C . ILE A 1 368 ? 20.664 -0.401 -7.417 1.00 97.25 368 ILE A C 1
ATOM 2955 O O . ILE A 1 368 ? 21.086 0.151 -6.404 1.00 97.25 368 ILE A O 1
ATOM 2959 N N . ARG A 1 369 ? 21.321 -0.353 -8.579 1.00 95.06 369 ARG A N 1
ATOM 2960 C CA . ARG A 1 369 ? 22.596 0.347 -8.751 1.00 95.06 369 ARG A CA 1
ATOM 2961 C C . ARG A 1 369 ? 22.448 1.867 -8.681 1.00 95.06 369 ARG A C 1
ATOM 2963 O O . ARG A 1 369 ? 23.379 2.537 -8.247 1.00 95.06 369 ARG A O 1
ATOM 2970 N N . ALA A 1 370 ? 21.330 2.409 -9.157 1.00 94.81 370 ALA A N 1
ATOM 2971 C CA . ALA A 1 370 ? 21.107 3.848 -9.204 1.00 94.81 370 ALA A CA 1
ATOM 2972 C C . ALA A 1 370 ? 20.637 4.436 -7.870 1.00 94.81 370 ALA A C 1
ATOM 2974 O O . ALA A 1 370 ? 20.951 5.587 -7.572 1.00 94.81 370 ALA A O 1
ATOM 2975 N N . GLU A 1 371 ? 19.905 3.671 -7.063 1.00 94.81 371 GLU A N 1
ATOM 2976 C CA . GLU A 1 371 ? 19.401 4.133 -5.772 1.00 94.81 371 GLU A CA 1
ATOM 2977 C C . GLU A 1 371 ? 20.201 3.532 -4.608 1.00 94.81 371 GLU A C 1
ATOM 2979 O O . GLU A 1 371 ? 19.778 2.582 -3.949 1.00 94.81 371 GLU A O 1
ATOM 2984 N N . GLU A 1 372 ? 21.355 4.138 -4.308 1.00 89.12 372 GLU A N 1
ATOM 2985 C CA . GLU A 1 372 ? 22.236 3.723 -3.201 1.00 89.12 372 GLU A CA 1
ATOM 2986 C C . GLU A 1 372 ? 21.550 3.766 -1.819 1.00 89.12 372 GLU A C 1
ATOM 2988 O O . GLU A 1 372 ? 21.998 3.112 -0.877 1.00 89.12 372 GLU A O 1
ATOM 2993 N N . GLY A 1 373 ? 20.453 4.523 -1.683 1.00 91.62 373 GLY A N 1
ATOM 2994 C CA . GLY A 1 373 ? 19.660 4.603 -0.456 1.00 91.62 373 GLY A CA 1
ATOM 2995 C C . GLY A 1 373 ? 18.768 3.385 -0.181 1.00 91.62 373 GLY A C 1
ATOM 2996 O O . GLY A 1 373 ? 18.174 3.307 0.900 1.00 91.62 373 GLY A O 1
ATOM 2997 N N . LEU A 1 374 ? 18.656 2.426 -1.111 1.00 94.00 374 LEU A N 1
ATOM 2998 C CA . LEU A 1 374 ? 17.888 1.199 -0.887 1.00 94.00 374 LEU A CA 1
ATOM 2999 C C . LEU A 1 374 ? 18.546 0.325 0.188 1.00 94.00 374 LEU A C 1
ATOM 3001 O O . LEU A 1 374 ? 19.723 -0.025 0.126 1.00 94.00 374 LEU A O 1
ATOM 3005 N N . TRP A 1 375 ? 17.762 -0.080 1.189 1.00 93.94 375 TRP A N 1
ATOM 3006 C CA . TRP A 1 375 ? 18.247 -0.953 2.256 1.00 93.94 375 TRP A CA 1
ATOM 3007 C C . TRP A 1 375 ? 18.111 -2.431 1.887 1.00 93.94 375 TRP A C 1
ATOM 3009 O O . TRP A 1 375 ? 17.314 -2.831 1.038 1.00 93.94 375 TRP A O 1
ATOM 3019 N N . ARG A 1 376 ? 18.867 -3.263 2.610 1.00 93.19 376 ARG A N 1
ATOM 3020 C CA . ARG A 1 376 ? 19.017 -4.706 2.374 1.00 93.19 376 ARG A CA 1
ATOM 3021 C C . ARG A 1 376 ? 17.713 -5.464 2.122 1.00 93.19 376 ARG A C 1
ATOM 3023 O O . ARG A 1 376 ? 17.706 -6.343 1.273 1.00 93.19 376 ARG A O 1
ATOM 3030 N N . GLU A 1 377 ? 16.646 -5.172 2.862 1.00 92.62 377 GLU A N 1
ATOM 3031 C CA . GLU A 1 377 ? 15.387 -5.919 2.724 1.00 92.62 377 GLU A CA 1
ATOM 3032 C C . GLU A 1 377 ? 14.688 -5.634 1.389 1.00 92.62 377 GLU A C 1
ATOM 3034 O O . GLU A 1 377 ? 14.190 -6.568 0.771 1.00 92.62 377 GLU A O 1
ATOM 3039 N N . VAL A 1 378 ? 14.725 -4.391 0.893 1.00 96.19 378 VAL A N 1
ATOM 3040 C CA . VAL A 1 378 ? 14.186 -4.060 -0.438 1.00 96.19 378 VAL A CA 1
ATOM 3041 C C . VAL A 1 378 ? 15.061 -4.656 -1.536 1.00 96.19 378 VAL A C 1
ATOM 3043 O O . VAL A 1 378 ? 14.538 -5.263 -2.460 1.00 96.19 378 VAL A O 1
ATOM 3046 N N . VAL A 1 379 ? 16.389 -4.568 -1.413 1.00 97.25 379 VAL A N 1
ATOM 3047 C CA . VAL A 1 379 ? 17.309 -5.200 -2.379 1.00 97.25 379 VAL A CA 1
ATOM 3048 C C . VAL A 1 379 ? 17.085 -6.713 -2.436 1.00 97.25 379 VAL A C 1
ATOM 3050 O O . VAL A 1 379 ? 17.010 -7.298 -3.509 1.00 97.25 379 VAL A O 1
ATOM 3053 N N . LYS A 1 380 ? 16.920 -7.357 -1.277 1.00 96.31 380 LYS A N 1
ATOM 3054 C CA . LYS A 1 380 ? 16.620 -8.788 -1.190 1.00 96.31 380 LYS A CA 1
ATOM 3055 C C . LYS A 1 380 ? 15.270 -9.130 -1.826 1.00 96.31 380 LYS A C 1
ATOM 3057 O O . LYS A 1 380 ? 15.184 -10.154 -2.492 1.00 96.31 380 LYS A O 1
ATOM 3062 N N . HIS A 1 381 ? 14.244 -8.304 -1.615 1.00 97.31 381 HIS A N 1
ATOM 3063 C CA . HIS A 1 381 ? 12.935 -8.464 -2.257 1.00 97.31 381 HIS A CA 1
ATOM 3064 C C . HIS A 1 381 ? 13.039 -8.388 -3.782 1.00 97.31 381 HIS A C 1
ATOM 3066 O O . HIS A 1 381 ? 12.585 -9.291 -4.474 1.00 97.31 381 HIS A O 1
ATOM 3072 N N . LEU A 1 382 ? 13.721 -7.368 -4.304 1.00 98.38 382 LEU A N 1
ATOM 3073 C CA . LEU A 1 382 ? 13.920 -7.197 -5.742 1.00 98.38 382 LEU A CA 1
ATOM 3074 C C . LEU A 1 382 ? 14.724 -8.344 -6.368 1.00 98.38 382 LEU A C 1
ATOM 3076 O O . LEU A 1 382 ? 14.333 -8.853 -7.414 1.00 98.38 382 LEU A O 1
ATOM 3080 N N . ASN A 1 383 ? 15.787 -8.808 -5.706 1.00 97.81 383 ASN A N 1
ATOM 3081 C CA . ASN A 1 383 ? 16.542 -9.981 -6.160 1.00 97.81 383 ASN A CA 1
ATOM 3082 C C . ASN A 1 383 ? 15.680 -11.250 -6.137 1.00 97.81 383 ASN A C 1
ATOM 3084 O O . ASN A 1 383 ? 15.793 -12.087 -7.022 1.00 97.81 383 ASN A O 1
ATOM 3088 N N . HIS A 1 384 ? 14.795 -11.398 -5.148 1.00 97.94 384 HIS A N 1
ATOM 3089 C CA . HIS A 1 384 ? 13.872 -12.527 -5.107 1.00 97.94 384 HIS A CA 1
ATOM 3090 C C . HIS A 1 384 ? 12.849 -12.475 -6.252 1.00 97.94 384 HIS A C 1
ATOM 3092 O O . HIS A 1 384 ? 12.547 -13.504 -6.847 1.00 97.94 384 HIS A O 1
ATOM 3098 N N . ILE A 1 385 ? 12.350 -11.286 -6.601 1.00 98.38 385 ILE A N 1
ATOM 3099 C CA . ILE A 1 385 ? 11.513 -11.090 -7.791 1.00 98.38 385 ILE A CA 1
ATOM 3100 C C . ILE A 1 385 ? 12.286 -11.454 -9.061 1.00 98.38 385 ILE A C 1
ATOM 3102 O O . ILE A 1 385 ? 11.754 -12.152 -9.921 1.00 98.38 385 ILE A O 1
ATOM 3106 N N . GLU A 1 386 ? 13.536 -11.010 -9.184 1.00 98.31 386 GLU A N 1
ATOM 3107 C CA . GLU A 1 386 ? 14.393 -11.369 -10.313 1.00 98.31 386 GLU A CA 1
ATOM 3108 C C . GLU A 1 386 ? 14.558 -12.892 -10.424 1.00 98.31 386 GLU A C 1
ATOM 3110 O O . GLU A 1 386 ? 14.327 -13.450 -11.495 1.00 98.31 386 GLU A O 1
ATOM 3115 N N . GLU A 1 387 ? 14.851 -13.578 -9.314 1.00 98.19 387 GLU A N 1
ATOM 3116 C CA . GLU A 1 387 ? 14.913 -15.043 -9.243 1.00 98.19 387 GLU A CA 1
ATOM 3117 C C . GLU A 1 387 ? 13.600 -15.693 -9.712 1.00 98.19 387 GLU A C 1
ATOM 3119 O O . GLU A 1 387 ? 13.643 -16.546 -10.596 1.00 98.19 387 GLU A O 1
ATOM 3124 N N . GLN A 1 388 ? 12.435 -15.249 -9.214 1.00 98.00 388 GLN A N 1
ATOM 3125 C CA . GLN A 1 388 ? 11.119 -15.763 -9.635 1.00 98.00 388 GLN A CA 1
ATOM 3126 C C . GLN A 1 388 ? 10.878 -15.606 -11.146 1.00 98.00 388 GLN A C 1
ATOM 3128 O O . GLN A 1 388 ? 10.286 -16.472 -11.804 1.00 98.00 388 GLN A O 1
ATOM 3133 N N . ILE A 1 389 ? 11.325 -14.485 -11.719 1.00 98.44 389 ILE A N 1
ATOM 3134 C CA . ILE A 1 389 ? 11.203 -14.244 -13.155 1.00 98.44 389 ILE A CA 1
ATOM 3135 C C . ILE A 1 389 ? 12.113 -15.189 -13.935 1.00 98.44 389 ILE A C 1
ATOM 3137 O O . ILE A 1 389 ? 11.650 -15.831 -14.881 1.00 98.44 389 ILE A O 1
ATOM 3141 N N . LEU A 1 390 ? 13.381 -15.283 -13.535 1.00 97.69 390 LEU A N 1
ATOM 3142 C CA . LEU A 1 390 ? 14.397 -16.085 -14.210 1.00 97.69 390 LEU A CA 1
ATOM 3143 C C . LEU A 1 390 ? 14.157 -17.591 -14.070 1.00 97.69 390 LEU A C 1
ATOM 3145 O O . LEU A 1 390 ? 14.531 -18.336 -14.973 1.00 97.69 390 LEU A O 1
ATOM 3149 N N . GLU A 1 391 ? 13.538 -18.055 -12.984 1.00 96.75 391 GLU A N 1
ATOM 3150 C CA . GLU A 1 391 ? 13.258 -19.479 -12.773 1.00 96.75 391 GLU A CA 1
ATOM 3151 C C . GLU A 1 391 ? 11.937 -19.938 -13.409 1.00 96.75 391 GLU A C 1
ATOM 3153 O O . GLU A 1 391 ? 11.804 -21.114 -13.745 1.00 96.75 391 GLU A O 1
ATOM 3158 N N . CYS A 1 392 ? 10.960 -19.035 -13.584 1.00 97.44 392 CYS A N 1
ATOM 3159 C CA . CYS A 1 392 ? 9.611 -19.414 -14.012 1.00 97.44 392 CYS A CA 1
ATOM 3160 C C . CYS A 1 392 ? 8.927 -18.390 -14.932 1.00 97.44 392 CYS A C 1
ATOM 3162 O O . CYS A 1 392 ? 8.551 -18.730 -16.054 1.00 97.44 392 CYS A O 1
ATOM 3164 N N . LEU A 1 393 ? 8.738 -17.137 -14.499 1.00 97.69 393 LEU A N 1
ATOM 3165 C CA . LEU A 1 393 ? 7.773 -16.245 -15.169 1.00 97.69 393 LEU A CA 1
ATOM 3166 C C . LEU A 1 393 ? 8.194 -15.805 -16.577 1.00 97.69 393 LEU A C 1
ATOM 3168 O O . LEU A 1 393 ? 7.326 -15.589 -17.421 1.00 97.69 393 LEU A O 1
ATOM 3172 N N . ALA A 1 394 ? 9.495 -15.687 -16.853 1.00 97.75 394 ALA A N 1
ATOM 3173 C CA . ALA A 1 394 ? 9.995 -15.367 -18.192 1.00 97.75 394 ALA A CA 1
ATOM 3174 C C . ALA A 1 394 ? 9.883 -16.540 -19.183 1.00 97.75 394 ALA A C 1
ATOM 3176 O O . ALA A 1 394 ? 10.091 -16.330 -20.376 1.00 97.75 394 ALA A O 1
ATOM 3177 N N . TRP A 1 395 ? 9.549 -17.747 -18.715 1.00 97.19 395 TRP A N 1
ATOM 3178 C CA . TRP A 1 395 ? 9.465 -18.971 -19.520 1.00 97.19 395 TRP A CA 1
ATOM 3179 C C . TRP A 1 395 ? 8.032 -19.379 -19.877 1.00 97.19 395 TRP A C 1
ATOM 3181 O O . TRP A 1 395 ? 7.833 -20.432 -20.482 1.00 97.19 395 TRP A O 1
ATOM 3191 N N . LYS A 1 396 ? 7.028 -18.571 -19.511 1.00 97.00 396 LYS A N 1
ATOM 3192 C CA . LYS A 1 396 ? 5.639 -18.781 -19.943 1.00 97.00 396 LYS A CA 1
ATOM 3193 C C . LYS A 1 396 ? 5.527 -18.736 -21.469 1.00 97.00 396 LYS A C 1
ATOM 3195 O O . LYS A 1 396 ? 6.363 -18.136 -22.140 1.00 97.00 396 LYS A O 1
ATOM 3200 N N . ASP A 1 397 ? 4.517 -19.402 -22.013 1.00 96.81 397 ASP A N 1
ATOM 3201 C CA . ASP A 1 397 ? 4.305 -19.584 -23.454 1.00 96.81 397 ASP A CA 1
ATOM 3202 C C . ASP A 1 397 ? 4.085 -18.272 -24.218 1.00 96.81 397 ASP A C 1
ATOM 3204 O O . ASP A 1 397 ? 4.460 -18.171 -25.382 1.00 96.81 397 ASP A O 1
ATOM 3208 N N . ASP A 1 398 ? 3.551 -17.254 -23.551 1.00 94.94 398 ASP A N 1
ATOM 3209 C CA . ASP A 1 398 ? 3.324 -15.914 -24.092 1.00 94.94 398 ASP A CA 1
ATOM 3210 C C . ASP A 1 398 ? 4.545 -14.984 -23.978 1.00 94.94 398 ASP A C 1
ATOM 3212 O O . ASP A 1 398 ? 4.480 -13.821 -24.375 1.00 94.94 398 ASP A O 1
ATOM 3216 N N . SER A 1 399 ? 5.669 -15.464 -23.436 1.00 97.00 399 SER A N 1
ATOM 3217 C CA . SER A 1 399 ? 6.844 -14.637 -23.167 1.00 97.00 399 SER A CA 1
ATOM 3218 C C . SER A 1 399 ? 7.572 -14.187 -24.445 1.00 97.00 399 SER A C 1
ATOM 3220 O O . SER A 1 399 ? 7.922 -15.032 -25.274 1.00 97.00 399 SER A O 1
ATOM 3222 N N . PRO A 1 400 ? 7.978 -12.901 -24.548 1.00 95.81 400 PRO A N 1
ATOM 3223 C CA . PRO A 1 400 ? 8.830 -12.411 -25.638 1.00 95.81 400 PRO A CA 1
ATOM 3224 C C . PRO A 1 400 ? 10.218 -13.068 -25.686 1.00 95.81 400 PRO A C 1
ATOM 3226 O O . PRO A 1 400 ? 10.967 -12.861 -26.639 1.00 95.81 400 PRO A O 1
ATOM 3229 N N . LEU A 1 401 ? 10.592 -13.838 -24.656 1.00 95.88 401 LEU A N 1
ATOM 3230 C CA . LEU A 1 401 ? 11.799 -14.661 -24.666 1.00 95.88 401 LEU A CA 1
ATOM 3231 C C . LEU A 1 401 ? 11.802 -15.634 -25.852 1.00 95.88 401 LEU A C 1
ATOM 3233 O O . LEU A 1 401 ? 12.842 -15.808 -26.483 1.00 95.88 401 LEU A O 1
ATOM 3237 N N . TRP A 1 402 ? 10.661 -16.255 -26.159 1.00 96.19 402 TRP A N 1
ATOM 3238 C CA . TRP A 1 402 ? 10.569 -17.237 -27.240 1.00 96.19 402 TRP A CA 1
ATOM 3239 C C . TRP A 1 402 ? 10.778 -16.586 -28.603 1.00 96.19 402 TRP A C 1
ATOM 3241 O O . TRP A 1 402 ? 11.577 -17.091 -29.389 1.00 96.19 402 TRP A O 1
ATOM 3251 N N . ASP A 1 403 ? 10.180 -15.412 -28.822 1.00 94.44 403 ASP A N 1
ATOM 3252 C CA . ASP A 1 403 ? 10.424 -14.609 -30.021 1.00 94.44 403 ASP A CA 1
ATOM 3253 C C . ASP A 1 403 ? 11.902 -14.217 -30.127 1.00 94.44 403 ASP A C 1
ATOM 3255 O O . ASP A 1 403 ? 12.498 -14.323 -31.197 1.00 94.44 403 ASP A O 1
ATOM 3259 N N . ALA A 1 404 ? 12.524 -13.795 -29.021 1.00 92.94 404 ALA A N 1
ATOM 3260 C CA . ALA A 1 404 ? 13.938 -13.428 -29.005 1.00 92.94 404 ALA A CA 1
ATOM 3261 C C . ALA A 1 404 ? 14.857 -14.616 -29.338 1.00 92.94 404 ALA A C 1
ATOM 3263 O O . ALA A 1 404 ? 15.877 -14.431 -30.000 1.00 92.94 404 ALA A O 1
ATOM 3264 N N . ILE A 1 405 ? 14.498 -15.830 -28.908 1.00 93.31 405 ILE A N 1
ATOM 3265 C CA . ILE A 1 405 ? 15.222 -17.061 -29.248 1.00 93.31 405 ILE A CA 1
ATOM 3266 C C . ILE A 1 405 ? 15.004 -17.431 -30.720 1.00 93.31 405 ILE A C 1
ATOM 3268 O O . ILE A 1 405 ? 15.964 -17.795 -31.392 1.00 93.31 405 ILE A O 1
ATOM 3272 N N . GLU A 1 406 ? 13.777 -17.332 -31.234 1.00 92.62 406 GLU A N 1
ATOM 3273 C CA . GLU A 1 406 ? 13.449 -17.693 -32.620 1.00 92.62 406 GLU A CA 1
ATOM 3274 C C . GLU A 1 406 ? 14.097 -16.748 -33.640 1.00 92.62 406 GLU A C 1
ATOM 3276 O O . GLU A 1 406 ? 14.613 -17.194 -34.664 1.00 92.62 406 GLU A O 1
ATOM 3281 N N . HIS A 1 407 ? 14.115 -15.446 -33.345 1.00 92.56 407 HIS A N 1
ATOM 3282 C CA . HIS A 1 407 ? 14.721 -14.428 -34.208 1.00 92.56 407 HIS A CA 1
ATOM 3283 C C . HIS A 1 407 ? 16.236 -14.284 -34.002 1.00 92.56 407 HIS A C 1
ATOM 3285 O O . HIS A 1 407 ? 16.885 -13.529 -34.729 1.00 92.56 407 HIS A O 1
ATOM 3291 N N . SER A 1 408 ? 16.814 -14.982 -33.021 1.00 89.19 408 SER A N 1
ATOM 3292 C CA . SER A 1 408 ? 18.260 -15.015 -32.829 1.00 89.19 408 SER A CA 1
ATOM 3293 C C . SER A 1 408 ? 18.913 -15.842 -33.937 1.00 89.19 408 SER A C 1
ATOM 3295 O O . SER A 1 408 ? 18.628 -17.025 -34.107 1.00 89.19 408 SER A O 1
ATOM 3297 N N . GLU A 1 409 ? 19.867 -15.248 -34.658 1.00 85.75 409 GLU A N 1
ATOM 3298 C CA . GLU A 1 409 ? 20.715 -15.983 -35.613 1.00 85.75 409 GLU A CA 1
ATOM 3299 C C . GLU A 1 409 ? 21.638 -17.006 -34.916 1.00 85.75 409 GLU A C 1
ATOM 3301 O O . GLU A 1 409 ? 22.260 -17.848 -35.567 1.00 85.75 409 GLU A O 1
ATOM 3306 N N . GLN A 1 410 ? 21.747 -16.928 -33.587 1.00 84.25 410 GLN A N 1
ATOM 3307 C CA . GLN A 1 410 ? 22.586 -17.776 -32.746 1.00 84.25 410 GLN A CA 1
ATOM 3308 C C . GLN A 1 410 ? 21.739 -18.761 -31.937 1.00 84.25 410 GLN A C 1
ATOM 3310 O O . GLN A 1 410 ? 20.636 -18.438 -31.491 1.00 84.25 410 GLN A O 1
ATOM 3315 N N . SER A 1 411 ? 22.281 -19.958 -31.698 1.00 85.38 411 SER A N 1
ATOM 3316 C CA . SER A 1 411 ? 21.685 -20.920 -30.767 1.00 85.38 411 SER A CA 1
ATOM 3317 C C . SER A 1 411 ? 21.618 -20.354 -29.349 1.00 85.38 411 SER A C 1
ATOM 3319 O O . SER A 1 411 ? 22.426 -19.498 -28.992 1.00 85.38 411 SER A O 1
ATOM 3321 N N . VAL A 1 412 ? 20.713 -20.893 -28.523 1.00 89.56 412 VAL A N 1
ATOM 3322 C CA . VAL A 1 412 ? 20.631 -20.558 -27.092 1.00 89.56 412 VAL A CA 1
ATOM 3323 C C . VAL A 1 412 ? 22.032 -20.635 -26.467 1.00 89.56 412 VAL A C 1
ATOM 3325 O O . VAL A 1 412 ? 22.682 -21.680 -26.588 1.00 89.56 412 VAL A O 1
ATOM 3328 N N . PRO A 1 413 ? 22.512 -19.548 -25.838 1.00 89.88 413 PRO A N 1
ATOM 3329 C CA . PRO A 1 413 ? 23.901 -19.451 -25.428 1.00 89.88 413 PRO A CA 1
ATOM 3330 C C . PRO A 1 413 ? 24.218 -20.430 -24.297 1.00 89.88 413 PRO A C 1
ATOM 3332 O O . PRO A 1 413 ? 23.447 -20.604 -23.350 1.00 89.88 413 PRO A O 1
ATOM 3335 N N . ALA A 1 414 ? 25.386 -21.060 -24.379 1.00 88.81 414 ALA A N 1
ATOM 3336 C CA . ALA A 1 414 ? 25.908 -21.884 -23.299 1.00 88.81 414 ALA A CA 1
ATOM 3337 C C . ALA A 1 414 ? 26.409 -21.003 -22.143 1.00 88.81 414 ALA A C 1
ATOM 3339 O O . ALA A 1 414 ? 26.856 -19.880 -22.353 1.00 88.81 414 ALA A O 1
ATOM 3340 N N . CYS A 1 415 ? 26.443 -21.545 -20.919 1.00 87.06 415 CYS A N 1
ATOM 3341 C CA . CYS A 1 415 ? 26.894 -20.811 -19.725 1.00 87.06 415 CYS A CA 1
ATOM 3342 C C . CYS A 1 415 ? 28.239 -20.083 -19.941 1.00 87.06 415 CYS A C 1
ATOM 3344 O O . CYS A 1 415 ? 28.351 -18.885 -19.707 1.00 87.06 415 CYS A O 1
ATOM 3346 N N . LYS A 1 416 ? 29.237 -20.768 -20.511 1.00 85.00 416 LYS A N 1
ATOM 3347 C CA . LYS A 1 416 ? 30.570 -20.203 -20.798 1.00 85.00 416 LYS A CA 1
ATOM 3348 C C . LYS A 1 416 ? 30.575 -18.976 -21.727 1.00 85.00 416 LYS A C 1
ATOM 3350 O O . LYS A 1 416 ? 31.568 -18.262 -21.753 1.00 85.00 416 LYS A O 1
ATOM 3355 N N . GLU A 1 417 ? 29.522 -18.777 -22.519 1.00 85.38 417 GLU A N 1
ATOM 3356 C CA . GLU A 1 417 ? 29.416 -17.697 -23.511 1.00 85.38 417 GLU A CA 1
ATOM 3357 C C . GLU A 1 417 ? 28.823 -16.420 -22.907 1.00 85.38 417 GLU A C 1
ATOM 3359 O O . GLU A 1 417 ? 29.033 -15.337 -23.445 1.00 85.38 417 GLU A O 1
ATOM 3364 N N . VAL A 1 418 ? 28.114 -16.541 -21.779 1.00 86.38 418 VAL A N 1
ATOM 3365 C CA . VAL A 1 418 ? 27.458 -15.422 -21.080 1.00 86.38 418 VAL A CA 1
ATOM 3366 C C . VAL A 1 418 ? 28.165 -15.017 -19.787 1.00 86.38 418 VAL A C 1
ATOM 3368 O O . VAL A 1 418 ? 27.866 -13.960 -19.236 1.00 86.38 418 VAL A O 1
ATOM 3371 N N . LEU A 1 419 ? 29.105 -15.830 -19.294 1.00 85.44 419 LEU A N 1
ATOM 3372 C CA . LEU A 1 419 ? 29.897 -15.492 -18.113 1.00 85.44 419 LEU A CA 1
ATOM 3373 C C . LEU A 1 419 ? 30.815 -14.294 -18.385 1.00 85.44 419 LEU A C 1
ATOM 3375 O O . LEU A 1 419 ?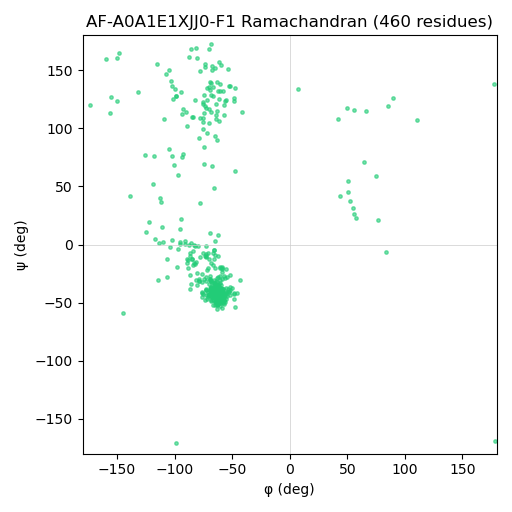 31.524 -14.230 -19.388 1.00 85.44 419 LEU A O 1
ATOM 3379 N N . LEU A 1 420 ? 30.858 -13.367 -17.430 1.00 80.69 420 LEU A N 1
ATOM 3380 C CA . LEU A 1 420 ? 31.820 -12.271 -17.432 1.00 80.69 420 LEU A CA 1
ATOM 3381 C C . LEU A 1 420 ? 33.237 -12.811 -17.205 1.00 80.69 420 LEU A C 1
ATOM 3383 O O . LEU A 1 420 ? 33.432 -13.769 -16.459 1.00 80.69 420 LEU A O 1
ATOM 3387 N N . GLN A 1 421 ? 34.246 -12.128 -17.753 1.00 72.06 421 GLN A N 1
ATOM 3388 C CA . GLN A 1 421 ? 35.660 -12.516 -17.632 1.00 72.06 421 GLN A CA 1
ATOM 3389 C C . GLN A 1 421 ? 36.077 -12.838 -16.182 1.00 72.06 421 GLN A C 1
ATOM 3391 O O . GLN A 1 421 ? 36.712 -13.854 -15.927 1.00 72.06 421 GLN A O 1
ATOM 3396 N N . ARG A 1 422 ? 35.622 -12.030 -15.215 1.00 72.38 422 ARG A N 1
ATOM 3397 C CA . ARG A 1 422 ? 35.884 -12.231 -13.776 1.00 72.38 422 ARG A CA 1
ATOM 3398 C C . ARG A 1 422 ? 35.270 -13.520 -13.217 1.00 72.38 422 ARG A C 1
ATOM 3400 O O . ARG A 1 422 ? 35.830 -14.145 -12.322 1.00 72.38 422 ARG A O 1
ATOM 3407 N N . GLN A 1 423 ? 34.104 -13.915 -13.724 1.00 76.12 423 GLN A N 1
ATOM 3408 C CA . GLN A 1 423 ? 33.448 -15.158 -13.316 1.00 76.12 423 GLN A CA 1
ATOM 3409 C C . GLN A 1 423 ? 34.199 -16.362 -13.890 1.00 76.12 423 GLN A C 1
ATOM 3411 O O . GLN A 1 423 ? 34.406 -17.336 -13.178 1.00 76.12 423 GLN A O 1
ATOM 3416 N N . ILE A 1 424 ? 34.679 -16.265 -15.135 1.00 73.19 424 ILE A N 1
ATOM 3417 C CA . ILE A 1 424 ? 35.513 -17.296 -15.773 1.00 73.19 424 ILE A CA 1
ATOM 3418 C C . ILE A 1 424 ? 36.819 -17.503 -14.989 1.00 73.19 424 ILE A C 1
ATOM 3420 O O . ILE A 1 424 ? 37.190 -18.643 -14.722 1.00 73.19 424 ILE A O 1
ATOM 3424 N N . GLU A 1 425 ? 37.480 -16.420 -14.570 1.00 70.25 425 GLU A N 1
ATOM 3425 C CA . GLU A 1 425 ? 38.705 -16.465 -13.752 1.00 70.25 425 GLU A CA 1
ATOM 3426 C C . GLU A 1 425 ? 38.480 -17.181 -12.409 1.00 70.25 425 GLU A C 1
ATOM 3428 O O . GLU A 1 425 ? 39.305 -17.994 -12.001 1.00 70.25 425 GLU A O 1
ATOM 3433 N N . THR A 1 426 ? 37.318 -16.980 -11.776 1.00 68.69 426 THR A N 1
ATOM 3434 C CA . THR A 1 426 ? 36.955 -17.662 -10.518 1.00 68.69 426 THR A CA 1
ATOM 3435 C C . THR A 1 426 ? 36.834 -19.183 -10.701 1.00 68.69 426 THR A C 1
ATOM 3437 O O . THR A 1 426 ? 37.258 -19.942 -9.832 1.00 68.69 426 THR A O 1
ATOM 3440 N N . PHE A 1 427 ? 36.307 -19.649 -11.841 1.00 61.66 427 PHE A N 1
ATOM 3441 C CA . PHE A 1 427 ? 36.251 -21.084 -12.166 1.00 61.66 427 PHE A CA 1
ATOM 3442 C C . PHE A 1 427 ? 37.628 -21.668 -12.538 1.00 61.66 427 PHE A C 1
ATOM 3444 O O . PHE A 1 427 ? 37.881 -22.850 -12.313 1.00 61.66 427 PHE A O 1
ATOM 3451 N N . GLN A 1 428 ? 38.538 -20.857 -13.085 1.00 60.00 428 GLN A N 1
ATOM 3452 C CA . GLN A 1 428 ? 39.901 -21.287 -13.430 1.00 60.00 428 GLN A CA 1
ATOM 3453 C C . GLN A 1 428 ? 40.837 -21.349 -12.210 1.00 60.00 428 GLN A C 1
ATOM 3455 O O . GLN A 1 428 ? 41.729 -22.199 -12.156 1.00 60.00 428 GLN A O 1
ATOM 3460 N N . GLU A 1 429 ? 40.633 -20.499 -11.201 1.00 52.56 429 GLU A N 1
ATOM 3461 C CA . GLU A 1 429 ? 41.360 -20.582 -9.926 1.00 52.56 429 GLU A CA 1
ATOM 3462 C C . GLU A 1 429 ? 40.985 -21.838 -9.118 1.00 52.56 429 GLU A C 1
ATOM 3464 O O . GLU A 1 429 ? 41.858 -22.446 -8.491 1.00 52.56 429 GLU A O 1
ATOM 3469 N N . SER A 1 430 ? 39.730 -22.307 -9.200 1.00 50.47 430 SER A N 1
ATOM 3470 C CA . SER A 1 430 ? 39.334 -23.594 -8.606 1.00 50.47 430 SER A CA 1
ATOM 3471 C C . SER A 1 430 ? 39.958 -24.811 -9.301 1.00 50.47 430 SER A C 1
ATOM 3473 O O . SER A 1 430 ? 40.271 -25.787 -8.630 1.00 50.47 430 SER A O 1
ATOM 3475 N N . ASP A 1 431 ? 40.219 -24.744 -10.612 1.00 48.38 431 ASP A N 1
ATOM 3476 C CA . ASP A 1 431 ? 40.859 -25.842 -11.361 1.00 48.38 431 ASP A CA 1
ATOM 3477 C C . ASP A 1 431 ? 42.394 -25.858 -11.230 1.00 48.38 431 ASP A C 1
ATOM 3479 O O . ASP A 1 431 ? 43.042 -26.864 -11.519 1.00 48.38 431 ASP A O 1
ATOM 3483 N N . SER A 1 432 ? 43.006 -24.754 -10.790 1.00 44.72 432 SER A N 1
ATOM 3484 C CA . SER A 1 432 ? 44.467 -24.629 -10.656 1.00 44.72 432 SER A CA 1
ATOM 3485 C C . SER A 1 432 ? 44.999 -24.880 -9.241 1.00 44.72 432 SER A C 1
ATOM 3487 O O . SER A 1 432 ? 46.218 -24.919 -9.057 1.00 44.72 432 SER A O 1
ATOM 3489 N N . SER A 1 433 ? 44.121 -25.101 -8.254 1.00 41.84 433 SER A N 1
ATOM 3490 C CA . SER A 1 433 ? 44.503 -25.307 -6.849 1.00 41.84 433 SER A CA 1
ATOM 3491 C C . SER A 1 433 ? 44.310 -26.727 -6.294 1.00 41.84 433 SER A C 1
ATOM 3493 O O . SER A 1 433 ? 44.725 -26.961 -5.164 1.00 41.84 433 SER A O 1
ATOM 3495 N N . ASP A 1 434 ? 43.852 -27.705 -7.087 1.00 36.62 434 ASP A N 1
ATOM 3496 C CA . ASP A 1 434 ? 43.785 -29.118 -6.669 1.00 36.62 434 ASP A CA 1
ATOM 3497 C C . ASP A 1 434 ? 44.510 -30.065 -7.646 1.00 36.62 434 ASP A C 1
ATOM 3499 O O . ASP A 1 434 ? 43.921 -30.831 -8.406 1.00 36.62 434 ASP A O 1
ATOM 3503 N N . VAL A 1 435 ? 45.846 -30.078 -7.566 1.00 39.41 435 VAL A N 1
ATOM 3504 C CA . VAL A 1 435 ? 46.625 -31.298 -7.844 1.00 39.41 435 VAL A CA 1
ATOM 3505 C C . VAL A 1 435 ? 46.859 -31.998 -6.509 1.00 39.41 435 VAL A C 1
ATOM 3507 O O . VAL A 1 435 ? 47.938 -31.929 -5.922 1.00 39.41 435 VAL A O 1
ATOM 3510 N N . SER A 1 436 ? 45.820 -32.640 -5.986 1.00 35.09 436 SER A N 1
ATOM 3511 C CA . SER A 1 436 ? 45.911 -33.673 -4.952 1.00 35.09 436 SER A CA 1
ATOM 3512 C C . SER A 1 436 ? 44.681 -34.569 -5.066 1.00 35.09 436 SER A C 1
ATOM 3514 O O . SER A 1 436 ? 43.557 -34.091 -5.136 1.00 35.09 436 SER A O 1
ATOM 3516 N N . GLU A 1 437 ? 44.923 -35.874 -5.172 1.00 41.28 437 GLU A N 1
ATOM 3517 C CA . GLU A 1 437 ? 43.940 -36.930 -5.427 1.00 41.28 437 GLU A CA 1
ATOM 3518 C C . GLU A 1 437 ? 42.625 -36.760 -4.642 1.00 41.28 437 GLU A C 1
ATOM 3520 O O . GLU A 1 437 ? 42.582 -36.954 -3.428 1.00 41.28 437 GLU A O 1
ATOM 3525 N N . ALA A 1 438 ? 41.525 -36.512 -5.356 1.00 29.55 438 ALA A N 1
ATOM 3526 C CA . ALA A 1 438 ? 40.175 -36.722 -4.852 1.00 29.55 438 ALA A CA 1
ATOM 3527 C C . ALA A 1 438 ? 39.355 -37.495 -5.891 1.00 29.55 438 ALA A C 1
ATOM 3529 O O . ALA A 1 438 ? 39.376 -37.226 -7.090 1.00 29.55 438 ALA A O 1
ATOM 3530 N N . GLN A 1 439 ? 38.697 -38.540 -5.405 1.00 30.86 439 GLN A N 1
ATOM 3531 C CA . GLN A 1 439 ? 38.048 -39.589 -6.177 1.00 30.86 439 GLN A CA 1
ATOM 3532 C C . GLN A 1 439 ? 36.913 -39.055 -7.061 1.00 30.86 439 GLN A C 1
ATOM 3534 O O . GLN A 1 439 ? 36.013 -38.359 -6.599 1.00 30.86 439 GLN A O 1
ATOM 3539 N N . SER A 1 440 ? 36.936 -39.472 -8.326 1.00 29.53 440 SER A N 1
ATOM 3540 C CA . SER A 1 440 ? 35.879 -39.270 -9.319 1.00 29.53 440 SER A CA 1
ATOM 3541 C C . SER A 1 440 ? 34.485 -39.639 -8.782 1.00 29.53 440 SER A C 1
ATOM 3543 O O . SER A 1 440 ? 34.281 -40.800 -8.409 1.00 29.53 440 SER A O 1
ATOM 3545 N N . PRO A 1 441 ? 33.477 -38.752 -8.846 1.00 30.98 441 PRO A N 1
ATOM 3546 C CA . PRO A 1 441 ? 32.089 -39.169 -8.798 1.00 30.98 441 PRO A CA 1
ATOM 3547 C C . PRO A 1 441 ? 31.631 -39.553 -10.213 1.00 30.98 441 PRO A C 1
ATOM 3549 O O . PRO A 1 441 ? 31.508 -38.717 -11.097 1.00 30.98 441 PRO A O 1
ATOM 3552 N N . VAL A 1 442 ? 31.419 -40.859 -10.387 1.00 29.23 442 VAL A N 1
ATOM 3553 C CA . VAL A 1 442 ? 30.455 -41.534 -11.277 1.00 29.23 442 VAL A CA 1
ATOM 3554 C C . VAL A 1 442 ? 30.280 -40.966 -12.697 1.00 29.23 442 VAL A C 1
ATOM 3556 O O . VAL A 1 442 ? 29.602 -39.975 -12.942 1.00 29.23 442 VAL A O 1
ATOM 3559 N N . ALA A 1 443 ? 30.814 -41.728 -13.653 1.00 28.47 443 ALA A N 1
ATOM 3560 C CA . ALA A 1 443 ? 30.628 -41.577 -15.088 1.00 28.47 443 ALA A CA 1
ATOM 3561 C C . ALA A 1 443 ? 29.156 -41.388 -15.509 1.00 28.47 443 ALA A C 1
ATOM 3563 O O . ALA A 1 443 ? 28.265 -42.138 -15.105 1.00 28.47 443 ALA A O 1
ATOM 3564 N N . HIS A 1 444 ? 28.932 -40.425 -16.405 1.00 31.03 444 HIS A N 1
ATOM 3565 C CA . HIS A 1 444 ? 27.686 -40.252 -17.141 1.00 31.03 444 HIS A CA 1
ATOM 3566 C C . HIS A 1 444 ? 27.322 -41.530 -17.914 1.00 31.03 444 HIS A C 1
ATOM 3568 O O . HIS A 1 444 ? 28.082 -42.000 -18.762 1.00 31.03 444 HIS A O 1
ATOM 3574 N N . PHE A 1 445 ? 26.124 -42.065 -17.667 1.00 27.20 445 PHE A N 1
ATOM 3575 C CA . PHE A 1 445 ? 25.481 -43.002 -18.584 1.00 27.20 445 PHE A CA 1
ATOM 3576 C C . PHE A 1 445 ? 25.086 -42.254 -19.870 1.00 27.20 445 PHE A C 1
ATOM 3578 O O . PHE A 1 445 ? 24.412 -41.225 -19.781 1.00 27.20 445 PHE A O 1
ATOM 3585 N N . PRO A 1 446 ? 25.447 -42.743 -21.069 1.00 29.00 446 PRO A N 1
ATOM 3586 C CA . PRO A 1 446 ? 25.000 -42.126 -22.306 1.00 29.00 446 PRO A CA 1
ATOM 3587 C C . PRO A 1 446 ? 23.517 -42.447 -22.536 1.00 29.00 446 PRO A C 1
ATOM 3589 O O . PRO A 1 446 ? 23.128 -43.609 -22.681 1.00 29.00 446 PRO A O 1
ATOM 3592 N N . LEU A 1 447 ? 22.686 -41.402 -22.587 1.00 29.97 447 LEU A N 1
ATOM 3593 C CA . LEU A 1 447 ? 21.305 -41.478 -23.058 1.00 29.97 447 LEU A CA 1
ATOM 3594 C C . LEU A 1 447 ? 21.308 -41.927 -24.525 1.00 29.97 447 LEU A C 1
ATOM 3596 O O . LEU A 1 447 ? 21.666 -41.186 -25.440 1.00 29.97 447 LEU A O 1
ATOM 3600 N N . ARG A 1 448 ? 20.925 -43.186 -24.738 1.00 29.11 448 ARG A N 1
ATOM 3601 C CA . ARG A 1 448 ? 20.678 -43.785 -26.048 1.00 29.11 448 ARG A CA 1
ATOM 3602 C C . ARG A 1 448 ? 19.495 -43.065 -26.696 1.00 29.11 448 ARG A C 1
ATOM 3604 O O . ARG A 1 448 ? 18.367 -43.196 -26.231 1.00 29.11 448 ARG A O 1
ATOM 3611 N N . GLY A 1 449 ? 19.766 -42.317 -27.764 1.00 28.66 449 GLY A N 1
ATOM 3612 C CA . GLY A 1 449 ? 18.748 -41.631 -28.552 1.00 28.66 449 GLY A CA 1
ATOM 3613 C C . GLY A 1 449 ? 17.673 -42.594 -29.057 1.00 28.66 449 GLY A C 1
ATOM 3614 O O . GLY A 1 449 ? 17.973 -43.581 -29.732 1.00 28.66 449 GLY A O 1
ATOM 3615 N N . MET A 1 450 ? 16.414 -42.296 -28.739 1.00 29.30 450 MET A N 1
ATOM 3616 C CA . MET A 1 450 ? 15.266 -42.885 -29.417 1.00 29.30 450 MET A CA 1
ATOM 3617 C C . MET A 1 450 ? 15.094 -42.150 -30.745 1.00 29.30 450 MET A C 1
ATOM 3619 O O . MET A 1 450 ? 14.451 -41.109 -30.828 1.00 29.30 450 MET A O 1
ATOM 3623 N N . LYS A 1 451 ? 15.731 -42.690 -31.784 1.00 31.23 451 LYS A N 1
ATOM 3624 C CA . LYS A 1 451 ? 15.410 -42.368 -33.172 1.00 31.23 451 LYS A CA 1
ATOM 3625 C C . LYS A 1 451 ? 14.024 -42.949 -33.457 1.00 31.23 451 LYS A C 1
ATOM 3627 O O . LYS A 1 451 ? 13.847 -44.164 -33.396 1.00 31.23 451 LYS A O 1
ATOM 3632 N N . GLY A 1 452 ? 13.049 -42.081 -33.703 1.00 30.05 452 GLY A N 1
ATOM 3633 C CA . GLY A 1 452 ? 11.798 -42.475 -34.333 1.00 30.05 452 GLY A CA 1
ATOM 3634 C C . GLY A 1 452 ? 12.056 -42.707 -35.817 1.00 30.05 452 GLY A C 1
ATOM 3635 O O . GLY A 1 452 ? 12.365 -41.756 -36.527 1.00 30.05 452 GLY A O 1
ATOM 3636 N N . ASP A 1 453 ? 11.941 -43.955 -36.264 1.00 30.48 453 ASP A N 1
ATOM 3637 C CA . ASP A 1 453 ? 11.809 -44.280 -37.683 1.00 30.48 453 ASP A CA 1
ATOM 3638 C C . ASP A 1 453 ? 10.312 -44.373 -38.011 1.00 30.48 453 ASP A C 1
ATOM 3640 O O . ASP A 1 453 ? 9.607 -45.275 -37.552 1.00 30.48 453 ASP A O 1
ATOM 3644 N N . GLN A 1 454 ? 9.831 -43.424 -38.812 1.00 31.19 454 GLN A N 1
ATOM 3645 C CA . GLN A 1 454 ? 8.714 -43.642 -39.727 1.00 31.19 454 GLN A CA 1
ATOM 3646 C C . GLN A 1 454 ? 9.332 -44.042 -41.075 1.00 31.19 454 GLN A C 1
ATOM 3648 O O . GLN A 1 454 ? 10.097 -43.266 -41.636 1.00 31.19 454 GLN A O 1
ATOM 3653 N N . ASP A 1 455 ? 9.076 -45.255 -41.573 1.00 30.69 455 ASP A N 1
ATOM 3654 C CA . ASP A 1 455 ? 8.121 -45.419 -42.676 1.00 30.69 455 ASP A CA 1
ATOM 3655 C C . ASP A 1 455 ? 7.965 -46.865 -43.193 1.00 30.69 455 ASP A C 1
ATOM 3657 O O . ASP A 1 455 ? 8.907 -47.635 -43.363 1.00 30.69 455 ASP A O 1
ATOM 3661 N N . ALA A 1 456 ? 6.689 -47.168 -43.437 1.00 30.88 456 ALA A N 1
ATOM 3662 C CA . ALA A 1 456 ? 6.032 -48.149 -44.301 1.00 30.88 456 ALA A CA 1
ATOM 3663 C C . ALA A 1 456 ? 6.833 -49.229 -45.071 1.00 30.88 456 ALA A C 1
ATOM 3665 O O . ALA A 1 456 ? 7.667 -48.940 -45.923 1.00 30.88 456 ALA A O 1
ATOM 3666 N N . SER A 1 457 ? 6.345 -50.480 -45.003 1.00 29.61 457 SER A N 1
ATOM 3667 C CA . SER A 1 457 ? 5.759 -51.155 -46.187 1.00 29.61 457 SER A CA 1
ATOM 3668 C C . SER A 1 457 ? 5.111 -52.526 -45.888 1.00 29.61 457 SER A C 1
ATOM 3670 O O . SER A 1 457 ? 5.741 -53.475 -45.448 1.00 29.61 457 SER A O 1
ATOM 3672 N N . GLN A 1 458 ? 3.810 -52.588 -46.194 1.00 31.00 458 GLN A N 1
ATOM 3673 C CA . GLN A 1 458 ? 3.097 -53.633 -46.946 1.00 31.00 458 GLN A CA 1
ATOM 3674 C C . GLN A 1 458 ? 3.129 -55.129 -46.534 1.00 31.00 458 GLN A C 1
ATOM 3676 O O . GLN A 1 458 ? 4.058 -55.872 -46.809 1.00 31.00 458 GLN A O 1
ATOM 3681 N N . SER A 1 459 ? 1.918 -55.587 -46.183 1.00 29.56 459 SER A N 1
ATOM 3682 C CA . SER A 1 459 ? 1.140 -56.605 -46.920 1.00 29.56 459 SER A CA 1
ATOM 3683 C C . SER A 1 459 ? 1.297 -58.107 -46.602 1.00 29.56 459 SER A C 1
ATOM 3685 O O . SER A 1 459 ? 2.302 -58.752 -46.875 1.00 29.56 459 SER A O 1
ATOM 3687 N N . SER A 1 460 ? 0.110 -58.674 -46.334 1.00 31.42 460 SER A N 1
ATOM 3688 C CA . SER A 1 460 ? -0.419 -60.009 -46.690 1.00 31.42 460 SER A CA 1
ATOM 3689 C C . SER A 1 460 ? -0.130 -61.245 -45.823 1.00 31.42 460 SER A C 1
ATOM 3691 O O . SER A 1 460 ? 0.979 -61.751 -45.795 1.00 31.42 460 SER A O 1
ATOM 3693 N N . ARG A 1 461 ? -1.254 -61.808 -45.328 1.00 35.59 461 ARG A N 1
ATOM 3694 C CA . ARG A 1 461 ? -1.697 -63.227 -45.368 1.00 35.59 461 ARG A CA 1
ATOM 3695 C C . ARG A 1 461 ? -0.658 -64.267 -44.908 1.00 35.59 461 ARG A C 1
ATOM 3697 O O . ARG A 1 461 ? 0.317 -64.511 -45.600 1.00 35.59 461 ARG A O 1
ATOM 3704 N N . LYS A 1 462 ? -0.902 -65.027 -43.845 1.00 34.59 462 LYS A N 1
ATOM 3705 C CA . LYS A 1 462 ? -2.023 -65.954 -43.616 1.00 34.59 462 LYS A CA 1
ATOM 3706 C C . LYS A 1 462 ? -2.061 -66.333 -42.142 1.00 34.59 462 LYS A C 1
ATOM 3708 O O . LYS A 1 462 ? -0.962 -66.373 -41.549 1.00 34.59 462 LYS A O 1
#

Mean predicted aligned error: 12.51 Å

InterPro domains:
  IPR002720 Retinoblastoma-associated protein, A-box [PF01858] (209-405)
  IPR002720 Retinoblastoma-associated protein, A-box [SM01368] (209-405)
  IPR024599 Retinoblastoma-associated protein, N-terminal [PF11934] (2-38)
  IPR028309 Retinoblastoma protein family [PTHR13742] (1-438)
  IPR036915 Cyclin-like superfamily [SSF47954] (218-406)

Radius of gyration: 29.63 Å; Cα contacts (8 Å, |Δi|>4): 365; chains: 1; bounding box: 75×89×84 Å